Protein AF-0000000077109085 (afdb_homodimer)

Sequence (586 aa):
MSKIAFIGLGNMGSGMCMNLAKAGLDVHAFDLNPDAVAKVVSAGVTSHENVTAAARDADIVITMLPAGAHVRSVYLGEAGIAECVSENALFIDCSTISVDDARSISADLSVKNLNMVDAPVSGGTAAANVGSLTFMVGGEDKNFARAKVYLEAMGKNIFHAGGIGNGQVAKLANNMLLGISMIATSEAFKLAEKLGLDAQTFFDISSKASGQNWSMTSYCPAPGPVPAAPSNNEYKPGFAVDMMLKDLRLAQNAANSVGAKVTFGKMAEETYARLSENGLGGLDFSSVIEQLNMSKIAFIGLGNMGSGMCMNLAKAGLDVHAFDLNPDAVAKVVSAGVTSHENVTAAARDADIVITMLPAGAHVRSVYLGEAGIAECVSENALFIDCSTISVDDARSISADLSVKNLNMVDAPVSGGTAAANVGSLTFMVGGEDKNFARAKVYLEAMGKNIFHAGGIGNGQVAKLANNMLLGISMIATSEAFKLAEKLGLDAQTFFDISSKASGQNWSMTSYCPAPGPVPAAPSNNEYKPGFAVDMMLKDLRLAQNAANSVGAKVTFGKMAEETYARLSENGLGGLDFSSVIEQLN

Secondary structure (DSSP, 8-state):
--EEEEE--STTHHHHHHHHHHTT-EEEEE-S-HHHHHHHHTTTPEE-SSHHHHHTT-SEEEE--SSHHHHHHHHHSTT-GGGTS-TT-EEEE-S---HHHHHHHHHHHHHTT-EEEE--EESHHHHHHHT-EEEEEBS-HHHHHHHHHHHTTTEEEEEE-SSTTHHHHHHHHHHHHHHHHHHHHHHHHHHHHHTT--HHHHHHHHTTSTT-BHHHHTT-SSSSSSTTSGGGTTT--SSBHHHHHHHHHHHHHHHHHHT---HHHHHHHHHHHHHIIIIITTSBGGGGGGG--/--EEEEE--STTHHHHHHHHHHTT-EEEEE-S-HHHHHHHHTTTPEE-SSHHHHHTT-SEEEE--SSHHHHHHHHHSTT-GGGTS-TT-EEEE-S---HHHHHHHHHHHHHTT-EEEE--EESHHHHHHHT-EEEEEBS-HHHHHHHHHHHTTTEEEEEE-SSTTHHHHHHHHHHHHHHHHHHHHHHHHHHHHHTT--HHHHHHHHTTSTT-BHHHHTT-SSSSSSTTSGGGTTT--SSBHHHHHHHHHHHHHHHHHHT---HHHHHHHHHHHHHIIIIITTSBGGGGGGG--

pLDDT: mean 97.28, std 2.68, range [77.06, 98.94]

Nearest PDB structures (foldseek):
  2gf2-assembly1_A  TM=9.699E-01  e=5.137E-32  Homo sapiens
  1vpd-assembly1_A  TM=9.156E-01  e=3.734E-27  Salmonella enterica subsp. enterica serovar Typhimurium
  3cky-assembly1_A  TM=8.918E-01  e=7.664E-28  unclassified
  3pdu-assembly1_A  TM=9.094E-01  e=1.372E-25  Geobacter sulfurreducens
  3pef-assembly2_G  TM=8.920E-01  e=1.103E-25  Geobacter metallireducens

InterPro domains:
  IPR006115 6-phosphogluconate dehydrogenase, NADP-binding [PF03446] (3-162)
  IPR008927 6-phosphogluconate dehydrogenase-like, C-terminal domain superfamily [SSF48179] (163-292)
  IPR011548 3-hydroxyisobutyrate dehydrogenase [TIGR01692] (6-291)
  IPR013328 6-phosphogluconate dehydrogenase, domain 2 [G3DSA:1.10.1040.10] (165-293)
  IPR015815 3-hydroxyisobutyrate dehydrogenase-related [PIRSF000103] (2-292)
  IPR029154 3-hydroxyisobutyrate dehydrogenase-like, NAD-binding domain [PF14833] (165-290)
  IPR036291 NAD(P)-binding domain superfamily [SSF51735] (3-163)

Solvent-accessible surface area (backbone atoms only — not comparable to full-atom values): 27894 Å² total; per-residue (Å²): 130,70,36,29,13,39,40,31,32,53,77,48,24,31,26,32,53,41,27,38,32,70,69,71,47,51,44,23,24,27,50,93,47,65,69,39,45,51,58,32,40,76,62,69,36,43,74,42,94,38,66,47,69,23,28,49,59,12,40,32,38,39,35,37,46,87,38,44,70,54,50,45,42,51,42,66,34,99,77,18,33,71,79,44,33,34,76,79,21,38,36,38,35,37,32,70,44,43,44,64,46,46,39,52,49,37,53,58,35,41,76,72,60,32,48,52,30,30,31,19,68,46,67,43,43,68,19,17,55,72,23,48,14,34,33,30,26,2,20,52,71,69,57,43,59,60,46,46,69,61,46,54,42,26,20,69,44,80,43,76,38,46,51,60,19,24,5,34,41,47,50,28,30,27,48,34,28,28,50,37,41,40,52,34,49,29,34,24,52,50,42,25,44,71,74,70,29,53,66,55,57,46,48,66,49,29,62,75,43,67,39,20,29,34,38,59,72,70,41,15,44,59,59,66,79,33,70,89,13,39,39,60,52,86,22,49,50,70,52,26,21,46,57,53,29,51,46,27,48,44,33,50,53,52,24,60,75,64,65,45,61,42,69,63,46,50,51,38,31,51,54,36,44,52,40,36,73,71,72,43,27,73,29,16,49,51,48,57,44,74,73,49,112,131,68,36,30,13,40,40,31,32,50,78,46,24,30,25,32,52,40,28,37,33,70,68,71,48,51,44,24,27,26,49,94,46,65,68,38,44,52,58,32,41,76,61,69,36,43,73,41,95,39,65,48,69,23,27,49,58,12,40,32,38,38,34,36,47,86,38,42,70,54,50,45,40,50,41,67,35,98,76,18,33,72,78,45,33,35,76,79,21,38,36,39,35,36,32,72,44,43,45,65,46,45,38,52,50,38,54,58,36,42,77,72,61,33,48,52,32,30,31,20,68,46,68,45,43,69,19,18,57,71,23,50,15,33,32,30,26,3,19,53,71,70,58,42,58,60,47,46,69,59,47,54,42,26,21,69,42,80,42,77,39,45,49,61,19,25,5,34,40,48,50,28,29,26,49,34,27,28,49,37,40,40,52,35,50,30,34,24,53,50,42,24,44,70,73,70,30,53,66,56,55,47,46,65,50,28,62,73,42,66,39,21,30,32,40,59,71,71,42,15,43,57,60,65,78,34,71,88,12,38,40,59,52,86,24,48,50,68,51,25,21,47,56,53,30,51,45,28,49,44,35,50,52,53,26,60,74,65,65,44,61,41,69,63,46,52,52,35,31,50,52,35,45,51,40,35,75,70,71,44,26,73,29,15,49,51,47,58,44,76,73,46,115

Organism: Hirschia baltica (strain ATCC 49814 / DSM 5838 / IFAM 1418) (NCBI:txid582402)

Structure (mmCIF, N/CA/C/O backbone):
data_AF-0000000077109085-model_v1
#
loop_
_entity.id
_entity.type
_entity.pdbx_description
1 polymer '3-hydroxyisobutyrate dehydrogenase'
#
loop_
_atom_site.group_PDB
_atom_site.id
_atom_site.type_symbol
_atom_site.label_atom_id
_atom_site.label_alt_id
_atom_site.label_comp_id
_atom_site.label_asym_id
_atom_site.label_entity_id
_atom_site.label_seq_id
_atom_site.pdbx_PDB_ins_code
_atom_site.Cartn_x
_atom_site.Cartn_y
_atom_site.Cartn_z
_atom_site.occupancy
_atom_site.B_iso_or_equiv
_atom_site.auth_seq_id
_atom_site.auth_comp_id
_atom_site.auth_asym_id
_atom_site.auth_atom_id
_atom_site.pdbx_PDB_model_num
ATOM 1 N N . MET A 1 1 ? -6.457 -29.531 -33.906 1 79.19 1 MET A N 1
ATOM 2 C CA . MET A 1 1 ? -6.477 -28.641 -32.781 1 79.19 1 MET A CA 1
ATOM 3 C C . MET A 1 1 ? -5.777 -29.281 -31.578 1 79.19 1 MET A C 1
ATOM 5 O O . MET A 1 1 ? -5.832 -30.5 -31.391 1 79.19 1 MET A O 1
ATOM 9 N N . SER A 1 2 ? -4.91 -28.406 -30.797 1 92.75 2 SER A N 1
ATOM 10 C CA . SER A 1 2 ? -4.172 -28.953 -29.656 1 92.75 2 SER A CA 1
ATOM 11 C C . SER A 1 2 ? -5.117 -29.422 -28.562 1 92.75 2 SER A C 1
ATOM 13 O O . SER A 1 2 ? -6.102 -28.75 -28.25 1 92.75 2 SER A O 1
ATOM 15 N N . LYS A 1 3 ? -4.895 -30.656 -28.109 1 97.75 3 LYS A N 1
ATOM 16 C CA . LYS A 1 3 ? -5.656 -31.172 -26.984 1 97.75 3 LYS A CA 1
ATOM 17 C C . LYS A 1 3 ? -5.164 -30.578 -25.656 1 97.75 3 LYS A C 1
ATOM 19 O O . LYS A 1 3 ? -3.971 -30.625 -25.359 1 97.75 3 LYS A O 1
ATOM 24 N N . ILE A 1 4 ? -6.117 -29.969 -24.922 1 98.62 4 ILE A N 1
ATOM 25 C CA . ILE A 1 4 ? -5.816 -29.391 -23.625 1 98.62 4 ILE A CA 1
ATOM 26 C C . ILE A 1 4 ? -6.406 -30.266 -22.516 1 98.62 4 ILE A C 1
ATOM 28 O O . ILE A 1 4 ? -7.609 -30.547 -22.516 1 98.62 4 ILE A O 1
ATOM 32 N N . ALA A 1 5 ? -5.566 -30.75 -21.672 1 98.75 5 ALA A N 1
ATOM 33 C CA . ALA A 1 5 ? -6.047 -31.375 -20.438 1 98.75 5 ALA A CA 1
ATOM 34 C C . ALA A 1 5 ? -6.121 -30.344 -19.297 1 98.75 5 ALA A C 1
ATOM 36 O O . ALA A 1 5 ? -5.133 -29.672 -19 1 98.75 5 ALA A O 1
ATOM 37 N N . PHE A 1 6 ? -7.281 -30.203 -18.656 1 98.81 6 PHE A N 1
ATOM 38 C CA . PHE A 1 6 ? -7.473 -29.312 -17.516 1 98.81 6 PHE A CA 1
ATOM 39 C C . PHE A 1 6 ? -7.77 -30.109 -16.25 1 98.81 6 PHE A C 1
ATOM 41 O O . PHE A 1 6 ? -8.812 -30.766 -16.156 1 98.81 6 PHE A O 1
ATOM 48 N N . ILE A 1 7 ? -6.828 -30.047 -15.336 1 98.5 7 ILE A N 1
ATOM 49 C CA . ILE A 1 7 ? -6.957 -30.828 -14.109 1 98.5 7 ILE A CA 1
ATOM 50 C C . ILE A 1 7 ? -7.191 -29.891 -12.922 1 98.5 7 ILE A C 1
ATOM 52 O O . ILE A 1 7 ? -6.32 -29.094 -12.578 1 98.5 7 ILE A O 1
ATOM 56 N N . GLY A 1 8 ? -8.266 -30.031 -12.188 1 98.44 8 GLY A N 1
ATOM 57 C CA . GLY A 1 8 ? -8.68 -29.156 -11.102 1 98.44 8 GLY A CA 1
ATOM 58 C C . GLY A 1 8 ? -9.758 -28.172 -11.5 1 98.44 8 GLY A C 1
ATOM 59 O O . GLY A 1 8 ? -9.484 -27.203 -12.219 1 98.44 8 GLY A O 1
ATOM 60 N N . LEU A 1 9 ? -10.992 -28.453 -10.992 1 98.19 9 LEU A N 1
ATOM 61 C CA . LEU A 1 9 ? -12.148 -27.672 -11.406 1 98.19 9 LEU A CA 1
ATOM 62 C C . LEU A 1 9 ? -12.836 -27.031 -10.203 1 98.19 9 LEU A C 1
ATOM 64 O O . LEU A 1 9 ? -14.062 -26.938 -10.156 1 98.19 9 LEU A O 1
ATOM 68 N N . GLY A 1 10 ? -11.992 -26.625 -9.234 1 94.69 10 GLY A N 1
ATOM 69 C CA . GLY A 1 10 ? -12.523 -25.922 -8.078 1 94.69 10 GLY A CA 1
ATOM 70 C C . GLY A 1 10 ? -13.023 -24.516 -8.406 1 94.69 10 GLY A C 1
ATOM 71 O O . GLY A 1 10 ? -13.438 -24.25 -9.539 1 94.69 10 GLY A O 1
ATOM 72 N N . ASN A 1 11 ? -13.031 -23.625 -7.457 1 90.12 11 ASN A N 1
ATOM 73 C CA . ASN A 1 11 ? -13.586 -22.281 -7.578 1 90.12 11 ASN A CA 1
ATOM 74 C C . ASN A 1 11 ? -12.93 -21.516 -8.719 1 90.12 11 ASN A C 1
ATOM 76 O O . ASN A 1 11 ? -13.602 -20.75 -9.422 1 90.12 11 ASN A O 1
ATOM 80 N N . MET A 1 12 ? -11.641 -21.719 -8.867 1 94.56 12 MET A N 1
ATOM 81 C CA . MET A 1 12 ? -10.906 -21.016 -9.914 1 94.56 12 MET A CA 1
ATOM 82 C C . MET A 1 12 ? -10.945 -21.812 -11.227 1 94.56 12 MET A C 1
ATOM 84 O O . MET A 1 12 ? -11.227 -21.25 -12.281 1 94.56 12 MET A O 1
ATOM 88 N N . GLY A 1 13 ? -10.719 -23.094 -11.07 1 97.81 13 GLY A N 1
ATOM 89 C CA . GLY A 1 13 ? -10.5 -23.953 -12.227 1 97.81 13 GLY A CA 1
ATOM 90 C C . GLY A 1 13 ? -11.711 -24.062 -13.133 1 97.81 13 GLY A C 1
ATOM 91 O O . GLY A 1 13 ? -11.57 -24.125 -14.352 1 97.81 13 GLY A O 1
ATOM 92 N N . SER A 1 14 ? -12.906 -24.109 -12.586 1 97.5 14 SER A N 1
ATOM 93 C CA . SER A 1 14 ? -14.109 -24.281 -13.391 1 97.5 14 SER A CA 1
ATOM 94 C C . SER A 1 14 ? -14.289 -23.125 -14.367 1 97.5 14 SER A C 1
ATOM 96 O O . SER A 1 14 ? -14.5 -23.328 -15.562 1 97.5 14 SER A O 1
ATOM 98 N N . GLY A 1 15 ? -14.172 -21.875 -13.859 1 97.44 15 GLY A N 1
ATOM 99 C CA . GLY A 1 15 ? -14.273 -20.703 -14.727 1 97.44 15 GLY A CA 1
ATOM 100 C C . GLY A 1 15 ? -13.195 -20.641 -15.789 1 97.44 15 GLY A C 1
ATOM 101 O O . GLY A 1 15 ? -13.469 -20.344 -16.953 1 97.44 15 GLY A O 1
ATOM 102 N N . MET A 1 16 ? -11.977 -20.969 -15.391 1 98.44 16 MET A N 1
ATOM 103 C CA . MET A 1 16 ? -10.844 -21 -16.312 1 98.44 16 MET A CA 1
ATOM 104 C C . MET A 1 16 ? -11.078 -22 -17.438 1 98.44 16 MET A C 1
ATOM 106 O O . MET A 1 16 ? -10.938 -21.656 -18.609 1 98.44 16 MET A O 1
ATOM 110 N N . CYS A 1 17 ? -11.477 -23.172 -17.062 1 98.5 17 CYS A N 1
ATOM 111 C CA . CYS A 1 17 ? -11.734 -24.266 -18 1 98.5 17 CYS A CA 1
ATOM 112 C C . CYS A 1 17 ? -12.828 -23.891 -18.984 1 98.5 17 CYS A C 1
ATOM 114 O O . CYS A 1 17 ? -12.688 -24.094 -20.188 1 98.5 17 CYS A O 1
ATOM 116 N N . MET A 1 18 ? -13.875 -23.281 -18.531 1 98.19 18 MET A N 1
ATOM 117 C CA . MET A 1 18 ? -15 -22.891 -19.375 1 98.19 18 MET A CA 1
ATOM 118 C C . MET A 1 18 ? -14.594 -21.797 -20.359 1 98.19 18 MET A C 1
ATOM 120 O O . MET A 1 18 ? -15.086 -21.766 -21.484 1 98.19 18 MET A O 1
ATOM 124 N N . ASN A 1 19 ? -13.734 -20.891 -19.922 1 98.31 19 ASN A N 1
ATOM 125 C CA . ASN A 1 19 ? -13.25 -19.844 -20.828 1 98.31 19 ASN A CA 1
ATOM 126 C C . ASN A 1 19 ? -12.445 -20.438 -21.984 1 98.31 19 ASN A C 1
ATOM 128 O O . ASN A 1 19 ? -12.516 -19.953 -23.109 1 98.31 19 ASN A O 1
ATOM 132 N N . LEU A 1 20 ? -11.68 -21.453 -21.703 1 98.25 20 LEU A N 1
ATOM 133 C CA . LEU A 1 20 ? -10.945 -22.141 -22.766 1 98.25 20 LEU A CA 1
ATOM 134 C C . LEU A 1 20 ? -11.914 -22.766 -23.766 1 98.25 20 LEU A C 1
ATOM 136 O O . LEU A 1 20 ? -11.703 -22.641 -24.984 1 98.25 20 LEU A O 1
ATOM 140 N N . ALA A 1 21 ? -12.922 -23.406 -23.281 1 97.69 21 ALA A N 1
ATOM 141 C CA . ALA A 1 21 ? -13.922 -24.031 -24.156 1 97.69 21 ALA A CA 1
ATOM 142 C C . ALA A 1 21 ? -14.641 -22.969 -25 1 97.69 21 ALA A C 1
ATOM 144 O O . ALA A 1 21 ? -14.875 -23.172 -26.188 1 97.69 21 ALA A O 1
ATOM 145 N N . LYS A 1 22 ? -15.016 -21.906 -24.391 1 97 22 LYS A N 1
ATOM 146 C CA . LYS A 1 22 ? -15.695 -20.812 -25.078 1 97 22 LYS A CA 1
ATOM 147 C C . LYS A 1 22 ? -14.836 -20.266 -26.219 1 97 22 LYS A C 1
ATOM 149 O O . LYS A 1 22 ? -15.367 -19.828 -27.234 1 97 22 LYS A O 1
ATOM 154 N N . ALA A 1 23 ? -13.57 -20.328 -26.016 1 97.06 23 ALA A N 1
ATOM 155 C CA . ALA A 1 23 ? -12.633 -19.844 -27.016 1 97.06 23 ALA A CA 1
ATOM 156 C C . ALA A 1 23 ? -12.492 -20.844 -28.156 1 97.06 23 ALA A C 1
ATOM 158 O O . ALA A 1 23 ? -11.727 -20.625 -29.094 1 97.06 23 ALA A O 1
ATOM 159 N N . GLY A 1 24 ? -13.18 -21.953 -28.109 1 96.5 24 GLY A N 1
ATOM 160 C CA . GLY A 1 24 ? -13.203 -22.922 -29.188 1 96.5 24 GLY A CA 1
ATOM 161 C C . GLY A 1 24 ? -12.078 -23.953 -29.094 1 96.5 24 GLY A C 1
ATOM 162 O O . GLY A 1 24 ? -11.773 -24.625 -30.062 1 96.5 24 GLY A O 1
ATOM 163 N N . LEU A 1 25 ? -11.461 -24.062 -27.938 1 97.5 25 LEU A N 1
ATOM 164 C CA . LEU A 1 25 ? -10.336 -24.969 -27.766 1 97.5 25 LEU A CA 1
ATOM 165 C C . LEU A 1 25 ? -10.82 -26.359 -27.344 1 97.5 25 LEU A C 1
ATOM 167 O O . LEU A 1 25 ? -11.906 -26.484 -26.766 1 97.5 25 LEU A O 1
ATOM 171 N N . ASP A 1 26 ? -10.055 -27.391 -27.656 1 97.88 26 ASP A N 1
ATOM 172 C CA . ASP A 1 26 ? -10.383 -28.766 -27.328 1 97.88 26 ASP A CA 1
ATOM 173 C C . ASP A 1 26 ? -9.938 -29.109 -25.906 1 97.88 26 ASP A C 1
ATOM 175 O O . ASP A 1 26 ? -8.797 -29.516 -25.688 1 97.88 26 ASP A O 1
ATOM 179 N N . VAL A 1 27 ? -10.898 -29.016 -24.953 1 98.5 27 VAL A N 1
ATOM 180 C CA . VAL A 1 27 ? -10.555 -29.125 -23.547 1 98.5 27 VAL A CA 1
ATOM 181 C C . VAL A 1 27 ? -11.102 -30.438 -22.984 1 98.5 27 VAL A C 1
ATOM 183 O O . VAL A 1 27 ? -12.281 -30.75 -23.141 1 98.5 27 VAL A O 1
ATOM 186 N N . HIS A 1 28 ? -10.211 -31.203 -22.438 1 98.44 28 HIS A N 1
ATOM 187 C CA . HIS A 1 28 ? -10.5 -32.438 -21.703 1 98.44 28 HIS A CA 1
ATOM 188 C C . HIS A 1 28 ? -10.234 -32.25 -20.203 1 98.44 28 HIS A C 1
ATOM 190 O O . HIS A 1 28 ? -9.109 -31.938 -19.812 1 98.44 28 HIS A O 1
ATOM 196 N N . ALA A 1 29 ? -11.305 -32.5 -19.344 1 98.5 29 ALA A N 1
ATOM 197 C CA . ALA A 1 29 ? -11.164 -32.062 -17.953 1 98.5 29 ALA A CA 1
ATOM 198 C C . ALA A 1 29 ? -11.406 -33.219 -16.984 1 98.5 29 ALA A C 1
ATOM 200 O O . ALA A 1 29 ? -12.039 -34.219 -17.344 1 98.5 29 ALA A O 1
ATOM 201 N N . PHE A 1 30 ? -10.828 -33.031 -15.789 1 97.88 30 PHE A N 1
ATOM 202 C CA . PHE A 1 30 ? -11.055 -33.938 -14.68 1 97.88 30 PHE A CA 1
ATOM 203 C C . PHE A 1 30 ? -11 -33.219 -13.344 1 97.88 30 PHE A C 1
ATOM 205 O O . PHE A 1 30 ? -10.195 -32.312 -13.172 1 97.88 30 PHE A O 1
ATOM 212 N N . ASP A 1 31 ? -11.836 -33.594 -12.438 1 98.19 31 ASP A N 1
ATOM 213 C CA . ASP A 1 31 ? -11.82 -33.219 -11.023 1 98.19 31 ASP A CA 1
ATOM 214 C C . ASP A 1 31 ? -12.398 -34.344 -10.164 1 98.19 31 ASP A C 1
ATOM 216 O O . ASP A 1 31 ? -13.227 -35.125 -10.625 1 98.19 31 ASP A O 1
ATOM 220 N N . LEU A 1 32 ? -11.953 -34.375 -8.898 1 96.19 32 LEU A N 1
ATOM 221 C CA . LEU A 1 32 ? -12.484 -35.375 -7.965 1 96.19 32 LEU A CA 1
ATOM 222 C C . LEU A 1 32 ? -13.93 -35.031 -7.594 1 96.19 32 LEU A C 1
ATOM 224 O O . LEU A 1 32 ? -14.695 -35.938 -7.211 1 96.19 32 LEU A O 1
ATOM 228 N N . ASN A 1 33 ? -14.328 -33.781 -7.68 1 96.62 33 ASN A N 1
ATOM 229 C CA . ASN A 1 33 ? -15.672 -33.344 -7.324 1 96.62 33 ASN A CA 1
ATOM 230 C C . ASN A 1 33 ? -16.625 -33.438 -8.5 1 96.62 33 ASN A C 1
ATOM 232 O O . ASN A 1 33 ? -16.547 -32.656 -9.453 1 96.62 33 ASN A O 1
ATOM 236 N N . PRO A 1 34 ? -17.641 -34.25 -8.375 1 95.88 34 PRO A N 1
ATOM 237 C CA . PRO A 1 34 ? -18.547 -34.469 -9.5 1 95.88 34 PRO A CA 1
ATOM 238 C C . PRO A 1 34 ? -19.359 -33.219 -9.844 1 95.88 34 PRO A C 1
ATOM 240 O O . PRO A 1 34 ? -19.703 -33 -11.008 1 95.88 34 PRO A O 1
ATOM 243 N N . ASP A 1 35 ? -19.609 -32.406 -8.867 1 96.62 35 ASP A N 1
ATOM 244 C CA . ASP A 1 35 ? -20.359 -31.203 -9.125 1 96.62 35 ASP A CA 1
ATOM 245 C C . ASP A 1 35 ? -19.562 -30.234 -9.992 1 96.62 35 ASP A C 1
ATOM 247 O O . ASP A 1 35 ? -20.125 -29.578 -10.875 1 96.62 35 ASP A O 1
ATOM 251 N N . ALA A 1 36 ? -18.297 -30.156 -9.75 1 96.5 36 ALA A N 1
ATOM 252 C CA . ALA A 1 36 ? -17.422 -29.297 -10.555 1 96.5 36 ALA A CA 1
ATOM 253 C C . ALA A 1 36 ? -17.344 -29.797 -11.992 1 96.5 36 ALA A C 1
ATOM 255 O O . ALA A 1 36 ? -17.359 -29 -12.938 1 96.5 36 ALA A O 1
ATOM 256 N N . VAL A 1 37 ? -17.312 -31.094 -12.148 1 97.44 37 VAL A N 1
ATOM 257 C CA . VAL A 1 37 ? -17.25 -31.719 -13.469 1 97.44 37 VAL A CA 1
ATOM 258 C C . VAL A 1 37 ? -18.531 -31.406 -14.242 1 97.44 37 VAL A C 1
ATOM 260 O O . VAL A 1 37 ? -18.484 -31.031 -15.414 1 97.44 37 VAL A O 1
ATOM 263 N N . ALA A 1 38 ? -19.641 -31.547 -13.555 1 96.44 38 ALA A N 1
ATOM 264 C CA . ALA A 1 38 ? -20.922 -31.312 -14.203 1 96.44 38 ALA A CA 1
ATOM 265 C C . ALA A 1 38 ? -21.031 -29.875 -14.719 1 96.44 38 ALA A C 1
ATOM 267 O O . ALA A 1 38 ? -21.578 -29.641 -15.797 1 96.44 38 ALA A O 1
ATOM 268 N N . LYS A 1 39 ? -20.547 -29 -13.969 1 94.44 39 LYS A N 1
ATOM 269 C CA . LYS A 1 39 ? -20.609 -27.594 -14.312 1 94.44 39 LYS A CA 1
ATOM 270 C C . LYS A 1 3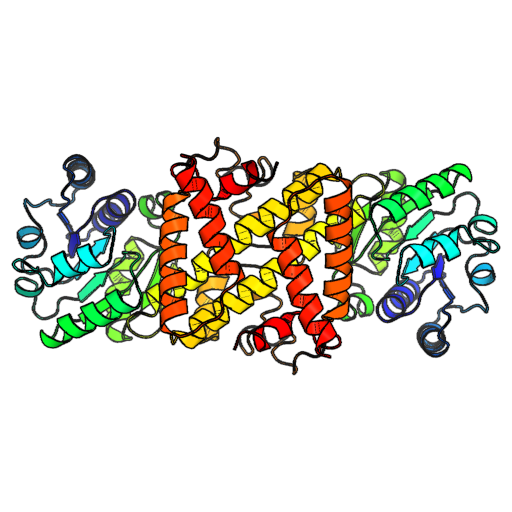9 ? -19.891 -27.312 -15.633 1 94.44 39 LYS A C 1
ATOM 272 O O . LYS A 1 39 ? -20.422 -26.594 -16.484 1 94.44 39 LYS A O 1
ATOM 277 N N . VAL A 1 40 ? -18.719 -27.906 -15.82 1 97.5 40 VAL A N 1
ATOM 278 C CA . VAL A 1 40 ? -17.938 -27.594 -17.016 1 97.5 40 VAL A CA 1
ATOM 279 C C . VAL A 1 40 ? -18.469 -28.391 -18.203 1 97.5 40 VAL A C 1
ATOM 281 O O . VAL A 1 40 ? -18.391 -27.938 -19.344 1 97.5 40 VAL A O 1
ATOM 284 N N . VAL A 1 41 ? -19.031 -29.594 -18 1 96.81 41 VAL A N 1
ATOM 285 C CA . VAL A 1 41 ? -19.609 -30.406 -19.062 1 96.81 41 VAL A CA 1
ATOM 286 C C . VAL A 1 41 ? -20.766 -29.656 -19.719 1 96.81 41 VAL A C 1
ATOM 288 O O . VAL A 1 41 ? -20.922 -29.688 -20.938 1 96.81 41 VAL A O 1
ATOM 291 N N . SER A 1 42 ? -21.5 -29 -18.953 1 94.5 42 SER A N 1
ATOM 292 C CA . SER A 1 42 ? -22.641 -28.234 -19.453 1 94.5 42 SER A CA 1
ATOM 293 C C . SER A 1 42 ? -22.188 -27.109 -20.375 1 94.5 42 SER A C 1
ATOM 295 O O . SER A 1 42 ? -22.953 -26.625 -21.203 1 94.5 42 SER A O 1
ATOM 297 N N . ALA A 1 43 ? -20.953 -26.781 -20.234 1 93.25 43 ALA A N 1
ATOM 298 C CA . ALA A 1 43 ? -20.406 -25.688 -21.047 1 93.25 43 ALA A CA 1
ATOM 299 C C . ALA A 1 43 ? -19.656 -26.219 -22.266 1 93.25 43 ALA A C 1
ATOM 301 O O . ALA A 1 43 ? -19.031 -25.469 -23 1 93.25 43 ALA A O 1
ATOM 302 N N . GLY A 1 44 ? -19.656 -27.547 -22.453 1 94.31 44 GLY A N 1
ATOM 303 C CA . GLY A 1 44 ? -19.109 -28.109 -23.672 1 94.31 44 GLY A CA 1
ATOM 304 C C . GLY A 1 44 ? -17.75 -28.75 -23.469 1 94.31 44 GLY A C 1
ATOM 305 O O . GLY A 1 44 ? -17.094 -29.156 -24.438 1 94.31 44 GLY A O 1
ATOM 306 N N . VAL A 1 45 ? -17.297 -28.875 -22.25 1 97.75 45 VAL A N 1
ATOM 307 C CA .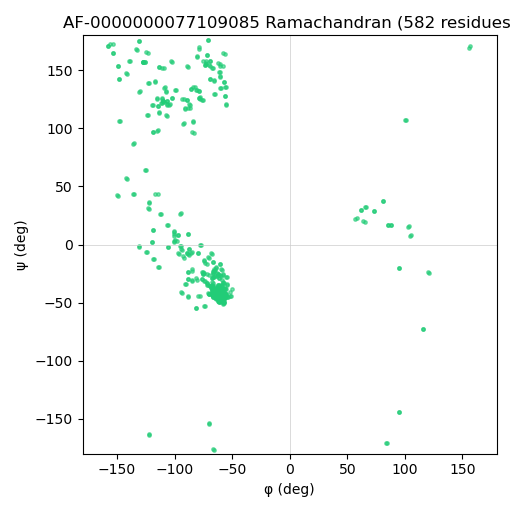 VAL A 1 45 ? -16.016 -29.484 -21.938 1 97.75 45 VAL A CA 1
ATOM 308 C C . VAL A 1 45 ? -16.172 -31.016 -21.859 1 97.75 45 VAL A C 1
ATOM 310 O O . VAL A 1 45 ? -17.156 -31.516 -21.344 1 97.75 45 VAL A O 1
ATOM 313 N N . THR A 1 46 ? -15.258 -31.688 -22.453 1 98 46 THR A N 1
ATOM 314 C CA . THR A 1 46 ? -15.25 -33.156 -22.344 1 98 46 THR A CA 1
ATOM 315 C C . THR A 1 46 ? -14.672 -33.562 -20.984 1 98 46 THR A C 1
ATOM 317 O O . THR A 1 46 ? -13.57 -33.156 -20.625 1 98 46 THR A O 1
ATOM 320 N N . SER A 1 47 ? -15.43 -34.375 -20.266 1 97.75 47 SER A N 1
ATOM 321 C CA . SER A 1 47 ? -14.938 -34.844 -18.984 1 97.75 47 SER A CA 1
ATOM 322 C C . SER A 1 47 ? -14.445 -36.281 -19.078 1 97.75 47 SER A C 1
ATOM 324 O O . SER A 1 47 ? -14.797 -37 -20.016 1 97.75 47 SER A O 1
ATOM 326 N N . HIS A 1 48 ? -13.594 -36.625 -18.125 1 97.31 48 HIS A N 1
ATOM 327 C CA . HIS A 1 48 ? -13.039 -37.969 -18.094 1 97.31 48 HIS A CA 1
ATOM 328 C C . HIS A 1 48 ? -13.102 -38.562 -16.688 1 97.31 48 HIS A C 1
ATOM 330 O O . HIS A 1 48 ? -13.312 -37.844 -15.711 1 97.31 48 HIS A O 1
ATOM 336 N N . GLU A 1 49 ? -12.867 -39.844 -16.531 1 94.88 49 GLU A N 1
ATOM 337 C CA . GLU A 1 49 ? -13.07 -40.562 -15.289 1 94.88 49 GLU A CA 1
ATOM 338 C C . GLU A 1 49 ? -11.859 -40.438 -14.367 1 94.88 49 GLU A C 1
ATOM 340 O O . GLU A 1 49 ? -11.961 -40.656 -13.156 1 94.88 49 GLU A O 1
ATOM 345 N N . ASN A 1 50 ? -10.758 -40.156 -14.961 1 95.56 50 ASN A N 1
ATOM 346 C CA . ASN A 1 50 ? -9.547 -39.938 -14.18 1 95.56 50 ASN A CA 1
ATOM 347 C C . ASN A 1 50 ? -8.555 -39.031 -14.891 1 95.56 50 ASN A C 1
ATOM 349 O O . ASN A 1 50 ? -8.766 -38.656 -16.047 1 95.56 50 ASN A O 1
ATOM 353 N N . VAL A 1 51 ? -7.52 -38.688 -14.164 1 97.06 51 VAL A N 1
ATOM 354 C CA . VAL A 1 51 ? -6.531 -37.719 -14.633 1 97.06 51 VAL A CA 1
ATOM 355 C C . VAL A 1 51 ? -5.828 -38.281 -15.875 1 97.06 51 VAL A C 1
ATOM 357 O O . VAL A 1 51 ? -5.578 -37.531 -16.828 1 97.06 51 VAL A O 1
ATOM 360 N N . THR A 1 52 ? -5.508 -39.531 -15.938 1 96.88 52 THR A N 1
ATOM 361 C CA . THR A 1 52 ? -4.781 -40.156 -17.031 1 96.88 52 THR A CA 1
ATOM 362 C C . THR A 1 52 ? -5.598 -40.094 -18.328 1 96.88 52 THR A C 1
ATOM 364 O O . THR A 1 52 ? -5.07 -39.781 -19.391 1 96.88 52 THR A O 1
ATOM 367 N N . ALA A 1 53 ? -6.828 -40.438 -18.219 1 97.19 53 ALA A N 1
ATOM 368 C CA . ALA A 1 53 ? -7.711 -40.406 -19.391 1 97.19 53 ALA A CA 1
ATOM 369 C C . ALA A 1 53 ? -7.836 -38.969 -19.938 1 97.19 53 ALA A C 1
ATOM 371 O O . ALA A 1 53 ? -7.852 -38.781 -21.156 1 97.19 53 ALA A O 1
ATOM 372 N N . ALA A 1 54 ? -7.922 -38.031 -19.094 1 97.81 54 ALA A N 1
ATOM 373 C CA . ALA A 1 54 ? -8.047 -36.625 -19.5 1 97.81 54 ALA A CA 1
ATOM 374 C C . ALA A 1 54 ? -6.773 -36.156 -20.203 1 97.81 54 ALA A C 1
ATOM 376 O O . ALA A 1 54 ? -6.84 -35.375 -21.156 1 97.81 54 ALA A O 1
ATOM 377 N N . ALA A 1 55 ? -5.621 -36.625 -19.766 1 98.31 55 ALA A N 1
ATOM 378 C CA . ALA A 1 55 ? -4.336 -36.062 -20.188 1 98.31 55 ALA A CA 1
ATOM 379 C C . ALA A 1 55 ? -3.742 -36.875 -21.328 1 98.31 55 ALA A C 1
ATOM 381 O O . ALA A 1 55 ? -2.738 -36.5 -21.938 1 98.31 55 ALA A O 1
ATOM 382 N N . ARG A 1 56 ? -4.375 -38.031 -21.656 1 97.5 56 ARG A N 1
ATOM 383 C CA . ARG A 1 56 ? -3.812 -38.906 -22.688 1 97.5 56 ARG A CA 1
ATOM 384 C C . ARG A 1 56 ? -3.619 -38.125 -24 1 97.5 56 ARG A C 1
ATOM 386 O O . ARG A 1 56 ? -4.566 -37.531 -24.516 1 97.5 56 ARG A O 1
ATOM 393 N N . ASP A 1 57 ? -2.355 -38.062 -24.469 1 97.5 57 ASP A N 1
ATOM 394 C CA . ASP A 1 57 ? -1.933 -37.469 -25.734 1 97.5 57 ASP A CA 1
ATOM 395 C C . ASP A 1 57 ? -2.184 -35.969 -25.734 1 97.5 57 ASP A C 1
ATOM 397 O O . ASP A 1 57 ? -2.33 -35.344 -26.797 1 97.5 57 ASP A O 1
ATOM 401 N N . ALA A 1 58 ? -2.332 -35.375 -24.562 1 98.5 58 ALA A N 1
ATOM 402 C CA . ALA A 1 58 ? -2.543 -33.906 -24.484 1 98.5 58 ALA A CA 1
ATOM 403 C C . ALA A 1 58 ? -1.28 -33.156 -24.875 1 98.5 58 ALA A C 1
ATOM 405 O O . ALA A 1 58 ? -0.169 -33.562 -24.531 1 98.5 58 ALA A O 1
ATOM 406 N N . ASP A 1 59 ? -1.449 -32.031 -25.578 1 98.5 59 ASP A N 1
ATOM 407 C CA . ASP A 1 59 ? -0.359 -31.141 -25.969 1 98.5 59 ASP A CA 1
ATOM 408 C C . ASP A 1 59 ? -0.105 -30.094 -24.875 1 98.5 59 ASP A C 1
ATOM 410 O O . ASP A 1 59 ? 1.005 -29.562 -24.766 1 98.5 59 ASP A O 1
ATOM 414 N N . ILE A 1 60 ? -1.162 -29.766 -24.172 1 98.69 60 ILE A N 1
ATOM 415 C CA . ILE A 1 60 ? -1.142 -28.781 -23.094 1 98.69 60 ILE A CA 1
ATOM 416 C C . ILE A 1 60 ? -1.82 -29.375 -21.859 1 98.69 60 ILE A C 1
ATOM 418 O O . ILE A 1 60 ? -2.889 -29.984 -21.953 1 98.69 60 ILE A O 1
ATOM 422 N N . VAL A 1 61 ? -1.193 -29.266 -20.75 1 98.81 61 VAL A N 1
ATOM 423 C CA . VAL A 1 61 ? -1.793 -29.641 -19.484 1 98.81 61 VAL A CA 1
ATOM 424 C C . VAL A 1 61 ? -1.882 -28.438 -18.562 1 98.81 61 VAL A C 1
ATOM 426 O O . VAL A 1 61 ? -0.865 -27.812 -18.25 1 98.81 61 VAL A O 1
ATOM 429 N N . ILE A 1 62 ? -3.068 -28.047 -18.125 1 98.88 62 ILE A N 1
ATOM 430 C CA . ILE A 1 62 ? -3.279 -26.953 -17.188 1 98.88 62 ILE A CA 1
ATOM 431 C C . ILE A 1 62 ? -3.762 -27.516 -15.852 1 98.88 62 ILE A C 1
ATOM 433 O O . ILE A 1 62 ? -4.691 -28.328 -15.805 1 98.88 62 ILE A O 1
ATOM 437 N N . THR A 1 63 ? -3.055 -27.156 -14.82 1 98.81 63 THR A N 1
ATOM 438 C CA . THR A 1 63 ? -3.453 -27.609 -13.492 1 98.81 63 THR A CA 1
ATOM 439 C C . THR A 1 63 ? -3.818 -26.422 -12.609 1 98.81 63 THR A C 1
ATOM 441 O O . THR A 1 63 ? -3.209 -25.344 -12.711 1 98.81 63 THR A O 1
ATOM 444 N N . MET A 1 64 ? -4.812 -26.5 -11.82 1 98.5 64 MET A N 1
ATOM 445 C CA . MET A 1 64 ? -5.262 -25.594 -10.758 1 98.5 64 MET A CA 1
ATOM 446 C C . MET A 1 64 ? -5.645 -26.391 -9.508 1 98.5 64 MET A C 1
ATOM 448 O O . MET A 1 64 ? -6.82 -26.688 -9.297 1 98.5 64 MET A O 1
ATOM 452 N N . LEU A 1 65 ? -4.633 -26.641 -8.656 1 97.94 65 LEU A N 1
ATOM 453 C CA . LEU A 1 65 ? -4.77 -27.594 -7.559 1 97.94 65 LEU A CA 1
ATOM 454 C C . LEU A 1 65 ? -4.434 -26.922 -6.227 1 97.94 65 LEU A C 1
ATOM 456 O O . LEU A 1 65 ? -3.846 -25.844 -6.199 1 97.94 65 LEU A O 1
ATOM 460 N N . PRO A 1 66 ? -4.754 -27.484 -5.082 1 95.38 66 PRO A N 1
ATOM 461 C CA . PRO A 1 66 ? -4.668 -26.828 -3.773 1 95.38 66 PRO A CA 1
ATOM 462 C C . PRO A 1 66 ? -3.23 -26.625 -3.303 1 95.38 66 PRO A C 1
ATOM 464 O O . PRO A 1 66 ? -2.936 -25.672 -2.582 1 95.38 66 PRO A O 1
ATOM 467 N N . ALA A 1 67 ? -2.328 -27.594 -3.633 1 96.56 67 ALA A N 1
ATOM 468 C CA . ALA A 1 67 ? -0.984 -27.531 -3.066 1 96.56 67 ALA A CA 1
ATOM 469 C C . ALA A 1 67 ? 0.026 -28.219 -3.982 1 96.56 67 ALA A C 1
ATOM 471 O O . ALA A 1 67 ? -0.353 -28.953 -4.891 1 96.56 67 ALA A O 1
ATOM 472 N N . GLY A 1 68 ? 1.289 -27.922 -3.699 1 97.94 68 GLY A N 1
ATOM 473 C CA . GLY A 1 68 ? 2.375 -28.484 -4.488 1 97.94 68 GLY A CA 1
ATOM 474 C C . GLY A 1 68 ? 2.381 -30 -4.504 1 97.94 68 GLY A C 1
ATOM 475 O O . GLY A 1 68 ? 2.658 -30.609 -5.539 1 97.94 68 GLY A O 1
ATOM 476 N N . ALA A 1 69 ? 2.037 -30.594 -3.385 1 97.44 69 ALA A N 1
ATOM 477 C CA . ALA A 1 69 ? 2.01 -32.062 -3.293 1 97.44 69 ALA A CA 1
ATOM 478 C C . ALA A 1 69 ? 1.007 -32.656 -4.277 1 97.44 69 ALA A C 1
ATOM 480 O O . ALA A 1 69 ? 1.242 -33.719 -4.844 1 97.44 69 ALA A O 1
ATOM 481 N N . HIS A 1 70 ? -0.065 -31.953 -4.48 1 97.69 70 HIS A N 1
ATOM 482 C CA . HIS A 1 70 ? -1.083 -32.406 -5.418 1 97.69 70 HIS A CA 1
ATOM 483 C C . HIS A 1 70 ? -0.6 -32.312 -6.859 1 97.69 70 HIS A C 1
ATOM 485 O O . HIS A 1 70 ? -0.814 -33.219 -7.664 1 97.69 70 HIS A O 1
ATOM 491 N N . VAL A 1 71 ? 0.064 -31.219 -7.176 1 98.44 71 VAL A N 1
ATOM 492 C CA . VAL A 1 71 ? 0.61 -31.016 -8.516 1 98.44 71 VAL A CA 1
ATOM 493 C C . VAL A 1 71 ? 1.633 -32.125 -8.82 1 98.44 71 VAL A C 1
ATOM 495 O O . VAL A 1 71 ? 1.574 -32.75 -9.875 1 98.44 71 VAL A O 1
ATOM 498 N N . ARG A 1 72 ? 2.527 -32.312 -7.863 1 98.31 72 ARG A N 1
ATOM 499 C CA . ARG A 1 72 ? 3.551 -33.344 -8.039 1 98.31 72 ARG A CA 1
ATOM 500 C C . ARG A 1 72 ? 2.922 -34.719 -8.234 1 98.31 72 ARG A C 1
ATOM 502 O O . ARG A 1 72 ? 3.346 -35.469 -9.109 1 98.31 72 ARG A O 1
ATOM 509 N N . SER A 1 73 ? 1.964 -35 -7.418 1 97.69 73 SER A N 1
ATOM 510 C CA . SER A 1 73 ? 1.298 -36.281 -7.504 1 97.69 73 SER A CA 1
ATOM 511 C C . SER A 1 73 ? 0.638 -36.469 -8.867 1 97.69 73 SER A C 1
ATOM 513 O O . SER A 1 73 ? 0.769 -37.531 -9.477 1 97.69 73 SER A O 1
ATOM 515 N N . VAL A 1 74 ? -0.018 -35.469 -9.352 1 97.94 74 VAL A N 1
ATOM 516 C CA . VAL A 1 74 ? -0.728 -35.531 -10.625 1 97.94 74 VAL A CA 1
ATOM 517 C C . VAL A 1 74 ? 0.274 -35.688 -11.766 1 97.94 74 VAL A C 1
ATOM 519 O O . VAL A 1 74 ? 0.06 -36.5 -12.688 1 97.94 74 VAL A O 1
ATOM 522 N N . TYR A 1 75 ? 1.349 -35 -11.727 1 98.25 75 TYR A N 1
ATOM 523 C CA . TYR A 1 75 ? 2.307 -34.938 -12.82 1 98.25 75 TYR A CA 1
ATOM 524 C C . TYR A 1 75 ? 3.199 -36.188 -12.82 1 98.25 75 TYR A C 1
ATOM 526 O O . TYR A 1 75 ? 3.41 -36.812 -13.859 1 98.25 75 TYR A O 1
ATOM 534 N N . LEU A 1 76 ? 3.695 -36.594 -11.57 1 97.19 76 LEU A N 1
ATOM 535 C CA . LEU A 1 76 ? 4.859 -37.469 -11.508 1 97.19 76 LEU A CA 1
ATOM 536 C C . LEU A 1 76 ? 4.609 -38.656 -10.578 1 97.19 76 LEU A C 1
ATOM 538 O O . LEU A 1 76 ? 5.496 -39.469 -10.367 1 97.19 76 LEU A O 1
ATOM 542 N N . GLY A 1 77 ? 3.545 -38.719 -10 1 93.75 77 GLY A N 1
ATOM 543 C CA . GLY A 1 77 ? 3.24 -39.844 -9.117 1 93.75 77 GLY A CA 1
ATOM 544 C C . GLY A 1 77 ? 3.127 -41.156 -9.844 1 93.75 77 GLY A C 1
ATOM 545 O O . GLY A 1 77 ? 3.518 -41.281 -11.008 1 93.75 77 GLY A O 1
ATOM 546 N N . GLU A 1 78 ? 2.785 -42.344 -9.227 1 87.19 78 GLU A N 1
ATOM 547 C CA . GLU A 1 78 ? 2.686 -43.688 -9.773 1 87.19 78 GLU A CA 1
ATOM 548 C C . GLU A 1 78 ? 1.834 -43.719 -11.039 1 87.19 78 GLU A C 1
ATOM 550 O O . GLU A 1 78 ? 2.197 -44.344 -12.031 1 87.19 78 GLU A O 1
ATOM 555 N N . ALA A 1 79 ? 0.79 -43.031 -11.211 1 84.38 79 ALA A N 1
ATOM 556 C CA . ALA A 1 79 ? -0.062 -42.875 -12.383 1 84.38 79 ALA A CA 1
ATOM 557 C C . ALA A 1 79 ? -0.051 -41.406 -12.883 1 84.38 79 ALA A C 1
ATOM 559 O O . ALA A 1 79 ? -1.076 -40.906 -13.328 1 84.38 79 ALA A O 1
ATOM 560 N N . GLY A 1 80 ? 1.197 -41 -12.836 1 90.69 80 GLY A N 1
ATOM 561 C CA . GLY A 1 80 ? 1.312 -39.594 -13.234 1 90.69 80 GLY A CA 1
ATOM 562 C C . GLY A 1 80 ? 1.128 -39.375 -14.727 1 90.69 80 GLY A C 1
ATOM 563 O O . GLY A 1 80 ? 1.477 -40.25 -15.531 1 90.69 80 GLY A O 1
ATOM 564 N N . ILE A 1 81 ? 0.797 -38.219 -15.047 1 96.31 81 ILE A N 1
ATOM 565 C CA . ILE A 1 81 ? 0.344 -38 -16.406 1 96.31 81 ILE A CA 1
ATOM 566 C C . ILE A 1 81 ? 1.543 -37.688 -17.312 1 96.31 81 ILE A C 1
ATOM 568 O O . ILE A 1 81 ? 1.425 -37.688 -18.531 1 96.31 81 ILE A O 1
ATOM 572 N N . ALA A 1 82 ? 2.684 -37.5 -16.75 1 96.5 82 ALA A N 1
ATOM 573 C CA . ALA A 1 82 ? 3.885 -37.25 -17.547 1 96.5 82 ALA A CA 1
ATOM 574 C C . ALA A 1 82 ? 4.168 -38.438 -18.484 1 96.5 82 ALA A C 1
ATOM 576 O O . ALA A 1 82 ? 4.84 -38.25 -19.5 1 96.5 82 ALA A O 1
ATOM 577 N N . GLU A 1 83 ? 3.551 -39.562 -18.203 1 94.44 83 GLU A N 1
ATOM 578 C CA . GLU A 1 83 ? 3.836 -40.781 -18.953 1 94.44 83 GLU A CA 1
ATOM 579 C C . GLU A 1 83 ? 2.877 -40.938 -20.141 1 94.44 83 GLU A C 1
ATOM 581 O O . GLU A 1 83 ? 3.115 -41.75 -21.031 1 94.44 83 GLU A O 1
ATOM 586 N N . CYS A 1 84 ? 1.878 -40.188 -20.188 1 96.44 84 CYS A N 1
ATOM 587 C CA . CYS A 1 84 ? 0.857 -40.469 -21.188 1 96.44 84 CYS A CA 1
ATOM 588 C C . CYS A 1 84 ? 0.599 -39.281 -22.078 1 96.44 84 CYS A C 1
ATOM 590 O O . CYS A 1 84 ? -0.095 -39.406 -23.094 1 96.44 84 CYS A O 1
ATOM 592 N N . VAL A 1 85 ? 1.21 -38.125 -21.781 1 97.94 85 VAL A N 1
ATOM 593 C CA . VAL A 1 85 ? 1.006 -36.938 -22.578 1 97.94 85 VAL A CA 1
ATOM 594 C C . VAL A 1 85 ? 1.842 -37 -23.859 1 97.94 85 VAL A C 1
ATOM 596 O O . VAL A 1 85 ? 2.686 -37.906 -24 1 97.94 85 VAL A O 1
ATOM 599 N N . SER A 1 86 ? 1.577 -36.062 -24.766 1 96.69 86 SER A N 1
ATOM 600 C CA . SER A 1 86 ? 2.375 -35.938 -25.984 1 96.69 86 SER A CA 1
ATOM 601 C C . SER A 1 86 ? 3.84 -35.656 -25.656 1 96.69 86 SER A C 1
ATOM 603 O O . SER A 1 86 ? 4.152 -35.094 -24.625 1 96.69 86 SER A O 1
ATOM 605 N N . GLU A 1 87 ? 4.734 -36.031 -26.547 1 94.56 87 GLU A N 1
ATOM 606 C CA . GLU A 1 87 ? 6.172 -35.875 -26.359 1 94.56 87 GLU A CA 1
ATOM 607 C C . GLU A 1 87 ? 6.559 -34.406 -26.219 1 94.56 87 GLU A C 1
ATOM 609 O O . GLU A 1 87 ? 7.539 -34.062 -25.547 1 94.56 87 GLU A O 1
ATOM 614 N N . ASN A 1 88 ? 5.785 -33.531 -26.766 1 94.69 88 ASN A N 1
ATOM 615 C CA . ASN A 1 88 ? 6.102 -32.094 -26.703 1 94.69 88 ASN A CA 1
ATOM 616 C C . ASN A 1 88 ? 5.109 -31.344 -25.828 1 94.69 88 ASN A C 1
ATOM 618 O O . ASN A 1 88 ? 4.914 -30.141 -26 1 94.69 88 ASN A O 1
ATOM 622 N N . ALA A 1 89 ? 4.547 -32.031 -24.922 1 98.12 89 ALA A N 1
ATOM 623 C CA . ALA A 1 89 ? 3.51 -31.438 -24.094 1 98.12 89 ALA A CA 1
ATOM 624 C C . ALA A 1 89 ? 4.09 -30.312 -23.219 1 98.12 89 ALA A C 1
ATOM 626 O O . ALA A 1 89 ? 5.234 -30.406 -22.766 1 98.12 89 ALA A O 1
ATOM 627 N N . LEU A 1 90 ? 3.352 -29.234 -23.047 1 98.75 90 LEU A N 1
ATOM 628 C CA . LEU A 1 90 ? 3.68 -28.172 -22.109 1 98.75 90 LEU A CA 1
ATOM 629 C C . LEU A 1 90 ? 2.764 -28.219 -20.891 1 98.75 90 LEU A C 1
ATOM 631 O O . LEU A 1 90 ? 1.539 -28.219 -21.031 1 98.75 90 LEU A O 1
ATOM 635 N N . PHE A 1 91 ? 3.439 -28.328 -19.75 1 98.88 91 PHE A N 1
ATOM 636 C CA . PHE A 1 91 ? 2.701 -28.266 -18.5 1 98.88 91 PHE A CA 1
ATOM 637 C C . PHE A 1 91 ? 2.596 -26.828 -18.016 1 98.88 91 PHE A C 1
ATOM 639 O O . PHE A 1 91 ? 3.607 -26.125 -17.875 1 98.88 91 PHE A O 1
ATOM 646 N N . ILE A 1 92 ? 1.373 -26.312 -17.781 1 98.94 92 ILE A N 1
ATOM 647 C CA . ILE A 1 92 ? 1.081 -24.984 -17.25 1 98.94 92 ILE A CA 1
ATOM 648 C C . ILE A 1 92 ? 0.417 -25.109 -15.875 1 98.94 92 ILE A C 1
ATOM 650 O O . ILE A 1 92 ? -0.79 -25.344 -15.781 1 98.94 92 ILE A O 1
ATOM 654 N N . ASP A 1 93 ? 1.192 -24.953 -14.844 1 98.94 93 ASP A N 1
ATOM 655 C CA . ASP A 1 93 ? 0.599 -25.031 -13.516 1 98.94 93 ASP A CA 1
ATOM 656 C C . ASP A 1 93 ? 0.154 -23.656 -13.023 1 98.94 93 ASP A C 1
ATOM 658 O O . ASP A 1 93 ? 0.987 -22.797 -12.75 1 98.94 93 ASP A O 1
ATOM 662 N N . CYS A 1 94 ? -1.126 -23.531 -12.812 1 98.81 94 CYS A N 1
ATOM 663 C CA . CYS A 1 94 ? -1.708 -22.266 -12.406 1 98.81 94 CYS A CA 1
ATOM 664 C C . CYS A 1 94 ? -1.972 -22.234 -10.906 1 98.81 94 CYS A C 1
ATOM 666 O O . CYS A 1 94 ? -2.527 -21.266 -10.391 1 98.81 94 CYS A O 1
ATOM 668 N N . SER A 1 95 ? -1.584 -23.312 -10.211 1 98.56 95 SER A N 1
ATOM 669 C CA . SER A 1 95 ? -1.744 -23.359 -8.766 1 98.56 95 SER A CA 1
ATOM 670 C C . SER A 1 95 ? -0.796 -22.406 -8.062 1 98.56 95 SER A C 1
ATOM 672 O O . SER A 1 95 ? 0.211 -21.984 -8.641 1 98.56 95 SER A O 1
ATOM 674 N N . THR A 1 96 ? -1.205 -21.984 -6.863 1 98.25 96 THR A N 1
ATOM 675 C CA . THR A 1 96 ? -0.274 -21.281 -5.992 1 98.25 96 THR A CA 1
ATOM 676 C C . THR A 1 96 ? 0.436 -22.25 -5.059 1 98.25 96 THR A C 1
ATOM 678 O O . THR A 1 96 ? -0.163 -22.75 -4.105 1 98.25 96 THR A O 1
ATOM 681 N N . ILE A 1 97 ? 1.706 -22.531 -5.367 1 98.56 97 ILE A N 1
ATOM 682 C CA . ILE A 1 97 ? 2.5 -23.516 -4.641 1 98.56 97 ILE A CA 1
ATOM 683 C C . ILE A 1 97 ? 3.85 -22.906 -4.262 1 98.56 97 ILE A C 1
ATOM 685 O O . ILE A 1 97 ? 4.133 -21.75 -4.59 1 98.56 97 ILE A O 1
ATOM 689 N N . SER A 1 98 ? 4.676 -23.641 -3.498 1 98.62 98 SER A N 1
ATOM 690 C CA . SER A 1 98 ? 5.973 -23.094 -3.105 1 98.62 98 SER A CA 1
ATOM 691 C C . SER A 1 98 ? 6.891 -22.922 -4.312 1 98.62 98 SER A C 1
ATOM 693 O O . SER A 1 98 ? 6.77 -23.656 -5.297 1 98.62 98 SER A O 1
ATOM 695 N N . VAL A 1 99 ? 7.777 -21.984 -4.215 1 98.38 99 VAL A N 1
ATOM 696 C CA . VAL A 1 99 ? 8.781 -21.75 -5.242 1 98.38 99 VAL A CA 1
ATOM 697 C C . VAL A 1 99 ? 9.586 -23.031 -5.477 1 98.38 99 VAL A C 1
ATOM 699 O O . VAL A 1 99 ? 9.805 -23.438 -6.621 1 98.38 99 VAL A O 1
ATOM 702 N N . ASP A 1 100 ? 9.938 -23.688 -4.422 1 97.88 100 ASP A N 1
ATOM 703 C CA . ASP A 1 100 ? 10.719 -24.922 -4.484 1 97.88 100 ASP A CA 1
ATOM 704 C C . ASP A 1 100 ? 9.938 -26.016 -5.191 1 97.88 100 ASP A C 1
ATOM 706 O O . ASP A 1 100 ? 10.508 -26.781 -5.973 1 97.88 100 ASP A O 1
ATOM 710 N N . ASP A 1 101 ? 8.688 -26.141 -4.906 1 98.31 101 ASP A N 1
ATOM 711 C CA . ASP A 1 101 ? 7.863 -27.141 -5.582 1 98.31 101 ASP A CA 1
ATOM 712 C C . ASP A 1 101 ? 7.84 -26.891 -7.09 1 98.31 101 ASP A C 1
ATOM 714 O O . ASP A 1 101 ? 8.031 -27.828 -7.871 1 98.31 101 ASP A O 1
ATOM 718 N N . ALA A 1 102 ? 7.598 -25.672 -7.504 1 98.69 102 ALA A N 1
ATOM 719 C CA . ALA A 1 102 ? 7.543 -25.359 -8.93 1 98.69 102 ALA A CA 1
ATOM 720 C C . ALA A 1 102 ? 8.852 -25.719 -9.625 1 98.69 102 ALA A C 1
ATOM 722 O O . ALA A 1 102 ? 8.852 -26.344 -10.688 1 98.69 102 ALA A O 1
ATOM 723 N N . ARG A 1 103 ? 9.938 -25.344 -9.008 1 98.5 103 ARG A N 1
ATOM 724 C CA . ARG A 1 103 ? 11.258 -25.578 -9.602 1 98.5 103 ARG A CA 1
ATOM 725 C C . ARG A 1 103 ? 11.609 -27.062 -9.594 1 98.5 103 ARG A C 1
ATOM 727 O O . ARG A 1 103 ? 12.125 -27.578 -10.586 1 98.5 103 ARG A O 1
ATOM 734 N N . SER A 1 104 ? 11.32 -27.75 -8.492 1 98.5 104 SER A N 1
ATOM 735 C CA . SER A 1 104 ? 11.648 -29.156 -8.391 1 98.5 104 SER A CA 1
ATOM 736 C C . SER A 1 104 ? 10.805 -30 -9.352 1 98.5 104 SER A C 1
ATOM 738 O O . SER A 1 104 ? 11.305 -30.922 -9.984 1 98.5 104 SER A O 1
ATOM 740 N N . ILE A 1 105 ? 9.531 -29.719 -9.484 1 98.69 105 ILE A N 1
ATOM 741 C CA . ILE A 1 105 ? 8.648 -30.438 -10.398 1 98.69 105 ILE A CA 1
ATOM 742 C C . ILE A 1 105 ? 9.109 -30.219 -11.836 1 98.69 105 ILE A C 1
ATOM 744 O O . ILE A 1 105 ? 9.18 -31.172 -12.625 1 98.69 105 ILE A O 1
ATOM 748 N N . SER A 1 106 ? 9.445 -28.969 -12.164 1 98.69 106 SER A N 1
ATOM 749 C CA . SER A 1 106 ? 9.938 -28.672 -13.5 1 98.69 106 SER A CA 1
ATOM 750 C C . SER A 1 106 ? 11.211 -29.438 -13.812 1 98.69 106 SER A C 1
ATOM 752 O O . SER A 1 106 ? 11.375 -29.969 -14.914 1 98.69 106 SER A O 1
ATOM 754 N N . ALA A 1 107 ? 12.109 -29.5 -12.859 1 98.44 107 ALA A N 1
ATOM 755 C CA . ALA A 1 107 ? 13.352 -30.234 -13.039 1 98.44 107 ALA A CA 1
ATOM 756 C C . ALA A 1 107 ? 13.078 -31.719 -13.305 1 98.44 107 ALA A C 1
ATOM 758 O O . ALA A 1 107 ? 13.703 -32.312 -14.172 1 98.44 107 ALA A O 1
ATOM 759 N N . ASP A 1 108 ? 12.188 -32.281 -12.594 1 98.06 108 ASP A N 1
ATOM 760 C CA . ASP A 1 108 ? 11.836 -33.688 -12.75 1 98.06 108 ASP A CA 1
ATOM 761 C C . ASP A 1 108 ? 11.188 -33.938 -14.109 1 98.06 108 ASP A C 1
ATOM 763 O O . ASP A 1 108 ? 11.43 -34.969 -14.742 1 98.06 108 ASP A O 1
ATOM 767 N N . LEU A 1 109 ? 10.344 -33.031 -14.562 1 98.25 109 LEU A N 1
ATOM 768 C CA . LEU A 1 109 ? 9.727 -33.125 -15.883 1 98.25 109 LEU A CA 1
ATOM 769 C C . LEU A 1 109 ? 10.781 -33.062 -16.984 1 98.25 109 LEU A C 1
ATOM 771 O O . LEU A 1 109 ? 10.68 -33.75 -18 1 98.25 109 LEU A O 1
ATOM 775 N N . SER A 1 110 ? 11.727 -32.188 -16.75 1 97.44 110 SER A N 1
ATOM 776 C CA . SER A 1 110 ? 12.789 -31.984 -17.734 1 97.44 110 SER A CA 1
ATOM 777 C C . SER A 1 110 ? 13.562 -33.281 -17.969 1 97.44 110 SER A C 1
ATOM 779 O O . SER A 1 110 ? 14.023 -33.531 -19.078 1 97.44 110 SER A O 1
ATOM 781 N N . VAL A 1 111 ? 13.734 -34.094 -16.938 1 96.81 111 VAL A N 1
ATOM 782 C CA . VAL A 1 111 ? 14.398 -35.375 -17.047 1 96.81 111 VAL A CA 1
ATOM 783 C C . VAL A 1 111 ? 13.633 -36.281 -18.031 1 96.81 111 VAL A C 1
ATOM 785 O O . VAL A 1 111 ? 14.227 -37.125 -18.703 1 96.81 111 VAL A O 1
ATOM 788 N N . LYS A 1 112 ? 12.391 -36.062 -18.172 1 95.62 112 LYS A N 1
ATOM 789 C CA . LYS A 1 112 ? 11.539 -36.812 -19.094 1 95.62 112 LYS A CA 1
ATOM 790 C C . LYS A 1 112 ? 11.367 -36.062 -20.406 1 95.62 112 LYS A C 1
ATOM 792 O O . LYS A 1 112 ? 10.492 -36.406 -21.203 1 95.62 112 LYS A O 1
ATOM 797 N N . ASN A 1 113 ? 12.109 -34.969 -20.609 1 96.75 113 ASN A N 1
ATOM 798 C CA . ASN A 1 113 ? 12.094 -34.125 -21.797 1 96.75 113 ASN A CA 1
ATOM 799 C C . ASN A 1 113 ? 10.766 -33.406 -21.953 1 96.75 113 ASN A C 1
ATOM 801 O O . ASN A 1 113 ? 10.258 -33.25 -23.062 1 96.75 113 ASN A O 1
ATOM 805 N N . LEU A 1 114 ? 10.164 -33.094 -20.859 1 98 114 LEU A N 1
ATOM 806 C CA . LEU A 1 114 ? 8.93 -32.312 -20.828 1 98 114 LEU A CA 1
ATOM 807 C C . LEU A 1 114 ? 9.188 -30.938 -20.234 1 98 114 LEU A C 1
ATOM 809 O O . LEU A 1 114 ? 10.133 -30.75 -19.469 1 98 114 LEU A O 1
ATOM 813 N N . ASN A 1 115 ? 8.359 -29.953 -20.672 1 98 115 ASN A N 1
ATOM 814 C CA . ASN A 1 115 ? 8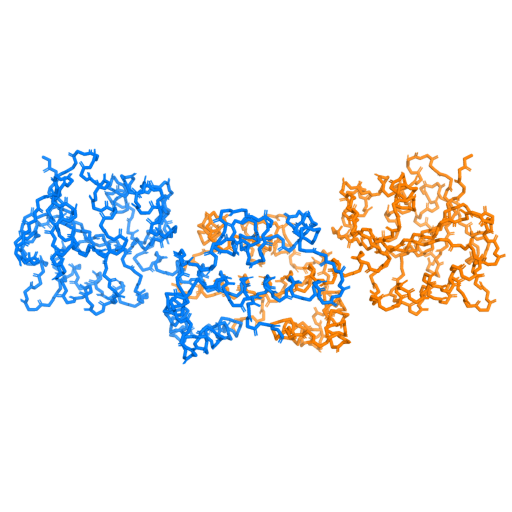.539 -28.562 -20.25 1 98 115 ASN A CA 1
ATOM 815 C C . ASN A 1 115 ? 7.371 -28.094 -19.375 1 98 115 ASN A C 1
ATOM 817 O O . ASN A 1 115 ? 6.266 -28.625 -19.484 1 98 115 ASN A O 1
ATOM 821 N N . MET A 1 116 ? 7.715 -27.156 -18.547 1 98.69 116 MET A N 1
ATOM 822 C CA . MET A 1 116 ? 6.707 -26.625 -17.641 1 98.69 116 MET A CA 1
ATOM 823 C C . MET A 1 116 ? 6.875 -25.125 -17.453 1 98.69 116 MET A C 1
ATOM 825 O O . MET A 1 116 ? 7.996 -24.609 -17.516 1 98.69 116 MET A O 1
ATOM 829 N N . VAL A 1 117 ? 5.762 -24.406 -17.25 1 98.88 117 VAL A N 1
ATOM 830 C CA . VAL A 1 117 ? 5.75 -23.047 -16.719 1 98.88 117 VAL A CA 1
ATOM 831 C C . VAL A 1 117 ? 4.891 -23 -15.461 1 98.88 117 VAL A C 1
ATOM 833 O O . VAL A 1 117 ? 3.914 -23.734 -15.336 1 98.88 117 VAL A O 1
ATOM 836 N N . ASP A 1 118 ? 5.367 -22.266 -14.461 1 98.94 118 ASP A N 1
ATOM 837 C CA . ASP A 1 118 ? 4.453 -21.875 -13.383 1 98.94 118 ASP A CA 1
ATOM 838 C C . ASP A 1 118 ? 3.709 -20.594 -13.734 1 98.94 118 ASP A C 1
ATOM 840 O O . ASP A 1 118 ? 4.312 -19.625 -14.203 1 98.94 118 ASP A O 1
ATOM 844 N N . ALA A 1 119 ? 2.365 -20.594 -13.508 1 98.88 119 ALA A N 1
ATOM 845 C CA . ALA A 1 119 ? 1.532 -19.469 -13.938 1 98.88 119 ALA A CA 1
ATOM 846 C C . ALA A 1 119 ? 0.452 -19.156 -12.906 1 98.88 119 ALA A C 1
ATOM 848 O O . ALA A 1 119 ? -0.736 -19.125 -13.234 1 98.88 119 ALA A O 1
ATOM 849 N N . PRO A 1 120 ? 0.911 -18.891 -11.664 1 98.69 120 PRO A N 1
ATOM 850 C CA . PRO A 1 120 ? -0.115 -18.5 -10.688 1 98.69 120 PRO A CA 1
ATOM 851 C C . PRO A 1 120 ? -0.927 -17.297 -11.125 1 98.69 120 PRO A C 1
ATOM 853 O O . PRO A 1 120 ? -0.535 -16.594 -12.062 1 98.69 120 PRO A O 1
ATOM 856 N N . VAL A 1 121 ? -2.072 -17.141 -10.414 1 97.38 121 VAL A N 1
ATOM 857 C CA . VAL A 1 121 ? -3.041 -16.188 -10.93 1 97.38 121 VAL A CA 1
ATOM 858 C C . VAL A 1 121 ? -3.424 -15.188 -9.836 1 97.38 121 VAL A C 1
ATOM 860 O O . VAL A 1 121 ? -3.217 -15.453 -8.648 1 97.38 121 VAL A O 1
ATOM 863 N N . SER A 1 122 ? -3.879 -14.062 -10.273 1 94.12 122 SER A N 1
ATOM 864 C CA . SER A 1 122 ? -4.543 -13.07 -9.438 1 94.12 122 SER A CA 1
ATOM 865 C C . SER A 1 122 ? -5.891 -12.672 -10.016 1 94.12 122 SER A C 1
ATOM 867 O O . SER A 1 122 ? -6.172 -12.93 -11.188 1 94.12 122 SER A O 1
ATOM 869 N N . GLY A 1 123 ? -6.848 -12.133 -9.156 1 88.62 123 GLY A N 1
ATOM 870 C CA . GLY A 1 123 ? -8.148 -11.648 -9.602 1 88.62 123 GLY A CA 1
ATOM 871 C C . GLY A 1 123 ? -9.312 -12.375 -8.953 1 88.62 123 GLY A C 1
ATOM 872 O O . GLY A 1 123 ? -10.43 -11.852 -8.914 1 88.62 123 GLY A O 1
ATOM 873 N N . GLY A 1 124 ? -9.109 -13.57 -8.492 1 87.12 124 GLY A N 1
ATOM 874 C CA . GLY A 1 124 ? -10.141 -14.305 -7.773 1 87.12 124 GLY A CA 1
ATOM 875 C C . GLY A 1 124 ? -11.109 -15.023 -8.695 1 87.12 124 GLY A C 1
ATOM 876 O O . GLY A 1 124 ? -10.883 -15.109 -9.906 1 87.12 124 GLY A O 1
ATOM 877 N N . THR A 1 125 ? -12.148 -15.531 -8.086 1 90.06 125 THR A N 1
ATOM 878 C CA . THR A 1 125 ? -13.125 -16.344 -8.805 1 90.06 125 THR A CA 1
ATOM 879 C C . THR A 1 125 ? -13.883 -15.5 -9.82 1 90.06 125 THR A C 1
ATOM 881 O O . THR A 1 125 ? -14.234 -15.992 -10.898 1 90.06 125 THR A O 1
ATOM 884 N N . ALA A 1 126 ? -14.117 -14.234 -9.516 1 87.75 126 ALA A N 1
ATOM 885 C CA . ALA A 1 126 ? -14.828 -13.359 -10.445 1 87.75 126 ALA A CA 1
ATOM 886 C C . ALA A 1 126 ? -14.055 -13.211 -11.758 1 87.75 126 ALA A C 1
ATOM 888 O O . ALA A 1 126 ? -14.625 -13.344 -12.836 1 87.75 126 ALA A O 1
ATOM 889 N N . ALA A 1 127 ? -12.766 -12.969 -11.617 1 92.62 127 ALA A N 1
ATOM 890 C CA . ALA A 1 127 ? -11.938 -12.82 -12.812 1 92.62 127 ALA A CA 1
ATOM 891 C C . ALA A 1 127 ? -11.82 -14.141 -13.562 1 92.62 127 ALA A C 1
ATOM 893 O O . ALA A 1 127 ? -11.789 -14.164 -14.797 1 92.62 127 ALA A O 1
ATOM 894 N N . ALA A 1 128 ? -11.742 -15.25 -12.852 1 95.44 128 ALA A N 1
ATOM 895 C CA . ALA A 1 128 ? -11.664 -16.578 -13.461 1 95.44 128 ALA A CA 1
ATOM 896 C C . ALA A 1 128 ? -12.898 -16.859 -14.312 1 95.44 128 ALA A C 1
ATOM 898 O O . ALA A 1 128 ? -12.789 -17.453 -15.391 1 95.44 128 ALA A O 1
ATOM 899 N N . ASN A 1 129 ? -14.047 -16.406 -13.852 1 95.19 129 ASN A N 1
ATOM 900 C CA . ASN A 1 129 ? -15.312 -16.688 -14.523 1 95.19 129 ASN A CA 1
ATOM 901 C C . ASN A 1 129 ? -15.438 -15.914 -15.828 1 95.19 129 ASN A C 1
ATOM 903 O O . ASN A 1 129 ? -16 -16.406 -16.812 1 95.19 129 ASN A O 1
ATOM 907 N N . VAL A 1 130 ? -14.867 -14.719 -15.828 1 96.06 130 VAL A N 1
ATOM 908 C CA . VAL A 1 130 ? -15.133 -13.875 -16.984 1 96.06 130 VAL A CA 1
ATOM 909 C C . VAL A 1 130 ? -13.898 -13.828 -17.891 1 96.06 130 VAL A C 1
ATOM 911 O O . VAL A 1 130 ? -13.898 -13.148 -18.922 1 96.06 130 VAL A O 1
ATOM 914 N N . GLY A 1 131 ? -12.836 -14.484 -17.484 1 97.44 131 GLY A N 1
ATOM 915 C CA . GLY A 1 131 ? -11.656 -14.578 -18.328 1 97.44 131 GLY A CA 1
ATOM 916 C C . GLY A 1 131 ? -10.781 -13.336 -18.266 1 97.44 131 GLY A C 1
ATOM 917 O O . GLY A 1 131 ? -10.234 -12.906 -19.281 1 97.44 131 GLY A O 1
ATOM 918 N N . SER A 1 132 ? -10.68 -12.75 -17.078 1 96.88 132 SER A N 1
ATOM 919 C CA . SER A 1 132 ? -9.906 -11.516 -16.938 1 96.88 132 SER A CA 1
ATOM 920 C C . SER A 1 132 ? -8.805 -11.656 -15.898 1 96.88 132 SER A C 1
ATOM 922 O O . SER A 1 132 ? -8.406 -10.672 -15.273 1 96.88 132 SER A O 1
ATOM 924 N N . LEU A 1 133 ? -8.258 -12.812 -15.734 1 96.94 133 LEU A N 1
ATOM 925 C CA . LEU A 1 133 ? -7.223 -13.078 -14.734 1 96.94 133 LEU A CA 1
ATOM 926 C C . LEU A 1 133 ? -5.918 -12.375 -15.102 1 96.94 133 LEU A C 1
ATOM 928 O O . LEU A 1 133 ? -5.734 -11.969 -16.25 1 96.94 133 LEU A O 1
ATOM 932 N N . THR A 1 134 ? -5.16 -12.188 -14.125 1 97 134 THR A N 1
ATOM 933 C CA . THR A 1 134 ? -3.75 -11.852 -14.305 1 97 134 THR A CA 1
ATOM 934 C C . THR A 1 134 ? -2.875 -13.086 -14.062 1 97 134 THR A C 1
ATOM 936 O O . THR A 1 134 ? -3.002 -13.75 -13.031 1 97 134 THR A O 1
ATOM 939 N N . PHE A 1 135 ? -2.039 -13.375 -15.047 1 98.62 135 PHE A N 1
ATOM 940 C CA . PHE A 1 135 ? -1.111 -14.492 -14.922 1 98.62 135 PHE A CA 1
ATOM 941 C C . PHE A 1 135 ? 0.316 -13.992 -14.727 1 98.62 135 PHE A C 1
ATOM 943 O O . PHE A 1 135 ? 0.758 -13.078 -15.43 1 98.62 135 PHE A O 1
ATOM 950 N N . MET A 1 136 ? 1.009 -14.516 -13.758 1 98.62 136 MET A N 1
ATOM 951 C CA . MET A 1 136 ? 2.445 -14.344 -13.562 1 98.62 136 MET A CA 1
ATOM 952 C C . MET A 1 136 ? 3.203 -15.617 -13.922 1 98.62 136 MET A C 1
ATOM 954 O O . MET A 1 136 ? 3.15 -16.609 -13.188 1 98.62 136 MET A O 1
ATOM 958 N N . VAL A 1 137 ? 3.943 -15.508 -15.008 1 98.88 137 VAL A N 1
ATOM 959 C CA . VAL A 1 137 ? 4.391 -16.766 -15.594 1 98.88 137 VAL A CA 1
ATOM 960 C C . VAL A 1 137 ? 5.91 -16.875 -15.492 1 98.88 137 VAL A C 1
ATOM 962 O O . VAL A 1 137 ? 6.633 -16.016 -16 1 98.88 137 VAL A O 1
ATOM 965 N N . GLY A 1 138 ? 6.336 -17.875 -14.805 1 98.81 138 GLY A N 1
ATOM 966 C CA . GLY A 1 138 ? 7.75 -18.219 -14.797 1 98.81 138 GLY A CA 1
ATOM 967 C C . GLY A 1 138 ? 8.094 -19.344 -15.742 1 98.81 138 GLY A C 1
ATOM 968 O O . GLY A 1 138 ? 7.422 -20.391 -15.742 1 98.81 138 GLY A O 1
ATOM 969 N N . GLY A 1 139 ? 9.117 -19.219 -16.531 1 98.5 139 GLY A N 1
ATOM 970 C CA . GLY A 1 139 ? 9.578 -20.219 -17.484 1 98.5 139 GLY A CA 1
ATOM 971 C C . GLY A 1 139 ? 10.375 -19.641 -18.641 1 98.5 139 GLY A C 1
ATOM 972 O O . GLY A 1 139 ? 10.391 -18.422 -18.828 1 98.5 139 GLY A O 1
ATOM 973 N N . GLU A 1 140 ? 10.992 -20.516 -19.406 1 97.94 140 GLU A N 1
ATOM 974 C CA . GLU A 1 140 ? 11.789 -20.094 -20.562 1 97.94 140 GLU A CA 1
ATOM 975 C C . GLU A 1 140 ? 10.93 -19.344 -21.578 1 97.94 140 GLU A C 1
ATOM 977 O O . GLU A 1 140 ? 9.719 -19.562 -21.656 1 97.94 140 GLU A O 1
ATOM 982 N N . ASP A 1 141 ? 11.609 -18.5 -22.375 1 98.38 141 ASP A N 1
ATOM 983 C CA . ASP A 1 141 ? 10.93 -17.656 -23.359 1 98.38 141 ASP A CA 1
ATOM 984 C C . ASP A 1 141 ? 10.047 -18.469 -24.281 1 98.38 141 ASP A C 1
ATOM 986 O O . ASP A 1 141 ? 8.898 -18.109 -24.531 1 98.38 141 ASP A O 1
ATOM 990 N N . LYS A 1 142 ? 10.57 -19.531 -24.734 1 98.25 142 LYS A N 1
ATOM 991 C CA . LYS A 1 142 ? 9.828 -20.344 -25.703 1 98.25 142 LYS A CA 1
ATOM 992 C C . LYS A 1 142 ? 8.594 -20.969 -25.047 1 98.25 142 LYS A C 1
ATOM 994 O O . LYS A 1 142 ? 7.535 -21.047 -25.672 1 98.25 142 LYS A O 1
ATOM 999 N N . ASN A 1 143 ? 8.75 -21.453 -23.859 1 98.56 143 ASN A N 1
ATOM 1000 C CA . ASN A 1 143 ? 7.625 -22.062 -23.156 1 98.56 143 ASN A CA 1
ATOM 1001 C C . ASN A 1 143 ? 6.578 -21.016 -22.766 1 98.56 143 ASN A C 1
ATOM 1003 O O . ASN A 1 143 ? 5.379 -21.297 -22.797 1 98.56 143 ASN A O 1
ATOM 1007 N N . PHE A 1 144 ? 7.055 -19.828 -22.422 1 98.81 144 PHE A N 1
ATOM 1008 C CA . PHE A 1 144 ? 6.141 -18.734 -22.141 1 98.81 144 PHE A CA 1
ATOM 1009 C C . PHE A 1 144 ? 5.305 -18.391 -23.359 1 98.81 144 PHE A C 1
ATOM 1011 O O . PHE A 1 144 ? 4.086 -18.234 -23.266 1 98.81 144 PHE A O 1
ATOM 1018 N N . ALA A 1 145 ? 5.953 -18.25 -24.438 1 98.69 145 ALA A N 1
ATOM 1019 C CA . ALA A 1 145 ? 5.258 -17.922 -25.688 1 98.69 145 ALA A CA 1
ATOM 1020 C C . ALA A 1 145 ? 4.184 -18.953 -26 1 98.69 145 ALA A C 1
ATOM 1022 O O . ALA A 1 145 ? 3.076 -18.609 -26.422 1 98.69 145 ALA A O 1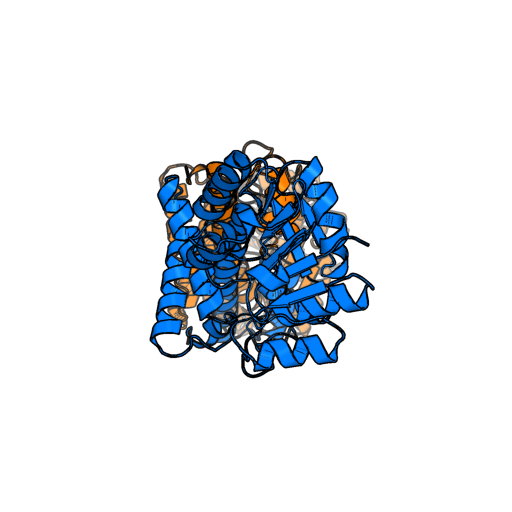
ATOM 1023 N N . ARG A 1 146 ? 4.48 -20.203 -25.797 1 98.31 146 ARG A N 1
ATOM 1024 C CA . ARG A 1 146 ? 3.523 -21.281 -26.047 1 98.31 146 ARG A CA 1
ATOM 1025 C C . ARG A 1 146 ? 2.359 -21.203 -25.062 1 98.31 146 ARG A C 1
ATOM 1027 O O . ARG A 1 146 ? 1.199 -21.344 -25.453 1 98.31 146 ARG A O 1
ATOM 1034 N N . ALA A 1 147 ? 2.697 -20.984 -23.812 1 98.81 147 ALA A N 1
ATOM 1035 C CA . ALA A 1 147 ? 1.671 -20.922 -22.766 1 98.81 147 ALA A CA 1
ATOM 1036 C C . ALA A 1 147 ? 0.726 -19.75 -23 1 98.81 147 ALA A C 1
ATOM 1038 O O . ALA A 1 147 ? -0.481 -19.859 -22.766 1 98.81 147 ALA A O 1
ATOM 1039 N N . LYS A 1 148 ? 1.277 -18.625 -23.391 1 98.69 148 LYS A N 1
ATOM 1040 C CA . LYS A 1 148 ? 0.543 -17.375 -23.531 1 98.69 148 LYS A CA 1
ATOM 1041 C C . LYS A 1 148 ? -0.671 -17.547 -24.438 1 98.69 148 LYS A C 1
ATOM 1043 O O . LYS A 1 148 ? -1.72 -16.938 -24.203 1 98.69 148 LYS A O 1
ATOM 1048 N N . VAL A 1 149 ? -0.58 -18.359 -25.422 1 97.88 149 VAL A N 1
ATOM 1049 C CA . VAL A 1 149 ? -1.645 -18.609 -26.391 1 97.88 149 VAL A CA 1
ATOM 1050 C C . VAL A 1 149 ? -2.896 -19.094 -25.672 1 97.88 149 VAL A C 1
ATOM 1052 O O . VAL A 1 149 ? -4.012 -18.703 -26.016 1 97.88 149 VAL A O 1
ATOM 1055 N N . TYR A 1 150 ? -2.723 -19.891 -24.703 1 98.38 150 TYR A N 1
ATOM 1056 C CA . TYR A 1 150 ? -3.838 -20.484 -23.984 1 98.38 150 TYR A CA 1
ATOM 1057 C C . TYR A 1 150 ? -4.25 -19.625 -22.797 1 98.38 150 TYR A C 1
ATOM 1059 O O . TYR A 1 150 ? -5.434 -19.547 -22.469 1 98.38 150 TYR A O 1
ATOM 1067 N N . LEU A 1 151 ? -3.238 -18.938 -22.141 1 98.81 151 LEU A N 1
ATOM 1068 C CA . LEU A 1 151 ? -3.512 -18.109 -20.984 1 98.81 151 LEU A CA 1
ATOM 1069 C C . LEU A 1 151 ? -4.363 -16.906 -21.359 1 98.81 151 LEU A C 1
ATOM 1071 O O . LEU A 1 151 ? -5.18 -16.438 -20.562 1 98.81 151 LEU A O 1
ATOM 1075 N N . GLU A 1 152 ? -4.258 -16.453 -22.578 1 98.44 152 GLU A N 1
ATOM 1076 C CA . GLU A 1 152 ? -4.988 -15.281 -23.062 1 98.44 152 GLU A CA 1
ATOM 1077 C C . GLU A 1 152 ? -6.488 -15.547 -23.109 1 98.44 152 GLU A C 1
ATOM 1079 O O . GLU A 1 152 ? -7.293 -14.617 -23 1 98.44 152 GLU A O 1
ATOM 1084 N N . ALA A 1 153 ? -6.879 -16.797 -23.234 1 98.06 153 ALA A N 1
ATOM 1085 C CA . ALA A 1 153 ? -8.297 -17.172 -23.219 1 98.06 153 ALA A CA 1
ATOM 1086 C C . ALA A 1 153 ? -8.891 -17.047 -21.828 1 98.06 153 ALA A C 1
ATOM 1088 O O . ALA A 1 153 ? -10.109 -17.016 -21.656 1 98.06 153 ALA A O 1
ATOM 1089 N N . MET A 1 154 ? -8.016 -16.984 -20.844 1 98.38 154 MET A N 1
ATOM 1090 C CA . MET A 1 154 ? -8.469 -17.031 -19.453 1 98.38 154 MET A CA 1
ATOM 1091 C C . MET A 1 154 ? -8.109 -15.75 -18.719 1 98.38 154 MET A C 1
ATOM 1093 O O . MET A 1 154 ? -8.539 -15.539 -17.578 1 98.38 154 MET A O 1
ATOM 1097 N N . GLY A 1 155 ? -7.258 -14.945 -19.312 1 97.88 155 GLY A N 1
ATOM 1098 C CA . GLY A 1 155 ? -6.734 -13.805 -18.578 1 97.88 155 GLY A CA 1
ATOM 1099 C C . GLY A 1 155 ? -6.641 -12.539 -19.422 1 97.88 155 GLY A C 1
ATOM 1100 O O . GLY A 1 155 ? -6.648 -12.609 -20.641 1 97.88 155 GLY A O 1
ATOM 1101 N N . LYS A 1 156 ? -6.621 -11.414 -18.734 1 96.12 156 LYS A N 1
ATOM 1102 C CA . LYS A 1 156 ? -6.477 -10.102 -19.344 1 96.12 156 LYS A CA 1
ATOM 1103 C C . LYS A 1 156 ? -5.016 -9.656 -19.375 1 96.12 156 LYS A C 1
ATOM 1105 O O . LYS A 1 156 ? -4.555 -9.062 -20.344 1 96.12 156 LYS A O 1
ATOM 1110 N N . ASN A 1 157 ? -4.285 -9.898 -18.281 1 96.56 157 ASN A N 1
ATOM 1111 C CA . ASN A 1 157 ? -2.873 -9.57 -18.172 1 96.56 157 ASN A CA 1
ATOM 1112 C C . ASN A 1 157 ? -2.01 -10.82 -18.031 1 96.56 157 ASN A C 1
ATOM 1114 O O . ASN A 1 157 ? -2.232 -11.633 -17.141 1 96.56 157 ASN A O 1
ATOM 1118 N N . ILE A 1 158 ? -1.002 -10.961 -18.906 1 98.44 158 ILE A N 1
ATOM 1119 C CA . ILE A 1 158 ? -0.07 -12.078 -18.875 1 98.44 158 ILE A CA 1
ATOM 1120 C C . ILE A 1 158 ? 1.36 -11.555 -18.766 1 98.44 158 ILE A C 1
ATOM 1122 O O . ILE A 1 158 ? 1.904 -11 -19.719 1 98.44 158 ILE A O 1
ATOM 1126 N N . PHE A 1 159 ? 1.97 -11.789 -17.625 1 98 159 PHE A N 1
ATOM 1127 C CA . PHE A 1 159 ? 3.314 -11.281 -17.391 1 98 159 PHE A CA 1
ATOM 1128 C C . PHE A 1 159 ? 4.336 -12.414 -17.406 1 98 159 PHE A C 1
ATOM 1130 O O . PHE A 1 159 ? 4.082 -13.492 -16.875 1 98 159 PHE A O 1
ATOM 1137 N N . HIS A 1 160 ? 5.422 -12.141 -18.094 1 98.5 160 HIS A N 1
ATOM 1138 C CA . HIS A 1 160 ? 6.559 -13.055 -18 1 98.5 160 HIS A CA 1
ATOM 1139 C C . HIS A 1 160 ? 7.465 -12.695 -16.828 1 98.5 160 HIS A C 1
ATOM 1141 O O . HIS A 1 160 ? 8.023 -11.602 -16.781 1 98.5 160 HIS A O 1
ATOM 1147 N N . ALA A 1 161 ? 7.664 -13.594 -15.883 1 98.38 161 ALA A N 1
ATOM 1148 C CA . ALA A 1 161 ? 8.391 -13.328 -14.641 1 98.38 161 ALA A CA 1
ATOM 1149 C C . ALA A 1 161 ? 9.82 -13.867 -14.719 1 98.38 161 ALA A C 1
ATOM 1151 O O . ALA A 1 161 ? 10.516 -13.93 -13.703 1 98.38 161 ALA A O 1
ATOM 1152 N N . GLY A 1 162 ? 10.219 -14.227 -15.898 1 97.38 162 GLY A N 1
ATOM 1153 C CA . GLY A 1 162 ? 11.547 -14.812 -16 1 97.38 162 GLY A CA 1
ATOM 1154 C C . GLY A 1 162 ? 11.531 -16.328 -15.953 1 97.38 162 GLY A C 1
ATOM 1155 O O . GLY A 1 162 ? 10.648 -16.969 -16.516 1 97.38 162 GLY A O 1
ATOM 1156 N N . GLY A 1 163 ? 12.555 -17 -15.328 1 97.81 163 GLY A N 1
ATOM 1157 C CA . GLY A 1 163 ? 12.727 -18.438 -15.328 1 97.81 163 GLY A CA 1
ATOM 1158 C C . GLY A 1 163 ? 11.695 -19.156 -14.477 1 97.81 163 GLY A C 1
ATOM 1159 O O . GLY A 1 163 ? 10.898 -18.531 -13.789 1 97.81 163 GLY A O 1
ATOM 1160 N N . ILE A 1 164 ? 11.773 -20.484 -14.531 1 98.56 164 ILE A N 1
ATOM 1161 C CA . ILE A 1 164 ? 10.852 -21.359 -13.82 1 98.56 164 ILE A CA 1
ATOM 1162 C C . ILE A 1 164 ? 10.859 -21.016 -12.336 1 98.56 164 ILE A C 1
ATOM 1164 O O . ILE A 1 164 ? 11.914 -20.781 -11.75 1 98.56 164 ILE A O 1
ATOM 1168 N N . GLY A 1 165 ? 9.711 -20.953 -11.75 1 98.69 165 GLY A N 1
ATOM 1169 C CA . GLY A 1 165 ? 9.57 -20.656 -10.336 1 98.69 165 GLY A CA 1
ATOM 1170 C C . GLY A 1 165 ? 9.328 -19.188 -10.055 1 98.69 165 GLY A C 1
ATOM 1171 O O . GLY A 1 165 ? 8.742 -18.828 -9.031 1 98.69 165 GLY A O 1
ATOM 1172 N N . ASN A 1 166 ? 9.664 -18.328 -10.977 1 98.75 166 ASN A N 1
ATOM 1173 C CA . ASN A 1 166 ? 9.578 -16.891 -10.742 1 98.75 166 ASN A CA 1
ATOM 1174 C C . ASN A 1 166 ? 8.133 -16.406 -10.781 1 98.75 166 ASN A C 1
ATOM 1176 O O . ASN A 1 166 ? 7.82 -15.336 -10.258 1 98.75 166 ASN A O 1
ATOM 1180 N N . GLY A 1 167 ? 7.258 -17.109 -11.469 1 98.88 167 GLY A N 1
ATOM 1181 C CA . GLY A 1 167 ? 5.844 -16.797 -11.32 1 98.88 167 GLY A CA 1
ATOM 1182 C C . GLY A 1 167 ? 5.359 -16.875 -9.891 1 98.88 167 GLY A C 1
ATOM 1183 O O . GLY A 1 167 ? 4.645 -15.984 -9.422 1 98.88 167 GLY A O 1
ATOM 1184 N N . GLN A 1 168 ? 5.773 -17.922 -9.234 1 98.88 168 GLN A N 1
ATOM 1185 C CA . GLN A 1 168 ? 5.426 -18.094 -7.828 1 98.88 168 GLN A CA 1
ATOM 1186 C C . GLN A 1 168 ? 6.086 -17.016 -6.965 1 98.88 168 GLN A C 1
ATOM 1188 O O . GLN A 1 168 ? 5.465 -16.484 -6.043 1 98.88 168 GLN A O 1
ATOM 1193 N N . VAL A 1 169 ? 7.371 -16.688 -7.289 1 98.88 169 VAL A N 1
ATOM 1194 C CA . VAL A 1 169 ? 8.07 -15.648 -6.547 1 98.88 169 VAL A CA 1
ATOM 1195 C C . VAL A 1 169 ? 7.281 -14.344 -6.621 1 98.88 169 VAL A C 1
ATOM 1197 O O . VAL A 1 169 ? 7.031 -13.703 -5.594 1 98.88 169 VAL A O 1
ATOM 1200 N N . ALA A 1 170 ? 6.898 -13.992 -7.855 1 98.81 170 ALA A N 1
ATOM 1201 C CA . ALA A 1 170 ? 6.148 -12.758 -8.062 1 98.81 170 ALA A CA 1
ATOM 1202 C C . ALA A 1 170 ? 4.832 -12.773 -7.289 1 98.81 170 ALA A C 1
ATOM 1204 O O . ALA A 1 170 ? 4.5 -11.812 -6.594 1 98.81 170 ALA A O 1
ATOM 1205 N N . LYS A 1 171 ? 4.102 -13.836 -7.352 1 98.69 171 LYS A N 1
ATOM 1206 C CA . LYS A 1 171 ? 2.812 -13.977 -6.68 1 98.69 171 LYS A CA 1
ATOM 1207 C C . LYS A 1 171 ? 2.965 -13.867 -5.168 1 98.69 171 LYS A C 1
ATOM 1209 O O . LYS A 1 171 ? 2.213 -13.141 -4.512 1 98.69 171 LYS A O 1
ATOM 1214 N N . LEU A 1 172 ? 3.898 -14.594 -4.629 1 98.75 172 LEU A N 1
ATOM 1215 C CA . LEU A 1 172 ? 4.062 -14.656 -3.18 1 98.75 172 LEU A CA 1
ATOM 1216 C C . LEU A 1 172 ? 4.516 -13.312 -2.623 1 98.75 172 LEU A C 1
ATOM 1218 O O . LEU A 1 172 ? 4.004 -12.859 -1.598 1 98.75 172 LEU A O 1
ATOM 1222 N N . ALA A 1 173 ? 5.512 -12.68 -3.281 1 98.81 173 ALA A N 1
ATOM 1223 C CA . ALA A 1 173 ? 5.953 -11.352 -2.852 1 98.81 173 ALA A CA 1
ATOM 1224 C C . ALA A 1 173 ? 4.824 -10.336 -2.963 1 98.81 173 ALA A C 1
ATOM 1226 O O . ALA A 1 173 ? 4.633 -9.508 -2.066 1 98.81 173 ALA A O 1
ATOM 1227 N N . ASN A 1 174 ? 4.102 -10.43 -4.07 1 98.62 174 ASN A N 1
ATOM 1228 C CA . ASN A 1 174 ? 2.961 -9.539 -4.285 1 98.62 174 ASN A CA 1
ATOM 1229 C C . ASN A 1 174 ? 1.896 -9.719 -3.207 1 98.62 174 ASN A C 1
ATOM 1231 O O . ASN A 1 174 ? 1.373 -8.742 -2.676 1 98.62 174 ASN A O 1
ATOM 1235 N N . ASN A 1 175 ? 1.57 -10.914 -2.887 1 98.62 175 ASN A N 1
ATOM 1236 C CA . ASN A 1 175 ? 0.49 -11.164 -1.939 1 98.62 175 ASN A CA 1
ATOM 1237 C C . ASN A 1 175 ? 0.934 -10.906 -0.502 1 98.62 175 ASN A C 1
ATOM 1239 O O . ASN A 1 175 ? 0.119 -10.539 0.346 1 98.62 175 ASN A O 1
ATOM 1243 N N . MET A 1 176 ? 2.25 -11.117 -0.218 1 98.88 176 MET A N 1
ATOM 1244 C CA . MET A 1 176 ? 2.752 -10.688 1.082 1 98.88 176 MET A CA 1
ATOM 1245 C C . MET A 1 176 ? 2.582 -9.18 1.256 1 98.88 176 MET A C 1
ATOM 1247 O O . MET A 1 176 ? 2.086 -8.719 2.287 1 98.88 176 MET A O 1
ATOM 1251 N N . LEU A 1 177 ? 2.957 -8.461 0.195 1 98.88 177 LEU A N 1
ATOM 1252 C CA . LEU A 1 177 ? 2.781 -7.012 0.187 1 98.88 177 LEU A CA 1
ATOM 1253 C C . LEU A 1 177 ? 1.311 -6.641 0.346 1 98.88 177 LEU A C 1
ATOM 1255 O O . LEU A 1 177 ? 0.972 -5.738 1.117 1 98.88 177 LEU A O 1
ATOM 1259 N N . LEU A 1 178 ? 0.449 -7.352 -0.32 1 98.75 178 LEU A N 1
ATOM 1260 C CA . LEU A 1 178 ? -0.988 -7.113 -0.252 1 98.75 178 LEU A CA 1
ATOM 1261 C C . LEU A 1 178 ? -1.508 -7.32 1.167 1 98.75 178 LEU A C 1
ATOM 1263 O O . LEU A 1 178 ? -2.281 -6.504 1.674 1 98.75 178 LEU A O 1
ATOM 1267 N N . GLY A 1 179 ? -1.133 -8.43 1.772 1 98.88 179 GLY A N 1
ATOM 1268 C CA . GLY A 1 179 ? -1.578 -8.711 3.127 1 98.88 179 GLY A CA 1
ATOM 1269 C C . GLY A 1 179 ? -1.206 -7.617 4.113 1 98.88 179 GLY A C 1
ATOM 1270 O O . GLY A 1 179 ? -2.047 -7.16 4.891 1 98.88 179 GLY A O 1
ATOM 1271 N N . ILE A 1 180 ? 0.081 -7.172 4.051 1 98.94 180 ILE A N 1
ATOM 1272 C CA . ILE A 1 180 ? 0.559 -6.113 4.934 1 98.94 180 ILE A CA 1
ATOM 1273 C C . ILE A 1 180 ? -0.196 -4.82 4.645 1 98.94 180 ILE A C 1
ATOM 1275 O O . ILE A 1 180 ? -0.657 -4.141 5.562 1 98.94 180 ILE A O 1
ATOM 1279 N N . SER A 1 181 ? -0.365 -4.484 3.346 1 98.88 181 SER A N 1
ATOM 1280 C CA . SER A 1 181 ? -1.018 -3.248 2.932 1 98.88 181 SER A CA 1
ATOM 1281 C C . SER A 1 181 ? -2.469 -3.205 3.395 1 98.88 181 SER A C 1
ATOM 1283 O O . SER A 1 181 ? -2.971 -2.15 3.785 1 98.88 181 SER A O 1
ATOM 1285 N N . MET A 1 182 ? -3.148 -4.324 3.342 1 98.94 182 MET A N 1
ATOM 1286 C CA . MET A 1 182 ? -4.539 -4.379 3.777 1 98.94 182 MET A CA 1
ATOM 1287 C C . MET A 1 182 ? -4.652 -4.094 5.27 1 98.94 182 MET A C 1
ATOM 1289 O O . MET A 1 182 ? -5.523 -3.328 5.695 1 98.94 182 MET A O 1
ATOM 1293 N N . ILE A 1 183 ? -3.803 -4.723 6.039 1 98.94 183 ILE A N 1
ATOM 1294 C CA . ILE A 1 183 ? -3.812 -4.496 7.48 1 98.94 183 ILE A CA 1
ATOM 1295 C C . ILE A 1 183 ? -3.494 -3.029 7.77 1 98.94 183 ILE A C 1
ATOM 1297 O O . ILE A 1 183 ? -4.172 -2.391 8.578 1 98.94 183 ILE A O 1
ATOM 1301 N N . ALA A 1 184 ? -2.463 -2.49 7.078 1 98.88 184 ALA A N 1
ATOM 1302 C CA . ALA A 1 184 ? -2.064 -1.096 7.258 1 98.88 184 ALA A CA 1
ATOM 1303 C C . ALA A 1 184 ? -3.209 -0.15 6.906 1 98.88 184 ALA A C 1
ATOM 1305 O O . ALA A 1 184 ? -3.465 0.821 7.621 1 98.88 184 ALA A O 1
ATOM 1306 N N . THR A 1 185 ? -3.842 -0.417 5.773 1 98.94 185 THR A N 1
ATOM 1307 C CA . THR A 1 185 ? -4.988 0.378 5.344 1 98.94 185 THR A CA 1
ATOM 1308 C C . THR A 1 185 ? -6.105 0.323 6.379 1 98.94 185 THR A C 1
ATOM 1310 O O . THR A 1 185 ? -6.711 1.346 6.703 1 98.94 185 THR A O 1
ATOM 1313 N N . SER A 1 186 ? -6.355 -0.847 6.887 1 98.94 186 SER A N 1
ATOM 1314 C CA . SER A 1 186 ? -7.375 -1.041 7.914 1 98.94 186 SER A CA 1
ATOM 1315 C C . SER A 1 186 ? -7.047 -0.246 9.172 1 98.94 186 SER A C 1
ATOM 1317 O O . SER A 1 186 ? -7.918 0.425 9.734 1 98.94 186 SER A O 1
ATOM 1319 N N . GLU A 1 187 ? -5.754 -0.329 9.625 1 98.88 187 GLU A N 1
ATOM 1320 C CA . GLU A 1 187 ? -5.332 0.45 10.789 1 98.88 187 GLU A CA 1
ATOM 1321 C C . GLU A 1 187 ? -5.543 1.943 10.555 1 98.88 187 GLU A C 1
ATOM 1323 O O . GLU A 1 187 ? -5.98 2.662 11.453 1 98.88 187 GLU A O 1
ATOM 1328 N N . ALA A 1 188 ? -5.227 2.414 9.383 1 98.88 188 ALA A N 1
ATOM 1329 C CA . ALA A 1 188 ? -5.336 3.836 9.07 1 98.88 188 ALA A CA 1
ATOM 1330 C C . ALA A 1 188 ? -6.789 4.297 9.117 1 98.88 188 ALA A C 1
ATOM 1332 O O . ALA A 1 188 ? -7.094 5.348 9.68 1 98.88 188 ALA A O 1
ATOM 1333 N N . PHE A 1 189 ? -7.695 3.514 8.523 1 98.81 189 PHE A N 1
ATOM 1334 C CA . PHE A 1 189 ? -9.109 3.854 8.539 1 98.81 189 PHE A CA 1
ATOM 1335 C C . PHE A 1 189 ? -9.648 3.867 9.969 1 98.81 189 PHE A C 1
ATOM 1337 O O . PHE A 1 189 ? -10.422 4.754 10.336 1 98.81 189 PHE A O 1
ATOM 1344 N N . LYS A 1 190 ? -9.258 2.887 10.758 1 98.44 190 LYS A N 1
ATOM 1345 C CA . LYS A 1 190 ? -9.758 2.814 12.133 1 98.44 190 LYS A CA 1
ATOM 1346 C C . LYS A 1 190 ? -9.227 3.973 12.969 1 98.44 190 LYS A C 1
ATOM 1348 O O . LYS A 1 190 ? -9.953 4.543 13.789 1 98.44 190 LYS A O 1
ATOM 1353 N N . LEU A 1 191 ? -7.957 4.277 12.789 1 98.56 191 LEU A N 1
ATOM 1354 C CA . LEU A 1 191 ? -7.379 5.426 13.477 1 98.56 191 LEU A CA 1
ATOM 1355 C C . LEU A 1 191 ? -8.133 6.703 13.125 1 98.56 191 LEU A C 1
ATOM 1357 O O . LEU A 1 191 ? -8.516 7.469 14.008 1 98.56 191 LEU A O 1
ATOM 1361 N N . ALA A 1 192 ? -8.32 6.934 11.82 1 98.56 192 ALA A N 1
ATOM 1362 C CA . ALA A 1 192 ? -9.031 8.117 11.352 1 98.56 192 ALA A CA 1
ATOM 1363 C C . ALA A 1 192 ? -10.438 8.18 11.953 1 98.56 192 ALA A C 1
ATOM 1365 O O . ALA A 1 192 ? -10.852 9.227 12.461 1 98.56 192 ALA A O 1
ATOM 1366 N N . GLU A 1 193 ? -11.109 7.051 11.938 1 97.81 193 GLU A N 1
ATOM 1367 C CA . GLU A 1 193 ? -12.477 6.973 12.461 1 97.81 193 GLU A CA 1
ATOM 1368 C C . GLU A 1 193 ? -12.516 7.34 13.938 1 97.81 193 GLU A C 1
ATOM 1370 O O . GLU A 1 193 ? -13.344 8.156 14.359 1 97.81 193 GLU A O 1
ATOM 1375 N N . LYS A 1 194 ? -11.648 6.77 14.711 1 97.94 194 LYS A N 1
ATOM 1376 C CA . LYS A 1 194 ? -11.641 6.984 16.156 1 97.94 194 LYS A CA 1
ATOM 1377 C C . LYS A 1 194 ? -11.273 8.43 16.5 1 97.94 194 LYS A C 1
ATOM 1379 O O . LYS A 1 194 ? -11.656 8.945 17.547 1 97.94 194 LYS A O 1
ATOM 1384 N N . LEU A 1 195 ? -10.578 9.094 15.562 1 98.12 195 LEU A N 1
ATOM 1385 C CA . LEU A 1 195 ? -10.164 10.469 15.781 1 98.12 195 LEU A CA 1
ATOM 1386 C C . LEU A 1 195 ? -11.164 11.445 15.172 1 98.12 195 LEU A C 1
ATOM 1388 O O . LEU A 1 195 ? -10.969 12.664 15.219 1 98.12 195 LEU A O 1
ATOM 1392 N N . GLY A 1 196 ? -12.203 10.93 14.547 1 96.88 196 GLY A N 1
ATOM 1393 C CA . GLY A 1 196 ? -13.32 11.766 14.148 1 96.88 196 GLY A CA 1
ATOM 1394 C C . GLY A 1 196 ? -13.328 12.102 12.672 1 96.88 196 GLY A C 1
ATOM 1395 O O . GLY A 1 196 ? -14.016 13.031 12.242 1 96.88 196 GLY A O 1
ATOM 1396 N N . LEU A 1 197 ? -12.594 11.43 11.906 1 98.19 197 LEU A N 1
ATOM 1397 C CA . LEU A 1 197 ? -12.594 11.609 10.461 1 98.19 197 LEU A CA 1
ATOM 1398 C C . LEU A 1 197 ? -13.344 10.477 9.773 1 98.19 197 LEU A C 1
ATOM 1400 O O . LEU A 1 197 ? -12.969 9.312 9.898 1 98.19 197 LEU A O 1
ATOM 1404 N N . ASP A 1 198 ? -14.367 10.805 9.039 1 96.69 198 ASP A N 1
ATOM 1405 C CA . ASP A 1 198 ? -15.188 9.758 8.445 1 96.69 198 ASP A CA 1
ATOM 1406 C C . ASP A 1 198 ? -14.453 9.055 7.309 1 96.69 198 ASP A C 1
ATOM 1408 O O . ASP A 1 198 ? -13.539 9.633 6.707 1 96.69 198 ASP A O 1
ATOM 1412 N N . ALA A 1 199 ? -14.961 7.898 6.969 1 98 199 ALA A N 1
ATOM 1413 C CA . ALA A 1 199 ? -14.273 7 6.047 1 98 199 ALA A CA 1
ATOM 1414 C C . ALA A 1 199 ? -14.211 7.598 4.645 1 98 199 ALA A C 1
ATOM 1416 O O . ALA A 1 199 ? -13.18 7.492 3.967 1 98 199 ALA A O 1
ATOM 1417 N N . GLN A 1 200 ? -15.273 8.211 4.215 1 98.31 200 GLN A N 1
ATOM 1418 C CA . GLN A 1 200 ? -15.305 8.75 2.861 1 98.31 200 GLN A CA 1
ATOM 1419 C C . GLN A 1 200 ? -14.312 9.898 2.701 1 98.31 200 GLN A C 1
ATOM 1421 O O . GLN A 1 200 ? -13.609 9.977 1.695 1 98.31 200 GLN A O 1
ATOM 1426 N N . THR A 1 201 ? -14.289 10.789 3.678 1 98.12 201 THR A N 1
ATOM 1427 C CA . THR A 1 201 ? -13.367 11.914 3.623 1 98.12 201 THR A CA 1
ATOM 1428 C C . THR A 1 201 ? -11.922 11.43 3.643 1 98.12 201 THR A C 1
ATOM 1430 O O . THR A 1 201 ? -11.086 11.914 2.877 1 98.12 201 THR A O 1
ATOM 1433 N N . PHE A 1 202 ? -11.664 10.484 4.555 1 98.62 202 PHE A N 1
ATOM 1434 C CA . PHE A 1 202 ? -10.312 9.938 4.598 1 98.62 202 PHE A CA 1
ATOM 1435 C C . PHE A 1 202 ? -9.945 9.297 3.264 1 98.62 202 PHE A C 1
ATOM 1437 O O . PHE A 1 202 ? -8.836 9.492 2.76 1 98.62 202 PHE A O 1
ATOM 1444 N N . PHE A 1 203 ? -10.859 8.5 2.691 1 98.81 203 PHE A N 1
ATOM 1445 C CA . PHE A 1 203 ? -10.664 7.875 1.391 1 98.81 203 PHE A CA 1
ATOM 1446 C C . PHE A 1 203 ? -10.359 8.922 0.326 1 98.81 203 PHE A C 1
ATOM 1448 O O . PHE A 1 203 ? -9.406 8.781 -0.44 1 98.81 203 PHE A O 1
ATOM 1455 N N . ASP A 1 204 ? -11.078 10.016 0.269 1 97.81 204 ASP A N 1
ATOM 1456 C CA . ASP A 1 204 ? -10.922 11.047 -0.748 1 97.81 204 ASP A CA 1
ATOM 1457 C C . ASP A 1 204 ? -9.539 11.68 -0.679 1 97.81 204 ASP A C 1
ATOM 1459 O O . ASP A 1 204 ? -8.953 12.023 -1.71 1 97.81 204 ASP A O 1
ATOM 1463 N N . ILE A 1 205 ? -9.039 11.789 0.477 1 97.56 205 ILE A N 1
ATOM 1464 C CA . ILE A 1 205 ? -7.746 12.43 0.687 1 97.56 205 ILE A CA 1
ATOM 1465 C C . ILE A 1 205 ? -6.621 11.438 0.396 1 97.56 205 ILE A C 1
ATOM 1467 O O . ILE A 1 205 ? -5.797 11.672 -0.489 1 97.56 205 ILE A O 1
ATOM 1471 N N . SER A 1 206 ? -6.66 10.281 1.057 1 97.81 206 SER A N 1
ATOM 1472 C CA . SER A 1 206 ? -5.523 9.367 1.039 1 97.81 206 SER A CA 1
ATOM 1473 C C . SER A 1 206 ? -5.426 8.633 -0.293 1 97.81 206 SER A C 1
ATOM 1475 O O . SER A 1 206 ? -4.34 8.219 -0.699 1 97.81 206 SER A O 1
ATOM 1477 N N . SER A 1 207 ? -6.555 8.461 -1.039 1 97.19 207 SER A N 1
ATOM 1478 C CA . SER A 1 207 ? -6.539 7.82 -2.348 1 97.19 207 SER A CA 1
ATOM 1479 C C . SER A 1 207 ? -5.777 8.656 -3.367 1 97.19 207 SER A C 1
ATOM 1481 O O . SER A 1 207 ? -5.402 8.164 -4.434 1 97.19 207 SER A O 1
ATOM 1483 N N . LYS A 1 208 ? -5.516 9.945 -3.033 1 94.69 208 LYS A N 1
ATOM 1484 C CA . LYS A 1 208 ? -4.797 10.859 -3.922 1 94.69 208 LYS A CA 1
ATOM 1485 C C . LYS A 1 208 ? -3.502 11.344 -3.279 1 94.69 208 LYS A C 1
ATOM 1487 O O . LYS A 1 208 ? -2.908 12.328 -3.734 1 94.69 208 LYS A O 1
ATOM 1492 N N . ALA A 1 209 ? -3.129 10.727 -2.232 1 95.5 209 ALA A N 1
ATOM 1493 C CA . ALA A 1 209 ? -1.923 11.078 -1.486 1 95.5 209 ALA A CA 1
ATOM 1494 C C . ALA A 1 209 ? -0.968 9.891 -1.391 1 95.5 209 ALA A C 1
ATOM 1496 O O . ALA A 1 209 ? -1.093 8.922 -2.145 1 95.5 209 ALA A O 1
ATOM 1497 N N . SER A 1 210 ? -0.015 9.938 -0.495 1 96.19 210 SER A N 1
ATOM 1498 C CA . SER A 1 210 ? 1.07 8.961 -0.434 1 96.19 210 SER A CA 1
ATOM 1499 C C . SER A 1 210 ? 0.618 7.672 0.247 1 96.19 210 SER A C 1
ATOM 1501 O O . SER A 1 210 ? 1.322 6.66 0.204 1 96.19 210 SER A O 1
ATOM 1503 N N . GLY A 1 211 ? -0.55 7.652 0.797 1 97.5 211 GLY A N 1
ATOM 1504 C CA . GLY A 1 211 ? -1.105 6.445 1.384 1 97.5 211 GLY A CA 1
ATOM 1505 C C . GLY A 1 211 ? -1.848 5.582 0.38 1 97.5 211 GLY A C 1
ATOM 1506 O O . GLY A 1 211 ? -2.285 4.477 0.707 1 97.5 211 GLY A O 1
ATOM 1507 N N . GLN A 1 212 ? -1.955 6.102 -0.864 1 97.88 212 GLN A N 1
ATOM 1508 C CA . GLN A 1 212 ? -2.73 5.406 -1.887 1 97.88 212 GLN A CA 1
ATOM 1509 C C . GLN A 1 212 ? -2.174 4.012 -2.146 1 97.88 212 GLN A C 1
ATOM 1511 O O . GLN A 1 212 ? -0.957 3.826 -2.221 1 97.88 212 GLN A O 1
ATOM 1516 N N . ASN A 1 213 ? -3.053 3.023 -2.23 1 98.5 213 ASN A N 1
ATOM 1517 C CA . ASN A 1 213 ? -2.699 1.653 -2.586 1 98.5 213 ASN A CA 1
ATOM 1518 C C . ASN A 1 213 ? -3.904 0.885 -3.121 1 98.5 213 ASN A C 1
ATOM 1520 O O . ASN A 1 213 ? -5.035 1.376 -3.066 1 98.5 213 ASN A O 1
ATOM 1524 N N . TRP A 1 214 ? -3.648 -0.247 -3.625 1 98.12 214 TRP A N 1
ATOM 1525 C CA . TRP A 1 214 ? -4.688 -1.066 -4.238 1 98.12 214 TRP A CA 1
ATOM 1526 C C . TRP A 1 214 ? -5.773 -1.416 -3.229 1 98.12 214 TRP A C 1
ATOM 1528 O O . TRP A 1 214 ? -6.965 -1.377 -3.549 1 98.12 214 TRP A O 1
ATOM 1538 N N . SER A 1 215 ? -5.41 -1.802 -1.96 1 98.56 215 SER A N 1
ATOM 1539 C CA . SER A 1 215 ? -6.395 -2.137 -0.934 1 98.56 215 SER A CA 1
ATOM 1540 C C . SER A 1 215 ? -7.379 -0.994 -0.718 1 98.56 215 SER A C 1
ATOM 1542 O O . SER A 1 215 ? -8.578 -1.226 -0.535 1 98.56 215 SER A O 1
ATOM 1544 N N . MET A 1 216 ? -6.875 0.183 -0.773 1 98.38 216 MET A N 1
ATOM 1545 C CA . MET A 1 216 ? -7.715 1.358 -0.56 1 98.38 216 MET A CA 1
ATOM 1546 C C . MET A 1 216 ? -8.617 1.608 -1.765 1 98.38 216 MET A C 1
ATOM 1548 O O . MET A 1 216 ? -9.844 1.622 -1.636 1 98.38 216 MET A O 1
ATOM 1552 N N . THR A 1 217 ? -8.078 1.687 -2.936 1 98.06 217 THR A N 1
ATOM 1553 C CA . THR A 1 217 ? -8.805 2.256 -4.066 1 98.06 217 THR A CA 1
ATOM 1554 C C . THR A 1 217 ? -9.609 1.179 -4.789 1 98.06 217 THR A C 1
ATOM 1556 O O . THR A 1 217 ? -10.609 1.479 -5.449 1 98.06 217 THR A O 1
ATOM 1559 N N . SER A 1 218 ? -9.211 -0.101 -4.68 1 96.38 218 SER A N 1
ATOM 1560 C CA . SER A 1 218 ? -9.875 -1.157 -5.438 1 96.38 218 SER A CA 1
ATOM 1561 C C . SER A 1 218 ? -10.609 -2.127 -4.516 1 96.38 218 SER A C 1
ATOM 1563 O O . SER A 1 218 ? -11.5 -2.852 -4.949 1 96.38 218 SER A O 1
ATOM 1565 N N . TYR A 1 219 ? -10.258 -2.137 -3.281 1 97.31 219 TYR A N 1
ATOM 1566 C CA . TYR A 1 219 ? -10.68 -3.207 -2.381 1 97.31 219 TYR A CA 1
ATOM 1567 C C . TYR A 1 219 ? -10.812 -2.695 -0.953 1 97.31 219 TYR A C 1
ATOM 1569 O O . TYR A 1 219 ? -10.375 -3.35 -0.006 1 97.31 219 TYR A O 1
ATOM 1577 N N . CYS A 1 220 ? -11.391 -1.508 -0.831 1 98.75 220 CYS A N 1
ATOM 1578 C CA . CYS A 1 220 ? -11.398 -0.76 0.422 1 98.75 220 CYS A CA 1
ATOM 1579 C C . CYS A 1 220 ? -12.016 -1.585 1.544 1 98.75 220 CYS A C 1
ATOM 1581 O O . CYS A 1 220 ? -13.125 -2.107 1.399 1 98.75 220 CYS A O 1
ATOM 1583 N N . PRO A 1 221 ? -11.289 -1.705 2.658 1 98.75 221 PRO A N 1
ATOM 1584 C CA . PRO A 1 221 ? -11.82 -2.506 3.766 1 98.75 221 PRO A CA 1
ATOM 1585 C C . PRO A 1 221 ? -12.922 -1.789 4.543 1 98.75 221 PRO A C 1
ATOM 1587 O O . PRO A 1 221 ? -13.68 -2.428 5.273 1 98.75 221 PRO A O 1
ATOM 1590 N N . ALA A 1 222 ? -12.969 -0.455 4.516 1 98.56 222 ALA A N 1
ATOM 1591 C CA . ALA A 1 222 ? -14.055 0.292 5.145 1 98.56 222 ALA A CA 1
ATOM 1592 C C . ALA A 1 222 ? -15.289 0.323 4.246 1 98.56 222 ALA A C 1
ATOM 1594 O O . ALA A 1 222 ? -15.188 0.587 3.047 1 98.56 222 ALA A O 1
ATOM 1595 N N . PRO A 1 223 ? -16.484 0.044 4.793 1 98.19 223 PRO A N 1
ATOM 1596 C CA . PRO A 1 223 ? -17.703 0.146 3.98 1 98.19 223 PRO A CA 1
ATOM 1597 C C . PRO A 1 223 ? -17.938 1.556 3.439 1 98.19 223 PRO A C 1
ATOM 1599 O O . PRO A 1 223 ? -17.625 2.539 4.117 1 98.19 223 PRO A O 1
ATOM 1602 N N . GLY A 1 224 ? -18.484 1.648 2.199 1 98.25 224 GLY A N 1
ATOM 1603 C CA . GLY A 1 224 ? -18.844 2.953 1.672 1 98.25 224 GLY A CA 1
ATOM 1604 C C . GLY A 1 224 ? -18.047 3.348 0.447 1 98.25 224 GLY A C 1
ATOM 1605 O O . GLY A 1 224 ? -18.531 3.229 -0.682 1 98.25 224 GLY A O 1
ATOM 1606 N N . PRO A 1 225 ? -16.75 3.701 0.568 1 98.44 225 PRO A N 1
ATOM 1607 C CA . PRO A 1 225 ? -15.977 4.418 -0.446 1 98.44 225 PRO A CA 1
ATOM 1608 C C . PRO A 1 225 ? -15.898 3.666 -1.773 1 98.44 225 PRO A C 1
ATOM 1610 O O . PRO A 1 225 ? -15.867 4.289 -2.838 1 98.44 225 PRO A O 1
ATOM 1613 N N . VAL A 1 226 ? -15.773 2.314 -1.666 1 98.19 226 VAL A N 1
ATOM 1614 C CA . VAL A 1 226 ? -15.672 1.497 -2.871 1 98.19 226 VAL A CA 1
ATOM 1615 C C . VAL A 1 226 ? -16.844 0.512 -2.926 1 98.19 226 VAL A C 1
ATOM 1617 O O . VAL A 1 226 ? -16.766 -0.58 -2.357 1 98.19 226 VAL A O 1
ATOM 1620 N N . PRO A 1 227 ? -17.875 0.817 -3.627 1 97.75 227 PRO A N 1
ATOM 1621 C CA . PRO A 1 227 ? -19.141 0.071 -3.574 1 97.75 227 PRO A CA 1
ATOM 1622 C C . PRO A 1 227 ? -18.969 -1.406 -3.92 1 97.75 227 PRO A C 1
ATOM 1624 O O . PRO A 1 227 ? -19.609 -2.266 -3.314 1 97.75 227 PRO A O 1
ATOM 1627 N N . ALA A 1 228 ? -18.062 -1.802 -4.789 1 94.88 228 ALA A N 1
ATOM 1628 C CA . ALA A 1 228 ? -17.922 -3.17 -5.281 1 94.88 228 ALA A CA 1
ATOM 1629 C C . ALA A 1 228 ? -17.062 -4.004 -4.336 1 94.88 228 ALA A C 1
ATOM 1631 O O . ALA A 1 228 ? -16.938 -5.219 -4.5 1 94.88 228 ALA A O 1
ATOM 1632 N N . ALA A 1 229 ? -16.422 -3.371 -3.275 1 97 229 ALA A N 1
ATOM 1633 C CA . ALA A 1 229 ? -15.531 -4.078 -2.363 1 97 229 ALA A CA 1
ATOM 1634 C C . ALA A 1 229 ? -16.312 -4.98 -1.417 1 97 229 ALA A C 1
ATOM 1636 O O . ALA A 1 229 ? -17.469 -4.703 -1.1 1 97 229 ALA A O 1
ATOM 1637 N N . PRO A 1 230 ? -15.688 -6.016 -0.931 1 97.25 230 PRO A N 1
ATOM 1638 C CA . PRO A 1 230 ? -16.344 -6.945 -0.013 1 97.25 230 PRO A CA 1
ATOM 1639 C C . PRO A 1 230 ? -16.875 -6.258 1.246 1 97.25 230 PRO A C 1
ATOM 1641 O O . PRO A 1 230 ? -17.828 -6.738 1.861 1 97.25 230 PRO A O 1
ATOM 1644 N N . SER A 1 231 ? -16.266 -5.137 1.644 1 98.25 231 SER A N 1
ATOM 1645 C CA . SER A 1 231 ? -16.703 -4.387 2.818 1 98.25 231 SER A CA 1
ATOM 1646 C C . SER A 1 231 ? -18.156 -3.938 2.682 1 98.25 231 SER A C 1
ATOM 1648 O O . SER A 1 231 ? -18.812 -3.646 3.682 1 98.25 231 SER A O 1
ATOM 1650 N N . ASN A 1 232 ? -18.703 -3.854 1.476 1 98.19 232 ASN A N 1
ATOM 1651 C CA . ASN A 1 2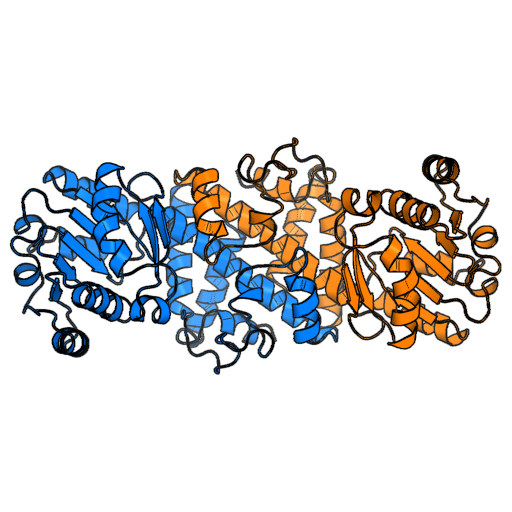32 ? -20.094 -3.449 1.239 1 98.19 232 ASN A CA 1
ATOM 1652 C C . ASN A 1 232 ? -20.984 -4.652 0.98 1 98.19 232 ASN A C 1
ATOM 1654 O O . ASN A 1 232 ? -22.141 -4.5 0.553 1 98.19 232 ASN A O 1
ATOM 1658 N N . ASN A 1 233 ? -20.547 -5.848 1.153 1 97.5 233 ASN A N 1
ATOM 1659 C CA . ASN A 1 233 ? -21.266 -7.098 0.951 1 97.5 233 ASN A CA 1
ATOM 1660 C C . ASN A 1 233 ? -21.016 -8.086 2.084 1 97.5 233 ASN A C 1
ATOM 1662 O O . ASN A 1 233 ? -20.703 -9.25 1.835 1 97.5 233 ASN A O 1
ATOM 1666 N N . GLU A 1 234 ? -21.047 -7.562 3.27 1 97.69 234 GLU A N 1
ATOM 1667 C CA . GLU A 1 234 ? -20.922 -8.328 4.504 1 97.69 234 GLU A CA 1
ATOM 1668 C C . GLU A 1 234 ? -19.625 -9.141 4.531 1 97.69 234 GLU A C 1
ATOM 1670 O O . GLU A 1 234 ? -19.594 -10.234 5.105 1 97.69 234 GLU A O 1
ATOM 1675 N N . TYR A 1 235 ? -18.641 -8.773 3.785 1 98 235 TYR A N 1
ATOM 1676 C CA . TYR A 1 235 ? -17.328 -9.375 3.713 1 98 235 TYR A CA 1
ATOM 1677 C C . TYR A 1 235 ? -17.406 -10.82 3.236 1 98 235 TYR A C 1
ATOM 1679 O O . TYR A 1 235 ? -16.641 -11.68 3.686 1 98 235 TYR A O 1
ATOM 1687 N N . LYS A 1 236 ? -18.438 -11.078 2.418 1 96.25 236 LYS A N 1
ATOM 1688 C CA . LYS A 1 236 ? -18.359 -12.305 1.632 1 96.25 236 LYS A CA 1
ATOM 1689 C C . LYS A 1 236 ? -17.094 -12.336 0.771 1 96.25 236 LYS A C 1
ATOM 1691 O O . LYS A 1 236 ? -16.719 -11.32 0.175 1 96.25 236 LYS A O 1
ATOM 1696 N N . PRO A 1 237 ? -16.469 -13.461 0.684 1 93.75 237 PRO A N 1
ATOM 1697 C CA . PRO A 1 237 ? -15.078 -13.453 0.229 1 93.75 237 PRO A CA 1
ATOM 1698 C C . PRO A 1 237 ? -14.953 -13.32 -1.287 1 93.75 237 PRO A C 1
ATOM 1700 O O . PRO A 1 237 ? -15.625 -14.047 -2.031 1 93.75 237 PRO A O 1
ATOM 1703 N N . GLY A 1 238 ? -14.219 -12.383 -1.714 1 89.81 238 GLY A N 1
ATOM 1704 C CA . GLY A 1 238 ? -13.539 -12.477 -2.994 1 89.81 238 GLY A CA 1
ATOM 1705 C C . GLY A 1 238 ? -12.211 -13.203 -2.908 1 89.81 238 GLY A C 1
ATOM 1706 O O . GLY A 1 238 ? -11.828 -13.93 -3.832 1 89.81 238 GLY A O 1
ATOM 1707 N N . PHE A 1 239 ? -11.609 -13.07 -1.801 1 94.38 239 PHE A N 1
ATOM 1708 C CA . PHE A 1 239 ? -10.367 -13.719 -1.392 1 94.38 239 PHE A CA 1
ATOM 1709 C C . PHE A 1 239 ? -10.359 -13.977 0.11 1 94.38 239 PHE A C 1
ATOM 1711 O O . PHE A 1 239 ? -10.086 -13.078 0.901 1 94.38 239 PHE A O 1
ATOM 1718 N N . ALA A 1 240 ? -10.523 -15.211 0.486 1 96.38 240 ALA A N 1
ATOM 1719 C CA . ALA A 1 240 ? -10.82 -15.57 1.871 1 96.38 240 ALA A CA 1
ATOM 1720 C C . ALA A 1 240 ? -9.594 -15.391 2.762 1 96.38 240 ALA A C 1
ATOM 1722 O O . ALA A 1 240 ? -8.461 -15.484 2.289 1 96.38 240 ALA A O 1
ATOM 1723 N N . VAL A 1 241 ? -9.82 -15.203 4.039 1 98.38 241 VAL A N 1
ATOM 1724 C CA . VAL A 1 241 ? -8.789 -15.141 5.062 1 98.38 241 VAL A CA 1
ATOM 1725 C C . VAL A 1 241 ? -7.879 -16.359 4.957 1 98.38 241 VAL A C 1
ATOM 1727 O O . VAL A 1 241 ? -6.652 -16.234 4.98 1 98.38 241 VAL A O 1
ATOM 1730 N N . ASP A 1 242 ? -8.438 -17.5 4.785 1 97.88 242 ASP A N 1
ATOM 1731 C CA . ASP A 1 242 ? -7.66 -18.734 4.742 1 97.88 242 ASP A CA 1
ATOM 1732 C C . ASP A 1 242 ? -6.773 -18.781 3.498 1 97.88 242 ASP A C 1
ATOM 1734 O O . ASP A 1 242 ? -5.672 -19.344 3.535 1 97.88 242 ASP A O 1
ATOM 1738 N N . MET A 1 243 ? -7.242 -18.266 2.391 1 95.62 243 MET A N 1
ATOM 1739 C CA . MET A 1 243 ? -6.438 -18.203 1.173 1 95.62 243 MET A CA 1
ATOM 1740 C C . MET A 1 243 ? -5.266 -17.25 1.341 1 95.62 243 MET A C 1
ATOM 1742 O O . MET A 1 243 ? -4.141 -17.547 0.936 1 95.62 243 MET A O 1
ATOM 1746 N N . MET A 1 244 ? -5.516 -16.062 1.938 1 98 244 MET A N 1
ATOM 1747 C CA . MET A 1 244 ? -4.445 -15.117 2.232 1 98 244 MET A CA 1
ATOM 1748 C C . MET A 1 244 ? -3.412 -15.734 3.17 1 98 244 MET A C 1
ATOM 1750 O O . MET A 1 244 ? -2.207 -15.602 2.951 1 98 244 MET A O 1
ATOM 1754 N N . LEU A 1 245 ? -3.963 -16.438 4.18 1 98.69 245 LEU A N 1
ATOM 1755 C CA . LEU A 1 245 ? -3.076 -17.094 5.133 1 98.69 245 LEU A CA 1
ATOM 1756 C C . LEU A 1 245 ? -2.195 -18.125 4.434 1 98.69 245 LEU A C 1
ATOM 1758 O O . LEU A 1 245 ? -0.992 -18.203 4.691 1 98.69 245 LEU A O 1
ATOM 1762 N N . LYS A 1 246 ? -2.768 -18.891 3.564 1 97.75 246 LYS A N 1
ATOM 1763 C CA . LYS A 1 246 ? -2.004 -19.875 2.807 1 97.75 246 LYS A CA 1
ATOM 1764 C C . LYS A 1 246 ? -0.867 -19.219 2.035 1 97.75 246 LYS A C 1
ATOM 1766 O O . LYS A 1 246 ? 0.272 -19.688 2.072 1 97.75 246 LYS A O 1
ATOM 1771 N N . ASP A 1 247 ? -1.151 -18.172 1.296 1 98.19 247 ASP A N 1
ATOM 1772 C CA . ASP A 1 247 ? -0.136 -17.484 0.505 1 98.19 247 ASP A CA 1
ATOM 1773 C C . ASP A 1 247 ? 0.947 -16.891 1.402 1 98.19 247 ASP A C 1
ATOM 1775 O O . ASP A 1 247 ? 2.129 -16.906 1.051 1 98.19 247 ASP A O 1
ATOM 1779 N N . LEU A 1 248 ? 0.523 -16.312 2.562 1 98.88 248 LEU A N 1
ATOM 1780 C CA . LEU A 1 248 ? 1.486 -15.727 3.488 1 98.88 248 LEU A CA 1
ATOM 1781 C C . LEU A 1 248 ? 2.408 -16.797 4.062 1 98.88 248 LEU A C 1
ATOM 1783 O O . LEU A 1 248 ? 3.602 -16.547 4.262 1 98.88 248 LEU A O 1
ATOM 1787 N N . ARG A 1 249 ? 1.846 -17.938 4.324 1 98.81 249 ARG A N 1
ATOM 1788 C CA . ARG A 1 249 ? 2.676 -19.031 4.816 1 98.81 249 ARG A CA 1
ATOM 1789 C C . ARG A 1 249 ? 3.676 -19.469 3.758 1 98.81 249 ARG A C 1
ATOM 1791 O O . ARG A 1 249 ? 4.836 -19.75 4.07 1 98.81 249 ARG A O 1
ATOM 1798 N N . LEU A 1 250 ? 3.254 -19.578 2.533 1 98.75 250 LEU A N 1
ATOM 1799 C CA . LEU A 1 250 ? 4.164 -19.891 1.439 1 98.75 250 LEU A CA 1
ATOM 1800 C C . LEU A 1 250 ? 5.262 -18.844 1.323 1 98.75 250 LEU A C 1
ATOM 1802 O O . LEU A 1 250 ? 6.426 -19.172 1.097 1 98.75 250 LEU A O 1
ATOM 1806 N N . ALA A 1 251 ? 4.906 -17.578 1.464 1 98.81 251 ALA A N 1
ATOM 1807 C CA . ALA A 1 251 ? 5.887 -16.484 1.412 1 98.81 251 ALA A CA 1
ATOM 1808 C C . ALA A 1 251 ? 6.895 -16.609 2.553 1 98.81 251 ALA A C 1
ATOM 1810 O O . ALA A 1 251 ? 8.094 -16.406 2.352 1 98.81 251 ALA A O 1
ATOM 1811 N N . GLN A 1 252 ? 6.398 -16.922 3.738 1 98.69 252 GLN A N 1
ATOM 1812 C CA . GLN A 1 252 ? 7.273 -17.078 4.895 1 98.69 252 GLN A CA 1
ATOM 1813 C C . GLN A 1 252 ? 8.242 -18.234 4.695 1 98.69 252 GLN A C 1
ATOM 1815 O O . GLN A 1 252 ? 9.43 -18.125 5.027 1 98.69 252 GLN A O 1
ATOM 1820 N N . ASN A 1 253 ? 7.707 -19.297 4.215 1 98.38 253 ASN A N 1
ATOM 1821 C CA . ASN A 1 253 ? 8.57 -20.438 3.934 1 98.38 253 ASN A CA 1
ATOM 1822 C C . ASN A 1 253 ? 9.656 -20.078 2.918 1 98.38 253 ASN A C 1
ATOM 1824 O O . ASN A 1 253 ? 10.812 -20.469 3.08 1 98.38 253 ASN A O 1
ATOM 1828 N N . ALA A 1 254 ? 9.305 -19.391 1.873 1 98.38 254 ALA A N 1
ATOM 1829 C CA . ALA A 1 254 ? 10.266 -18.938 0.867 1 98.38 254 ALA A CA 1
ATOM 1830 C C . ALA A 1 254 ? 11.312 -18.016 1.479 1 98.38 254 ALA A C 1
ATOM 1832 O O . ALA A 1 254 ? 12.508 -18.156 1.204 1 98.38 254 ALA A O 1
ATOM 1833 N N . ALA A 1 255 ? 10.852 -17.078 2.311 1 98.5 255 ALA A N 1
ATOM 1834 C CA . ALA A 1 255 ? 11.766 -16.156 2.969 1 98.5 255 ALA A CA 1
ATOM 1835 C C . ALA A 1 255 ? 12.781 -16.891 3.828 1 98.5 255 ALA A C 1
ATOM 1837 O O . ALA A 1 255 ? 13.977 -16.594 3.783 1 98.5 255 ALA A O 1
ATOM 1838 N N . ASN A 1 256 ? 12.281 -17.828 4.559 1 97.88 256 ASN A N 1
ATOM 1839 C CA . ASN A 1 256 ? 13.141 -18.625 5.426 1 97.88 256 ASN A CA 1
ATOM 1840 C C . ASN A 1 256 ? 14.188 -19.391 4.617 1 97.88 256 ASN A C 1
ATOM 1842 O O . ASN A 1 256 ? 15.336 -19.531 5.043 1 97.88 256 ASN A O 1
ATOM 1846 N N . SER A 1 257 ? 13.797 -19.891 3.512 1 97.19 257 SER A N 1
ATOM 1847 C CA . SER A 1 257 ? 14.68 -20.734 2.699 1 97.19 257 SER A CA 1
ATOM 1848 C C . SER A 1 257 ? 15.859 -19.922 2.16 1 97.19 257 SER A C 1
ATOM 1850 O O . SER A 1 257 ? 16.906 -20.484 1.839 1 97.19 257 SER A O 1
ATOM 1852 N N . VAL A 1 258 ? 15.758 -18.609 2.061 1 97.06 258 VAL A N 1
ATOM 1853 C CA . VAL A 1 258 ? 16.812 -17.812 1.468 1 97.06 258 VAL A CA 1
ATOM 1854 C C . VAL A 1 258 ? 17.344 -16.797 2.492 1 97.06 258 VAL A C 1
ATOM 1856 O O . VAL A 1 258 ? 18.125 -15.914 2.156 1 97.06 258 VAL A O 1
ATOM 1859 N N . GLY A 1 259 ? 16.844 -16.812 3.697 1 96.75 259 GLY A N 1
ATOM 1860 C CA . GLY A 1 259 ? 17.297 -15.93 4.762 1 96.75 259 GLY A CA 1
ATOM 1861 C C . GLY A 1 259 ? 16.844 -14.492 4.57 1 96.75 259 GLY A C 1
ATOM 1862 O O . GLY A 1 259 ? 17.562 -13.555 4.926 1 96.75 259 GLY A O 1
ATOM 1863 N N . ALA A 1 260 ? 15.719 -14.297 3.926 1 97.19 260 ALA A N 1
ATOM 1864 C CA . ALA A 1 260 ? 15.172 -12.961 3.762 1 97.19 260 ALA A CA 1
ATOM 1865 C C . ALA A 1 260 ? 14.469 -12.492 5.035 1 97.19 260 ALA A C 1
ATOM 1867 O O . ALA A 1 260 ? 13.75 -13.266 5.672 1 97.19 260 ALA A O 1
ATOM 1868 N N . LYS A 1 261 ? 14.758 -11.258 5.504 1 96.5 261 LYS A N 1
ATOM 1869 C CA . LYS A 1 261 ? 14.086 -10.672 6.66 1 96.5 261 LYS A CA 1
ATOM 1870 C C . LYS A 1 261 ? 12.766 -10.016 6.258 1 96.5 261 LYS A C 1
ATOM 1872 O O . LYS A 1 261 ? 12.758 -8.953 5.641 1 96.5 261 LYS A O 1
ATOM 1877 N N . VAL A 1 262 ? 11.609 -10.633 6.574 1 98.25 262 VAL A N 1
ATOM 1878 C CA . VAL A 1 262 ? 10.281 -10.125 6.242 1 98.25 262 VAL A CA 1
ATOM 1879 C C . VAL A 1 262 ? 9.445 -10.008 7.512 1 98.25 262 VAL A C 1
ATOM 1881 O O . VAL A 1 262 ? 8.375 -10.617 7.617 1 98.25 262 VAL A O 1
ATOM 1884 N N . THR A 1 263 ? 9.867 -9.133 8.414 1 98.31 263 THR A N 1
ATOM 1885 C CA . THR A 1 263 ? 9.273 -8.992 9.742 1 98.31 263 THR A CA 1
ATOM 1886 C C . THR A 1 263 ? 7.801 -8.609 9.633 1 98.31 263 THR A C 1
ATOM 1888 O O . THR A 1 263 ? 6.957 -9.172 10.336 1 98.31 263 THR A O 1
ATOM 1891 N N . PHE A 1 264 ? 7.438 -7.66 8.789 1 98.88 264 PHE A N 1
ATOM 1892 C CA . PHE A 1 264 ? 6.047 -7.258 8.625 1 98.88 264 PHE A CA 1
ATOM 1893 C C . PHE A 1 264 ? 5.242 -8.367 7.953 1 98.88 264 PHE A C 1
ATOM 1895 O O . PHE A 1 264 ? 4.07 -8.57 8.273 1 98.88 264 PHE A O 1
ATOM 1902 N N . GLY A 1 265 ? 5.91 -9.102 6.977 1 98.81 265 GLY A N 1
ATOM 1903 C CA . GLY A 1 265 ? 5.266 -10.266 6.387 1 98.81 265 GLY A CA 1
ATOM 1904 C C . GLY A 1 265 ? 4.895 -11.32 7.41 1 98.81 265 GLY A C 1
ATOM 1905 O O . GLY A 1 265 ? 3.791 -11.867 7.375 1 98.81 265 GLY A O 1
ATOM 1906 N N . LYS A 1 266 ? 5.828 -11.562 8.328 1 98.75 266 LYS A N 1
ATOM 1907 C CA . LYS A 1 266 ? 5.574 -12.539 9.375 1 98.75 266 LYS A CA 1
ATOM 1908 C C . LYS A 1 266 ? 4.422 -12.102 10.273 1 98.75 266 LYS A C 1
ATOM 1910 O O . LYS A 1 266 ? 3.559 -12.914 10.625 1 98.75 266 LYS A O 1
ATOM 1915 N N . MET A 1 267 ? 4.375 -10.867 10.609 1 98.75 267 MET A N 1
ATOM 1916 C CA . MET A 1 267 ? 3.301 -10.352 11.453 1 98.75 267 MET A CA 1
ATOM 1917 C C . MET A 1 267 ? 1.955 -10.438 10.742 1 98.75 267 MET A C 1
ATOM 1919 O O . MET A 1 267 ? 0.929 -10.688 11.375 1 98.75 267 MET A O 1
ATOM 1923 N N . ALA A 1 268 ? 1.957 -10.156 9.469 1 98.88 268 ALA A N 1
ATOM 1924 C CA . ALA A 1 268 ? 0.725 -10.312 8.695 1 98.88 268 ALA A CA 1
ATOM 1925 C C . ALA A 1 268 ? 0.24 -11.758 8.719 1 98.88 268 ALA A C 1
ATOM 1927 O O . ALA A 1 268 ? -0.95 -12.016 8.914 1 98.88 268 ALA A O 1
ATOM 1928 N N . GLU A 1 269 ? 1.19 -12.719 8.5 1 98.88 269 GLU A N 1
ATOM 1929 C CA . GLU A 1 269 ? 0.845 -14.133 8.578 1 98.88 269 GLU A CA 1
ATOM 1930 C C . GLU A 1 269 ? 0.215 -14.477 9.922 1 98.88 269 GLU A C 1
ATOM 1932 O O . GLU A 1 269 ? -0.809 -15.164 9.977 1 98.88 269 GLU A O 1
ATOM 1937 N N . GLU A 1 270 ? 0.773 -13.945 11 1 98.81 270 GLU A N 1
ATOM 1938 C CA . GLU A 1 270 ? 0.265 -14.211 12.344 1 98.81 270 GLU A CA 1
ATOM 1939 C C . GLU A 1 270 ? -1.118 -13.594 12.539 1 98.81 270 GLU A C 1
ATOM 1941 O O . GLU A 1 270 ? -1.976 -14.18 13.203 1 98.81 270 GLU A O 1
ATOM 1946 N N . THR A 1 271 ? -1.306 -12.422 12.008 1 98.81 271 THR A N 1
ATOM 1947 C CA . THR A 1 271 ? -2.594 -11.742 12.109 1 98.81 271 THR A CA 1
ATOM 1948 C C . THR A 1 271 ? -3.691 -12.57 11.445 1 98.81 271 THR A C 1
ATOM 1950 O O . THR A 1 271 ? -4.738 -12.82 12.039 1 98.81 271 THR A O 1
ATOM 1953 N N . TYR A 1 272 ? -3.473 -13.031 10.266 1 98.81 272 TYR A N 1
ATOM 1954 C CA . TYR A 1 272 ? -4.488 -13.797 9.555 1 98.81 272 TYR A CA 1
ATOM 1955 C C . TYR A 1 272 ? -4.625 -15.203 10.133 1 98.81 272 TYR A C 1
ATOM 1957 O O . TYR A 1 272 ? -5.703 -15.789 10.094 1 98.81 272 TYR A O 1
ATOM 1965 N N . ALA A 1 273 ? -3.52 -15.758 10.656 1 98.81 273 ALA A N 1
ATOM 1966 C CA . ALA A 1 273 ? -3.621 -17.031 11.375 1 98.81 273 ALA A CA 1
ATOM 1967 C C . ALA A 1 273 ? -4.59 -16.922 12.547 1 98.81 273 ALA A C 1
ATOM 1969 O O . ALA A 1 273 ? -5.398 -17.828 12.773 1 98.81 273 ALA A O 1
ATOM 1970 N N . ARG A 1 274 ? -4.484 -15.844 13.258 1 98.5 274 ARG A N 1
ATOM 1971 C CA . ARG A 1 274 ? -5.383 -15.617 14.383 1 98.5 274 ARG A CA 1
ATOM 1972 C C . ARG A 1 274 ? -6.832 -15.523 13.914 1 98.5 274 ARG A C 1
ATOM 1974 O O . ARG A 1 274 ? -7.734 -16.062 14.562 1 98.5 274 ARG A O 1
ATOM 1981 N N . LEU A 1 275 ? -7.074 -14.812 12.82 1 98.44 275 LEU A N 1
ATOM 1982 C CA . LEU A 1 275 ? -8.422 -14.734 12.273 1 98.44 275 LEU A CA 1
ATOM 1983 C C . LEU A 1 275 ? -8.953 -16.125 11.922 1 98.44 275 LEU A C 1
ATOM 1985 O O . LEU A 1 275 ? -10.094 -16.453 12.25 1 98.44 275 LEU A O 1
ATOM 1989 N N . SER A 1 276 ? -8.141 -16.875 11.234 1 98.56 276 SER A N 1
ATOM 1990 C CA . SER A 1 276 ? -8.531 -18.234 10.844 1 98.56 276 SER A CA 1
ATOM 1991 C C . SER A 1 276 ? -8.859 -19.078 12.07 1 98.56 276 SER A C 1
ATOM 1993 O O . SER A 1 276 ? -9.883 -19.766 12.102 1 98.56 276 SER A O 1
ATOM 1995 N N . GLU A 1 277 ? -8.023 -19 13.07 1 98.38 277 GLU A N 1
ATOM 1996 C CA . GLU A 1 277 ? -8.195 -19.766 14.297 1 98.38 277 GLU A CA 1
ATOM 1997 C C . GLU A 1 277 ? -9.469 -19.375 15.031 1 98.38 277 GLU A C 1
ATOM 1999 O O . GLU A 1 277 ? -10.07 -20.188 15.734 1 98.38 277 GLU A O 1
ATOM 2004 N N . ASN A 1 278 ? -9.914 -18.203 14.859 1 98.12 278 ASN A N 1
ATOM 2005 C CA . ASN A 1 278 ? -11.102 -17.672 15.516 1 98.12 278 ASN A CA 1
ATOM 2006 C C . ASN A 1 278 ? -12.367 -17.969 14.703 1 98.12 278 ASN A C 1
ATOM 2008 O O . ASN A 1 278 ? -13.43 -17.406 14.977 1 98.12 278 ASN A O 1
ATOM 2012 N N . GLY A 1 279 ? -12.258 -18.75 13.719 1 98.06 279 GLY A N 1
ATOM 2013 C CA . GLY A 1 279 ? -13.414 -19.188 12.961 1 98.06 279 GLY A CA 1
ATOM 2014 C C . GLY A 1 279 ? -13.82 -18.219 11.867 1 98.06 279 GLY A C 1
ATOM 2015 O O . GLY A 1 279 ? -14.922 -18.312 11.328 1 98.06 279 GLY A O 1
ATOM 2016 N N . LEU A 1 280 ? -12.898 -17.297 11.508 1 98.31 280 LEU A N 1
ATOM 2017 C CA . LEU A 1 280 ? -13.234 -16.266 10.531 1 98.31 280 LEU A CA 1
ATOM 2018 C C . LEU A 1 280 ? -12.562 -16.547 9.195 1 98.31 280 LEU A C 1
ATOM 2020 O O . LEU A 1 280 ? -12.438 -15.648 8.352 1 98.31 280 LEU A O 1
ATOM 2024 N N . GLY A 1 281 ? -12.102 -17.75 9 1 98.19 281 GLY A N 1
ATOM 2025 C CA . GLY A 1 281 ? -11.328 -18.141 7.828 1 98.19 281 GLY A CA 1
ATOM 2026 C C . GLY A 1 281 ? -12.102 -18 6.531 1 98.19 281 GLY A C 1
ATOM 2027 O O . GLY A 1 281 ? -11.516 -17.781 5.473 1 98.19 281 GLY A O 1
ATOM 2028 N N . GLY A 1 282 ? -13.398 -18.062 6.578 1 97.31 282 GLY A N 1
ATOM 2029 C CA . GLY A 1 282 ? -14.25 -18.031 5.402 1 97.31 282 GLY A CA 1
ATOM 2030 C C . GLY A 1 282 ? -14.648 -16.625 4.992 1 97.31 282 GLY A C 1
ATOM 2031 O O . GLY A 1 282 ? -15.172 -16.422 3.891 1 97.31 282 GLY A O 1
ATOM 2032 N N . LEU A 1 283 ? -14.32 -15.602 5.82 1 98.19 283 LEU A N 1
ATOM 2033 C CA . LEU A 1 283 ? -14.578 -14.211 5.465 1 98.19 283 LEU A CA 1
ATOM 2034 C C . LEU A 1 283 ? -13.5 -13.672 4.531 1 98.19 283 LEU A C 1
ATOM 2036 O O . LEU A 1 283 ? -12.453 -14.305 4.359 1 98.19 283 LEU A O 1
ATOM 2040 N N . ASP A 1 284 ? -13.836 -12.617 3.885 1 97.88 284 ASP A N 1
ATOM 2041 C CA . ASP A 1 284 ? -12.844 -11.938 3.057 1 97.88 284 ASP A CA 1
ATOM 2042 C C . ASP A 1 284 ? -11.664 -11.461 3.898 1 97.88 284 ASP A C 1
ATOM 2044 O O . ASP A 1 284 ? -11.844 -11.031 5.039 1 97.88 284 ASP A O 1
ATOM 2048 N N . PHE A 1 285 ? -10.484 -11.438 3.305 1 98.38 285 PHE A N 1
ATOM 2049 C CA . PHE A 1 285 ? -9.305 -11.039 4.059 1 98.38 285 PHE A CA 1
ATOM 2050 C C . PHE A 1 285 ? -9.391 -9.578 4.477 1 98.38 285 PHE A C 1
ATOM 2052 O O . PHE A 1 285 ? -8.734 -9.156 5.43 1 98.38 285 PHE A O 1
ATOM 2059 N N . SER A 1 286 ? -10.203 -8.711 3.838 1 98.69 286 SER A N 1
ATOM 2060 C CA . SER A 1 286 ? -10.398 -7.316 4.219 1 98.69 286 SER A CA 1
ATOM 2061 C C . SER A 1 286 ? -11.195 -7.199 5.512 1 98.69 286 SER A C 1
ATOM 2063 O O . SER A 1 286 ? -11.258 -6.129 6.117 1 98.69 286 SER A O 1
ATOM 2065 N N . SER A 1 287 ? -11.789 -8.336 5.984 1 98.62 287 SER A N 1
ATOM 2066 C CA . SER A 1 287 ? -12.547 -8.32 7.227 1 98.62 287 SER A CA 1
ATOM 2067 C C . SER A 1 287 ? -11.641 -8.094 8.43 1 98.62 287 SER A C 1
ATOM 2069 O O . SER A 1 287 ? -12.117 -7.855 9.539 1 98.62 287 SER A O 1
ATOM 2071 N N . VAL A 1 288 ? -10.352 -8.109 8.188 1 98.75 288 VAL A N 1
ATOM 2072 C CA . VAL A 1 288 ? -9.375 -7.867 9.25 1 98.75 288 VAL A CA 1
ATOM 2073 C C . VAL A 1 288 ? -9.664 -6.535 9.93 1 98.75 288 VAL A C 1
ATOM 2075 O O . VAL A 1 288 ? -9.414 -6.375 11.125 1 98.75 288 VAL A O 1
ATOM 2078 N N . ILE A 1 289 ? -10.266 -5.57 9.242 1 98.5 289 ILE A N 1
ATOM 2079 C CA . ILE A 1 289 ? -10.57 -4.258 9.797 1 98.5 289 ILE A CA 1
ATOM 2080 C C . ILE A 1 289 ? -11.531 -4.406 10.977 1 98.5 289 ILE A C 1
ATOM 2082 O O . ILE A 1 289 ? -11.492 -3.613 11.914 1 98.5 289 ILE A O 1
ATOM 2086 N N . GLU A 1 290 ? -12.359 -5.449 10.961 1 96.88 290 GLU A N 1
ATOM 2087 C CA . GLU A 1 290 ? -13.367 -5.66 12 1 96.88 290 GLU A CA 1
ATOM 2088 C C . GLU A 1 290 ? -12.727 -6.148 13.297 1 96.88 290 GLU A C 1
ATOM 2090 O O . GLU A 1 290 ? -13.359 -6.117 14.352 1 96.88 290 GLU A O 1
ATOM 2095 N N . GLN A 1 291 ? -11.477 -6.566 13.18 1 93.06 291 GLN A N 1
ATOM 2096 C CA . GLN A 1 291 ? -10.781 -7.102 14.344 1 93.06 291 GLN A CA 1
ATOM 2097 C C . GLN A 1 291 ? -9.984 -6.008 15.055 1 93.06 291 GLN A C 1
ATOM 2099 O O . GLN A 1 291 ? -9.352 -6.266 16.078 1 93.06 291 GLN A O 1
ATOM 2104 N N . LEU A 1 292 ? -9.938 -4.793 14.492 1 88.06 292 LEU A N 1
ATOM 2105 C CA . LEU A 1 292 ? -9.156 -3.689 15.031 1 88.06 292 LEU A CA 1
ATOM 2106 C C . LEU A 1 292 ? -10.008 -2.809 15.938 1 88.06 292 LEU A C 1
ATOM 2108 O O . LEU A 1 292 ? -9.609 -1.694 16.281 1 88.06 292 LEU A O 1
ATOM 2112 N N . ASN A 1 293 ? -11.016 -3.223 16.578 1 77.25 293 ASN A N 1
ATOM 2113 C CA . ASN A 1 293 ? -11.891 -2.424 17.422 1 77.25 293 ASN A CA 1
ATOM 2114 C C . ASN A 1 293 ? -11.242 -2.135 18.781 1 77.25 293 ASN A C 1
ATOM 2116 O O . ASN A 1 293 ? -10.547 -2.988 19.344 1 77.25 293 ASN A O 1
ATOM 2120 N N . MET B 1 1 ? -5.055 45.031 -0.534 1 79 1 MET B N 1
ATOM 2121 C CA . MET B 1 1 ? -4.648 43.625 -0.57 1 79 1 MET B CA 1
ATOM 2122 C C . MET B 1 1 ? -4.434 43.094 0.839 1 79 1 MET B C 1
ATOM 2124 O O . MET B 1 1 ? -4 43.812 1.73 1 79 1 MET B O 1
ATOM 2128 N N . SER B 1 2 ? -4.945 41.75 1.102 1 92.69 2 SER B N 1
ATOM 2129 C CA . SER B 1 2 ? -4.824 41.188 2.443 1 92.69 2 SER B CA 1
ATOM 2130 C C . SER B 1 2 ? -3.361 40.969 2.824 1 92.69 2 SER B C 1
ATOM 2132 O O . SER B 1 2 ? -2.557 40.531 2.004 1 92.69 2 SER B O 1
ATOM 2134 N N . LYS B 1 3 ? -3.01 41.469 4.012 1 97.81 3 LYS B N 1
ATOM 2135 C CA . LYS B 1 3 ? -1.667 41.25 4.535 1 97.81 3 LYS B CA 1
ATOM 2136 C C . LYS B 1 3 ? -1.52 39.812 5.055 1 97.81 3 LYS B C 1
ATOM 2138 O O . LYS B 1 3 ? -2.324 39.344 5.871 1 97.81 3 LYS B O 1
ATOM 2143 N N . ILE B 1 4 ? -0.5 39.125 4.512 1 98.62 4 ILE B N 1
ATOM 2144 C CA . ILE B 1 4 ? -0.198 37.75 4.93 1 98.62 4 ILE B CA 1
ATOM 2145 C C . ILE B 1 4 ? 1.073 37.75 5.777 1 98.62 4 ILE B C 1
ATOM 2147 O O . ILE B 1 4 ? 2.121 38.219 5.34 1 98.62 4 ILE B O 1
ATOM 2151 N N . ALA B 1 5 ? 0.947 37.281 6.988 1 98.69 5 ALA B N 1
ATOM 2152 C CA . ALA B 1 5 ? 2.135 37 7.781 1 98.69 5 ALA B CA 1
ATOM 2153 C C . ALA B 1 5 ? 2.547 35.531 7.617 1 98.69 5 ALA B C 1
ATOM 2155 O O . ALA B 1 5 ? 1.741 34.625 7.84 1 98.69 5 ALA B O 1
ATOM 2156 N N . PHE B 1 6 ? 3.791 35.281 7.223 1 98.81 6 PHE B N 1
ATOM 2157 C CA . PHE B 1 6 ? 4.336 33.906 7.094 1 98.81 6 PHE B CA 1
ATOM 2158 C C . PHE B 1 6 ? 5.43 33.688 8.125 1 98.81 6 PHE B C 1
ATOM 2160 O O . PHE B 1 6 ? 6.488 34.312 8.07 1 98.81 6 PHE B O 1
ATOM 2167 N N . ILE B 1 7 ? 5.133 32.781 9.047 1 98.44 7 ILE B N 1
ATOM 2168 C CA . ILE B 1 7 ? 6.066 32.531 10.133 1 98.44 7 ILE B CA 1
ATOM 2169 C C . ILE B 1 7 ? 6.656 31.125 9.977 1 98.44 7 ILE B C 1
ATOM 2171 O O . ILE B 1 7 ? 5.934 30.125 10.062 1 98.44 7 ILE B O 1
ATOM 2175 N N . GLY B 1 8 ? 7.953 30.969 9.867 1 98.38 8 GLY B N 1
ATOM 2176 C CA . GLY B 1 8 ? 8.648 29.719 9.609 1 98.38 8 GLY B CA 1
ATOM 2177 C C . GLY B 1 8 ? 9.078 29.562 8.164 1 98.38 8 GLY B C 1
ATOM 2178 O O . GLY B 1 8 ? 8.25 29.312 7.281 1 98.38 8 GLY B O 1
ATOM 2179 N N . LEU B 1 9 ? 10.422 29.703 7.965 1 98.12 9 LEU B N 1
ATOM 2180 C CA . LEU B 1 9 ? 10.961 29.719 6.609 1 98.12 9 LEU B CA 1
ATOM 2181 C C . LEU B 1 9 ? 11.992 28.625 6.418 1 98.12 9 LEU B C 1
ATOM 2183 O O . LEU B 1 9 ? 12.992 28.812 5.723 1 98.12 9 LEU B O 1
ATOM 2187 N N . GLY B 1 10 ? 11.711 27.484 7.074 1 94.69 10 GLY B N 1
ATOM 2188 C CA . GLY B 1 10 ? 12.586 26.328 6.898 1 94.69 10 GLY B CA 1
ATOM 2189 C C . GLY B 1 10 ? 12.484 25.703 5.52 1 94.69 10 GLY B C 1
ATOM 2190 O O . GLY B 1 10 ? 12.156 26.391 4.547 1 94.69 10 GLY B O 1
ATOM 2191 N N . ASN B 1 11 ? 12.789 24.438 5.387 1 89.94 11 ASN B N 1
ATOM 2192 C CA . ASN B 1 11 ? 12.852 23.719 4.117 1 89.94 11 ASN B CA 1
ATOM 2193 C C . ASN B 1 11 ? 11.531 23.812 3.355 1 89.94 11 ASN B C 1
ATOM 2195 O O . ASN B 1 11 ? 11.523 23.938 2.129 1 89.94 11 ASN B O 1
ATOM 2199 N N . MET B 1 12 ? 10.453 23.75 4.109 1 94.44 12 MET B N 1
ATOM 2200 C CA . MET B 1 12 ? 9.133 23.812 3.488 1 94.44 12 MET B CA 1
ATOM 2201 C C . MET B 1 12 ? 8.672 25.266 3.34 1 94.44 12 MET B C 1
ATOM 2203 O O . MET B 1 12 ? 8.211 25.656 2.27 1 94.44 12 MET B O 1
ATOM 2207 N N . GLY B 1 13 ? 8.875 26 4.418 1 97.81 13 GLY B N 1
ATOM 2208 C CA . GLY B 1 13 ? 8.289 27.328 4.535 1 97.81 13 GLY B CA 1
ATOM 2209 C C . GLY B 1 13 ? 8.828 28.297 3.508 1 97.81 13 GLY B C 1
ATOM 2210 O O . GLY B 1 13 ? 8.086 29.156 3.008 1 97.81 13 GLY B O 1
ATOM 2211 N N . SER B 1 14 ? 10.109 28.25 3.191 1 97.5 14 SER B N 1
ATOM 2212 C CA . SER B 1 14 ? 10.711 29.203 2.258 1 97.5 14 SER B CA 1
ATOM 2213 C C . SER B 1 14 ? 10.062 29.109 0.881 1 97.5 14 SER B C 1
ATOM 2215 O O . SER B 1 14 ? 9.656 30.125 0.307 1 97.5 14 SER B O 1
ATOM 2217 N N . GLY B 1 15 ? 9.93 27.859 0.349 1 97.38 15 GLY B N 1
ATOM 2218 C CA . GLY B 1 15 ? 9.289 27.672 -0.94 1 97.38 15 GLY B CA 1
ATOM 2219 C C . GLY B 1 15 ? 7.832 28.109 -0.949 1 97.38 15 GLY B C 1
ATOM 2220 O O . GLY B 1 15 ? 7.375 28.75 -1.894 1 97.38 15 GLY B O 1
ATOM 2221 N N . MET B 1 16 ? 7.121 27.766 0.115 1 98.38 16 MET B N 1
ATOM 2222 C CA . MET B 1 16 ? 5.719 28.156 0.255 1 98.38 16 MET B CA 1
ATOM 2223 C C . MET B 1 16 ? 5.566 29.672 0.242 1 98.38 16 MET B C 1
ATOM 2225 O O . MET B 1 16 ? 4.75 30.219 -0.509 1 98.38 16 MET B O 1
ATOM 2229 N N . CYS B 1 17 ? 6.367 30.328 1.032 1 98.5 17 CYS B N 1
ATOM 2230 C CA . CYS B 1 17 ? 6.352 31.781 1.165 1 98.5 17 CYS B CA 1
ATOM 2231 C C . CYS B 1 17 ? 6.637 32.438 -0.172 1 98.5 17 CYS B C 1
ATOM 2233 O O . CYS B 1 17 ? 5.941 33.375 -0.559 1 98.5 17 CYS B O 1
ATOM 2235 N N . MET B 1 18 ? 7.582 31.953 -0.905 1 98.12 18 MET B N 1
ATOM 2236 C CA . MET B 1 18 ? 7.969 32.531 -2.191 1 98.12 18 MET B CA 1
ATOM 2237 C C . MET B 1 18 ? 6.859 32.344 -3.221 1 98.12 18 MET B C 1
ATOM 2239 O O . MET B 1 18 ? 6.656 33.219 -4.078 1 98.12 18 MET B O 1
ATOM 2243 N N . ASN B 1 19 ? 6.156 31.234 -3.166 1 98.31 19 ASN B N 1
ATOM 2244 C CA . ASN B 1 19 ? 5.043 31.016 -4.082 1 98.31 19 ASN B CA 1
ATOM 2245 C C . ASN B 1 19 ? 3.916 32.031 -3.842 1 98.31 19 ASN B C 1
ATOM 2247 O O . ASN B 1 19 ? 3.268 32.469 -4.789 1 98.31 19 ASN B O 1
ATOM 2251 N N . LEU B 1 20 ? 3.684 32.344 -2.6 1 98.25 20 LEU B N 1
ATOM 2252 C CA . LEU B 1 20 ? 2.697 33.375 -2.287 1 98.25 20 LEU B CA 1
ATOM 2253 C C . LEU B 1 20 ? 3.102 34.719 -2.885 1 98.25 20 LEU B C 1
ATOM 2255 O O . LEU B 1 20 ? 2.273 35.438 -3.471 1 98.25 20 LEU B O 1
ATOM 2259 N N . ALA B 1 21 ? 4.34 35.062 -2.729 1 97.69 21 ALA B N 1
ATOM 2260 C CA . ALA B 1 21 ? 4.852 36.344 -3.273 1 97.69 21 ALA B CA 1
ATOM 2261 C C . ALA B 1 21 ? 4.75 36.344 -4.797 1 97.69 21 ALA B C 1
ATOM 2263 O O . ALA B 1 21 ? 4.367 37.375 -5.387 1 97.69 21 ALA B O 1
ATOM 2264 N N . LYS B 1 22 ? 5.113 35.281 -5.406 1 97 22 LYS B N 1
ATOM 2265 C CA . LYS B 1 22 ? 5.043 35.156 -6.859 1 97 22 LYS B CA 1
ATOM 2266 C C . LYS B 1 22 ? 3.617 35.344 -7.359 1 97 22 LYS B C 1
ATOM 2268 O O . LYS B 1 22 ? 3.404 35.875 -8.461 1 97 22 LYS B O 1
ATOM 2273 N N . ALA B 1 23 ? 2.701 34.969 -6.551 1 97.06 23 ALA B N 1
ATOM 2274 C CA . ALA B 1 23 ? 1.29 35.094 -6.898 1 97.06 23 ALA B CA 1
ATOM 2275 C C . ALA B 1 23 ? 0.815 36.531 -6.719 1 97.06 23 ALA B C 1
ATOM 2277 O O . ALA B 1 23 ? -0.36 36.844 -6.941 1 97.06 23 ALA B O 1
ATOM 2278 N N . GLY B 1 24 ? 1.665 37.406 -6.297 1 96.44 24 GLY B N 1
ATOM 2279 C CA . GLY B 1 24 ? 1.356 38.844 -6.188 1 96.44 24 GLY B CA 1
ATOM 2280 C C . GLY B 1 24 ? 0.733 39.219 -4.855 1 96.44 24 GLY B C 1
ATOM 2281 O O . GLY B 1 24 ? 0.131 40.281 -4.723 1 96.44 24 GLY B O 1
ATOM 2282 N N . LEU B 1 25 ? 0.858 38.344 -3.863 1 97.44 25 LEU B N 1
ATOM 2283 C CA . LEU B 1 25 ? 0.248 38.594 -2.562 1 97.44 25 LEU B CA 1
ATOM 2284 C C . LEU B 1 25 ? 1.201 39.375 -1.654 1 97.44 25 LEU B C 1
ATOM 2286 O O . LEU B 1 25 ? 2.418 39.344 -1.85 1 97.44 25 LEU B O 1
ATOM 2290 N N . ASP B 1 26 ? 0.652 40.125 -0.717 1 97.88 26 ASP B N 1
ATOM 2291 C CA . ASP B 1 26 ? 1.422 40.938 0.229 1 97.88 26 ASP B CA 1
ATOM 2292 C C . ASP B 1 26 ? 1.889 40.094 1.412 1 97.88 26 ASP B C 1
ATOM 2294 O O . ASP B 1 26 ? 1.168 39.938 2.402 1 97.88 26 ASP B O 1
ATOM 2298 N N . VAL B 1 27 ? 3.164 39.594 1.332 1 98.44 27 VAL B N 1
ATOM 2299 C CA . VAL B 1 27 ? 3.656 38.625 2.305 1 98.44 27 VAL B CA 1
ATOM 2300 C C . VAL B 1 27 ? 4.703 39.281 3.201 1 98.44 27 VAL B C 1
ATOM 2302 O O . VAL B 1 27 ? 5.664 39.875 2.711 1 98.44 27 VAL B O 1
ATOM 2305 N N . HIS B 1 28 ? 4.438 39.219 4.461 1 98.44 28 HIS B N 1
ATOM 2306 C CA . HIS B 1 28 ? 5.359 39.625 5.516 1 98.44 28 HIS B CA 1
ATOM 2307 C C . HIS B 1 28 ? 5.879 38.438 6.293 1 98.44 28 HIS B C 1
ATOM 2309 O O . HIS B 1 28 ? 5.094 37.688 6.871 1 98.44 28 HIS B O 1
ATOM 2315 N N . ALA B 1 29 ? 7.277 38.281 6.34 1 98.5 29 ALA B N 1
ATOM 2316 C CA . ALA B 1 29 ? 7.781 37 6.812 1 98.5 29 ALA B CA 1
ATOM 2317 C C . ALA B 1 29 ? 8.766 37.188 7.965 1 98.5 29 ALA B C 1
ATOM 2319 O O . ALA B 1 29 ? 9.344 38.25 8.133 1 98.5 29 ALA B O 1
ATOM 2320 N N . PHE B 1 30 ? 8.875 36.094 8.75 1 97.88 30 PHE B N 1
ATOM 2321 C CA . PHE B 1 30 ? 9.867 36.031 9.82 1 97.88 30 PHE B CA 1
ATOM 2322 C C . PHE B 1 30 ? 10.344 34.594 10.023 1 97.88 30 PHE B C 1
ATOM 2324 O O . PHE B 1 30 ? 9.562 33.656 9.906 1 97.88 30 PHE B O 1
ATOM 2331 N N . ASP B 1 31 ? 11.586 34.438 10.305 1 98.12 31 ASP B N 1
ATOM 2332 C CA . ASP B 1 31 ? 12.234 33.219 10.773 1 98.12 31 ASP B CA 1
ATOM 2333 C C . ASP B 1 31 ? 13.422 33.531 11.672 1 98.12 31 ASP B C 1
ATOM 2335 O O . ASP B 1 31 ? 14.047 34.594 11.539 1 98.12 31 ASP B O 1
ATOM 2339 N N . LEU B 1 32 ? 13.727 32.594 12.555 1 96 32 LEU B N 1
ATOM 2340 C CA . LEU B 1 32 ? 14.891 32.75 13.422 1 96 32 LEU B CA 1
ATOM 2341 C C . LEU B 1 32 ? 16.188 32.625 12.633 1 96 32 LEU B C 1
ATOM 2343 O O . LEU B 1 32 ? 17.219 33.156 13.031 1 96 32 LEU B O 1
ATOM 2347 N N . ASN B 1 33 ? 16.156 31.906 11.531 1 96.56 33 ASN B N 1
ATOM 2348 C CA . ASN B 1 33 ? 17.328 31.656 10.695 1 96.56 33 ASN B CA 1
ATOM 2349 C C . ASN B 1 33 ? 17.531 32.781 9.664 1 96.56 33 ASN B C 1
ATOM 2351 O O . ASN B 1 33 ? 16.781 32.844 8.695 1 96.56 33 ASN B O 1
ATOM 2355 N N . PRO B 1 34 ? 18.625 33.469 9.758 1 95.81 34 PRO B N 1
ATOM 2356 C CA . PRO B 1 34 ? 18.828 34.594 8.852 1 95.81 34 PRO B CA 1
ATOM 2357 C C . PRO B 1 34 ? 19.016 34.156 7.398 1 95.81 34 PRO B C 1
ATOM 2359 O O . PRO B 1 34 ? 18.625 34.906 6.48 1 95.81 34 PRO B O 1
ATOM 2362 N N . ASP B 1 35 ? 19.531 33 7.227 1 96.5 35 ASP B N 1
ATOM 2363 C CA . ASP B 1 35 ? 19.719 32.531 5.863 1 96.5 35 ASP B CA 1
ATOM 2364 C C . ASP B 1 35 ? 18.375 32.25 5.18 1 96.5 35 ASP B C 1
ATOM 2366 O O . ASP B 1 35 ? 18.219 32.531 3.99 1 96.5 35 ASP B O 1
ATOM 2370 N N . ALA B 1 36 ? 17.453 31.734 5.918 1 96.44 36 ALA B N 1
ATOM 2371 C CA . ALA B 1 36 ? 16.109 31.484 5.387 1 96.44 36 ALA B CA 1
ATOM 2372 C C . ALA B 1 36 ? 15.406 32.812 5.035 1 96.44 36 ALA B C 1
ATOM 2374 O O . ALA B 1 36 ? 14.734 32.906 4.008 1 96.44 36 ALA B O 1
ATOM 2375 N N . VAL B 1 37 ? 15.617 33.812 5.863 1 97.38 37 VAL B N 1
ATOM 2376 C CA . VAL B 1 37 ? 15.016 35.125 5.641 1 97.38 37 VAL B CA 1
ATOM 2377 C C . VAL B 1 37 ? 15.594 35.75 4.371 1 97.38 37 VAL B C 1
ATOM 2379 O O . VAL B 1 37 ? 14.844 36.25 3.539 1 97.38 37 VAL B O 1
ATOM 2382 N N . ALA B 1 38 ? 16.891 35.594 4.234 1 96.38 38 ALA B N 1
ATOM 2383 C CA . ALA B 1 38 ? 17.547 36.188 3.068 1 96.38 38 ALA B CA 1
ATOM 2384 C C . ALA B 1 38 ? 17.016 35.594 1.774 1 96.38 38 ALA B C 1
ATOM 2386 O O . ALA B 1 38 ? 16.844 36.281 0.775 1 96.38 38 ALA B O 1
ATOM 2387 N N . LYS B 1 39 ? 16.797 34.344 1.802 1 94.38 39 LYS B N 1
ATOM 2388 C CA . LYS B 1 39 ? 16.312 33.625 0.634 1 94.38 39 LYS B CA 1
ATOM 2389 C C . LYS B 1 39 ? 14.977 34.188 0.152 1 94.38 39 LYS B C 1
ATOM 2391 O O . LYS B 1 39 ? 14.789 34.375 -1.047 1 94.38 39 LYS B O 1
ATOM 2396 N N . VAL B 1 40 ? 14.086 34.438 1.072 1 97.5 40 VAL B N 1
ATOM 2397 C CA . VAL B 1 40 ? 12.742 34.844 0.665 1 97.5 40 VAL B CA 1
ATOM 2398 C C . VAL B 1 40 ? 12.734 36.344 0.333 1 97.5 40 VAL B C 1
ATOM 2400 O O . VAL B 1 40 ? 11.977 36.781 -0.527 1 97.5 40 VAL B O 1
ATOM 2403 N N . VAL B 1 41 ? 13.594 37.156 0.952 1 96.75 41 VAL B N 1
ATOM 2404 C CA . VAL B 1 41 ? 13.695 38.594 0.666 1 96.75 41 VAL B CA 1
ATOM 2405 C C . VAL B 1 41 ? 14.133 38.812 -0.783 1 96.75 41 VAL B C 1
ATOM 2407 O O . VAL B 1 41 ? 13.625 39.688 -1.471 1 96.75 41 VAL B O 1
ATOM 2410 N N . SER B 1 42 ? 14.961 38 -1.23 1 94.38 42 SER B N 1
ATOM 2411 C CA . SER B 1 42 ? 15.438 38.062 -2.605 1 94.38 42 SER B CA 1
ATOM 2412 C C . SER B 1 42 ? 14.312 37.812 -3.602 1 94.38 42 SER B C 1
ATOM 2414 O O . SER B 1 42 ? 14.391 38.25 -4.754 1 94.38 42 SER B O 1
ATOM 2416 N N . ALA B 1 43 ? 13.289 37.219 -3.107 1 93.12 43 ALA B N 1
ATOM 2417 C CA . ALA B 1 43 ? 12.156 36.906 -3.971 1 93.12 43 ALA B CA 1
ATOM 2418 C C . ALA B 1 43 ? 11.039 37.906 -3.83 1 93.12 43 ALA B C 1
ATOM 2420 O O . ALA B 1 43 ? 9.961 37.75 -4.398 1 93.12 43 ALA B O 1
ATOM 2421 N N . GLY B 1 44 ? 11.273 38.938 -3.029 1 94.19 44 GLY B N 1
ATOM 2422 C CA . GLY B 1 44 ? 10.32 40.031 -2.967 1 94.19 44 GLY B CA 1
ATOM 2423 C C . GLY B 1 44 ? 9.469 40.031 -1.71 1 94.19 44 GLY B C 1
ATOM 2424 O O . GLY B 1 44 ? 8.539 40.812 -1.571 1 94.19 44 GLY B O 1
ATOM 2425 N N . VAL B 1 45 ? 9.773 39.156 -0.77 1 97.75 45 VAL B N 1
ATOM 2426 C CA . VAL B 1 45 ? 9.039 39.062 0.487 1 97.75 45 VAL B CA 1
ATOM 2427 C C . VAL B 1 45 ? 9.562 40.125 1.475 1 97.75 45 VAL B C 1
ATOM 2429 O O . VAL B 1 45 ? 10.773 40.344 1.564 1 97.75 45 VAL B O 1
ATOM 2432 N N . THR B 1 46 ? 8.68 40.781 2.117 1 98 46 THR B N 1
ATOM 2433 C CA . THR B 1 46 ? 9.078 41.688 3.176 1 98 46 THR B CA 1
ATOM 2434 C C . THR B 1 46 ? 9.422 40.938 4.453 1 98 46 THR B C 1
ATOM 2436 O O . THR B 1 46 ? 8.617 40.125 4.941 1 98 46 THR B O 1
ATOM 2439 N N . SER B 1 47 ? 10.602 41.156 4.98 1 97.75 47 SER B N 1
ATOM 2440 C CA . SER B 1 47 ? 10.992 40.5 6.219 1 97.75 47 SER B CA 1
ATOM 2441 C C . SER B 1 47 ? 10.891 41.438 7.41 1 97.75 47 SER B C 1
ATOM 2443 O O . SER B 1 47 ? 10.859 42.656 7.242 1 97.75 47 SER B O 1
ATOM 2445 N N . HIS B 1 48 ? 10.766 40.844 8.57 1 97.25 48 HIS B N 1
ATOM 2446 C CA . HIS B 1 48 ? 10.664 41.594 9.797 1 97.25 48 HIS B CA 1
ATOM 2447 C C . HIS B 1 48 ? 11.586 41.062 10.883 1 97.25 48 HIS B C 1
ATOM 2449 O O . HIS B 1 48 ? 12.094 39.938 10.758 1 97.25 48 HIS B O 1
ATOM 2455 N N . GLU B 1 49 ? 11.789 41.781 11.961 1 94.81 49 GLU B N 1
ATOM 2456 C CA . GLU B 1 49 ? 12.789 41.469 12.977 1 94.81 49 GLU B CA 1
ATOM 2457 C C . GLU B 1 49 ? 12.242 40.469 13.992 1 94.81 49 GLU B C 1
ATOM 2459 O O . GLU B 1 49 ? 13.016 39.812 14.703 1 94.81 49 GLU B O 1
ATOM 2464 N N . ASN B 1 50 ? 10.969 40.406 14.062 1 95.56 50 ASN B N 1
ATOM 2465 C CA . ASN B 1 50 ? 10.336 39.438 14.961 1 95.56 50 ASN B CA 1
ATOM 2466 C C . ASN B 1 50 ? 8.93 39.094 14.5 1 95.56 50 ASN B C 1
ATOM 2468 O O . ASN B 1 50 ? 8.406 39.688 13.555 1 95.56 50 ASN B O 1
ATOM 2472 N N . VAL B 1 51 ? 8.383 38.125 15.188 1 97 51 VAL B N 1
ATOM 2473 C CA . VAL B 1 51 ? 7.098 37.531 14.805 1 97 51 VAL B CA 1
ATOM 2474 C C . VAL B 1 51 ? 6 38.594 14.922 1 97 51 VAL B C 1
ATOM 2476 O O . VAL B 1 51 ? 5.117 38.688 14.062 1 97 51 VAL B O 1
ATOM 2479 N N . THR B 1 52 ? 6.012 39.438 15.922 1 96.81 52 THR B N 1
ATOM 2480 C CA . THR B 1 52 ? 4.992 40.438 16.172 1 96.81 52 THR B CA 1
ATOM 2481 C C . THR B 1 52 ? 4.969 41.469 15.055 1 96.81 52 THR B C 1
ATOM 2483 O O . THR B 1 52 ? 3.9 41.844 14.57 1 96.81 52 THR B O 1
ATOM 2486 N N . ALA B 1 53 ? 6.105 41.906 14.672 1 97.12 53 ALA B N 1
ATOM 2487 C CA . ALA B 1 53 ? 6.207 42.906 13.594 1 97.12 53 ALA B CA 1
ATOM 2488 C C . ALA B 1 53 ? 5.684 42.344 12.281 1 97.12 53 ALA B C 1
ATOM 2490 O O . ALA B 1 53 ? 5.008 43.031 11.523 1 97.12 53 ALA B O 1
ATOM 2491 N N . ALA B 1 54 ? 5.969 41.094 12.023 1 97.75 54 ALA B N 1
ATOM 2492 C CA . ALA B 1 54 ? 5.52 40.469 10.797 1 97.75 54 ALA B CA 1
ATOM 2493 C C . ALA B 1 54 ? 4 40.312 10.781 1 97.75 54 ALA B C 1
ATOM 2495 O O . ALA B 1 54 ? 3.365 40.438 9.727 1 97.75 54 ALA B O 1
ATOM 2496 N N . ALA B 1 55 ? 3.396 40.062 11.93 1 98.25 55 ALA B N 1
ATOM 2497 C CA . ALA B 1 55 ? 1.993 39.656 12.016 1 98.25 55 ALA B CA 1
ATOM 2498 C C . ALA B 1 55 ? 1.103 40.875 12.305 1 98.25 55 ALA B C 1
ATOM 2500 O O . ALA B 1 55 ? -0.125 40.781 12.258 1 98.25 55 ALA B O 1
ATOM 2501 N N . ARG B 1 56 ? 1.736 42.031 12.594 1 97.44 56 ARG B N 1
ATOM 2502 C CA . ARG B 1 56 ? 0.94 43.188 12.945 1 97.44 56 ARG B CA 1
ATOM 2503 C C . ARG B 1 56 ? -0.087 43.5 11.859 1 97.44 56 ARG B C 1
ATOM 2505 O O . ARG B 1 56 ? 0.268 43.688 10.695 1 97.44 56 ARG B O 1
ATOM 2512 N N . ASP B 1 57 ? -1.394 43.5 12.234 1 97.44 57 ASP B N 1
ATOM 2513 C CA . ASP B 1 57 ? -2.545 43.844 11.414 1 97.44 57 ASP B CA 1
ATOM 2514 C C . ASP B 1 57 ? -2.707 42.875 10.25 1 97.44 57 ASP B C 1
ATOM 2516 O O . ASP B 1 57 ? -3.291 43.219 9.219 1 97.44 57 ASP B O 1
ATOM 2520 N N . ALA B 1 58 ? -2.107 41.688 10.359 1 98.5 58 ALA B N 1
ATOM 2521 C CA . ALA B 1 58 ? -2.242 40.688 9.305 1 98.5 58 ALA B CA 1
ATOM 2522 C C . ALA B 1 58 ? -3.666 40.125 9.25 1 98.5 58 ALA B C 1
ATOM 2524 O O . ALA B 1 58 ? -4.293 39.906 10.289 1 98.5 58 ALA B O 1
ATOM 2525 N N . ASP B 1 59 ? -4.164 39.875 8.039 1 98.5 59 ASP B N 1
ATOM 2526 C CA . ASP B 1 59 ? -5.469 39.25 7.812 1 98.5 59 ASP B CA 1
ATOM 2527 C C . ASP B 1 59 ? -5.355 37.75 7.781 1 98.5 59 ASP B C 1
ATOM 2529 O O . ASP B 1 59 ? -6.328 37.031 8.07 1 98.5 59 ASP B O 1
ATOM 2533 N N . ILE B 1 60 ? -4.203 37.281 7.355 1 98.69 60 ILE B N 1
ATOM 2534 C CA . ILE B 1 60 ? -3.885 35.875 7.254 1 98.69 60 ILE B CA 1
ATOM 2535 C C . ILE B 1 60 ? -2.541 35.594 7.922 1 98.69 60 ILE B C 1
ATOM 2537 O O . ILE B 1 60 ? -1.576 36.312 7.723 1 98.69 60 ILE B O 1
ATOM 2541 N N . VAL B 1 61 ? -2.504 34.594 8.734 1 98.75 61 VAL B N 1
ATOM 2542 C CA . VAL B 1 61 ? -1.253 34.156 9.328 1 98.75 61 VAL B CA 1
ATOM 2543 C C . VAL B 1 61 ? -0.99 32.688 8.914 1 98.75 61 VAL B C 1
ATOM 2545 O O . VAL B 1 61 ? -1.805 31.812 9.188 1 98.75 61 VAL B O 1
ATOM 2548 N N . ILE B 1 62 ? 0.113 32.438 8.25 1 98.88 62 ILE B N 1
ATOM 2549 C CA . ILE B 1 62 ? 0.517 31.078 7.867 1 98.88 62 ILE B CA 1
ATOM 2550 C C . ILE B 1 62 ? 1.746 30.656 8.672 1 98.88 62 ILE B C 1
ATOM 2552 O O . ILE B 1 62 ? 2.723 31.406 8.758 1 98.88 62 ILE B O 1
ATOM 2556 N N . THR B 1 63 ? 1.621 29.547 9.32 1 98.81 63 THR B N 1
ATOM 2557 C CA . THR B 1 63 ? 2.754 29.047 10.086 1 98.81 63 THR B CA 1
ATOM 2558 C C . THR B 1 63 ? 3.23 27.703 9.531 1 98.81 63 THR B C 1
ATOM 2560 O O . THR B 1 63 ? 2.422 26.891 9.07 1 98.81 63 THR B O 1
ATOM 2563 N N . MET B 1 64 ? 4.473 27.453 9.469 1 98.5 64 MET B N 1
ATOM 2564 C CA . MET B 1 64 ? 5.184 26.219 9.156 1 98.5 64 MET B CA 1
ATOM 2565 C C . MET B 1 64 ? 6.344 26 10.125 1 98.5 64 MET B C 1
ATOM 2567 O O . MET B 1 64 ? 7.488 26.344 9.82 1 98.5 64 MET B O 1
ATOM 2571 N N . LEU B 1 65 ? 6.02 25.375 11.266 1 97.94 65 LEU B N 1
ATOM 2572 C CA . LEU B 1 65 ? 6.938 25.297 12.398 1 97.94 65 LEU B CA 1
ATOM 2573 C C . LEU B 1 65 ? 7.207 23.859 12.797 1 97.94 65 LEU B C 1
ATOM 2575 O O . LEU B 1 65 ? 6.477 22.953 12.391 1 97.94 65 LEU B O 1
ATOM 2579 N N . PRO B 1 66 ? 8.203 23.531 13.586 1 95.31 66 PRO B N 1
ATOM 2580 C CA . PRO B 1 66 ? 8.664 22.172 13.844 1 95.31 66 PRO B CA 1
ATOM 2581 C C . PRO B 1 66 ? 7.691 21.375 14.711 1 95.31 66 PRO B C 1
ATOM 2583 O O . PRO B 1 66 ? 7.602 20.141 14.578 1 95.31 66 PRO B O 1
ATOM 2586 N N . ALA B 1 67 ? 7.016 22.031 15.672 1 96.56 67 ALA B N 1
ATOM 2587 C CA . ALA B 1 67 ? 6.199 21.297 16.625 1 96.56 67 ALA B CA 1
ATOM 2588 C C . ALA B 1 67 ? 5.059 22.141 17.172 1 96.56 67 ALA B C 1
ATOM 2590 O O . ALA B 1 67 ? 5.062 23.375 17 1 96.56 67 ALA B O 1
ATOM 2591 N N . GLY B 1 68 ? 4.109 21.453 17.781 1 97.88 68 GLY B N 1
ATOM 2592 C CA . GLY B 1 68 ? 2.939 22.125 18.328 1 97.88 68 GLY B CA 1
ATOM 2593 C C . GLY B 1 68 ? 3.287 23.172 19.359 1 97.88 68 GLY B C 1
ATOM 2594 O O . GLY B 1 68 ? 2.662 24.234 19.406 1 97.88 68 GLY B O 1
ATOM 2595 N N . ALA B 1 69 ? 4.301 22.906 20.141 1 97.44 69 ALA B N 1
ATOM 2596 C CA . ALA B 1 69 ? 4.719 23.859 21.172 1 97.44 69 ALA B CA 1
ATOM 2597 C C . ALA B 1 69 ? 5.164 25.188 20.547 1 97.44 69 ALA B C 1
ATOM 2599 O O . ALA B 1 69 ? 4.934 26.25 21.109 1 97.44 69 ALA B O 1
ATOM 2600 N N . HIS B 1 70 ? 5.77 25.094 19.422 1 97.62 70 HIS B N 1
ATOM 2601 C CA . HIS B 1 70 ? 6.219 26.297 18.719 1 97.62 70 HIS B CA 1
ATOM 2602 C C . HIS B 1 70 ? 5.039 27.094 18.172 1 97.62 70 HIS B C 1
ATOM 2604 O O . HIS B 1 70 ? 5.008 28.312 18.266 1 97.62 70 HIS B O 1
ATOM 2610 N N . VAL B 1 71 ? 4.07 26.391 17.609 1 98.44 71 VAL B N 1
ATOM 2611 C CA . VAL B 1 71 ? 2.875 27.047 17.094 1 98.44 71 VAL B CA 1
ATOM 2612 C C . VAL B 1 71 ? 2.141 27.766 18.219 1 98.44 71 VAL B C 1
ATOM 2614 O O . VAL B 1 71 ? 1.787 28.938 18.078 1 98.44 71 VAL B O 1
ATOM 2617 N N . ARG B 1 72 ? 1.962 27.031 19.312 1 98.31 72 ARG B N 1
ATOM 2618 C CA . ARG B 1 72 ? 1.281 27.625 20.453 1 98.31 72 ARG B CA 1
ATOM 2619 C C . ARG B 1 72 ? 2.02 28.859 20.969 1 98.31 72 ARG B C 1
ATOM 2621 O O . ARG B 1 72 ? 1.397 29.875 21.266 1 98.31 72 ARG B O 1
ATOM 2628 N N . SER B 1 73 ? 3.293 28.719 21.062 1 97.62 73 SER B N 1
ATOM 2629 C CA . SER B 1 73 ? 4.105 29.828 21.547 1 97.62 73 SER B CA 1
ATOM 2630 C C . SER B 1 73 ? 3.971 31.047 20.641 1 97.62 73 SER B C 1
ATOM 2632 O O . SER B 1 73 ? 3.795 32.156 21.125 1 97.62 73 SER B O 1
ATOM 2634 N N . VAL B 1 74 ? 4.008 30.844 19.375 1 97.88 74 VAL B N 1
ATOM 2635 C CA . VAL B 1 74 ? 3.934 31.922 18.391 1 97.88 74 VAL B CA 1
ATOM 2636 C C . VAL B 1 74 ? 2.553 32.562 18.453 1 97.88 74 VAL B C 1
ATOM 2638 O O . VAL B 1 74 ? 2.434 33.812 18.406 1 97.88 74 VAL B O 1
ATOM 2641 N N . TYR B 1 75 ? 1.536 31.797 18.562 1 98.19 75 TYR B N 1
ATOM 2642 C CA . TYR B 1 75 ? 0.167 32.281 18.484 1 98.19 75 TYR B CA 1
ATOM 2643 C C . TYR B 1 75 ? -0.261 32.938 19.797 1 98.19 75 TYR B C 1
ATOM 2645 O O . TYR B 1 75 ? -0.825 34.031 19.812 1 98.19 75 TYR B O 1
ATOM 2653 N N . LEU B 1 76 ? 0.094 32.25 20.969 1 97.19 76 LEU B N 1
ATOM 2654 C CA . LEU B 1 76 ? -0.617 32.531 22.203 1 97.19 76 LEU B CA 1
ATOM 2655 C C . LEU B 1 76 ? 0.362 32.781 23.359 1 97.19 76 LEU B C 1
ATOM 2657 O O . LEU B 1 76 ? -0.052 33 24.5 1 97.19 76 LEU B O 1
ATOM 2661 N N . GLY B 1 77 ? 1.552 32.688 23.125 1 93.81 77 GLY B N 1
ATOM 2662 C CA . GLY B 1 77 ? 2.531 32.938 24.188 1 93.81 77 GLY B CA 1
ATOM 2663 C C . GLY B 1 77 ? 2.559 34.375 24.656 1 93.81 77 GLY B C 1
ATOM 2664 O O . GLY B 1 77 ? 1.653 35.156 24.344 1 93.81 77 GLY B O 1
ATOM 2665 N N . GLU B 1 78 ? 3.439 34.844 25.562 1 87.81 78 GLU B N 1
ATOM 2666 C CA . GLU B 1 78 ? 3.555 36.188 26.156 1 87.81 78 GLU B CA 1
ATOM 2667 C C . GLU B 1 78 ? 3.596 37.25 25.062 1 87.81 78 GLU B C 1
ATOM 2669 O O . GLU B 1 78 ? 2.922 38.281 25.188 1 87.81 78 GLU B O 1
ATOM 2674 N N . ALA B 1 79 ? 4.238 37.094 24 1 84.06 79 ALA B N 1
ATOM 2675 C CA . ALA B 1 79 ? 4.285 37.969 22.844 1 84.06 79 ALA B CA 1
ATOM 2676 C C . ALA B 1 79 ? 3.662 37.312 21.609 1 84.06 79 ALA B C 1
ATOM 2678 O O . ALA B 1 79 ? 4.137 37.5 20.5 1 84.06 79 ALA B O 1
ATOM 2679 N N . GLY B 1 80 ? 2.533 36.719 22 1 90.56 80 GLY B N 1
ATOM 2680 C CA . GLY B 1 80 ? 1.891 36 20.906 1 90.56 80 GLY B CA 1
ATOM 2681 C C . GLY B 1 80 ? 1.207 36.906 19.922 1 90.56 80 GLY B C 1
ATOM 2682 O O . GLY B 1 80 ? 0.711 38 20.297 1 90.56 80 GLY B O 1
ATOM 2683 N N . ILE B 1 81 ? 1.025 36.406 18.781 1 96.38 81 ILE B N 1
ATOM 2684 C CA . ILE B 1 81 ? 0.622 37.312 17.688 1 96.38 81 ILE B CA 1
ATOM 2685 C C . ILE B 1 81 ? -0.899 37.438 17.672 1 96.38 81 ILE B C 1
ATOM 2687 O O . ILE B 1 81 ? -1.444 38.312 16.984 1 96.38 81 ILE B O 1
ATOM 2691 N N . ALA B 1 82 ? -1.581 36.656 18.438 1 96.5 82 ALA B N 1
ATOM 2692 C CA . ALA B 1 82 ? -3.037 36.75 18.5 1 96.5 82 ALA B CA 1
ATOM 2693 C C . ALA B 1 82 ? -3.482 38.125 18.969 1 96.5 82 ALA B C 1
ATOM 2695 O O . ALA B 1 82 ? -4.609 38.562 18.688 1 96.5 82 ALA B O 1
ATOM 2696 N N . GLU B 1 83 ? -2.557 38.875 19.562 1 94.38 83 GLU B N 1
ATOM 2697 C CA . GLU B 1 83 ? -2.895 40.156 20.156 1 94.38 83 GLU B CA 1
ATOM 2698 C C . GLU B 1 83 ? -2.688 41.312 19.156 1 94.38 83 GLU B C 1
ATOM 2700 O O . GLU B 1 83 ? -3.156 42.406 19.375 1 94.38 83 GLU B O 1
ATOM 2705 N N . CYS B 1 84 ? -2.086 41.031 18.078 1 96.31 84 CYS B N 1
ATOM 2706 C CA . CYS B 1 84 ? -1.701 42.156 17.25 1 96.31 84 CYS B CA 1
ATOM 2707 C C . CYS B 1 84 ? -2.252 42.031 15.828 1 96.31 84 CYS B C 1
ATOM 2709 O O . CYS B 1 84 ? -2.195 42.969 15.031 1 96.31 84 CYS B O 1
ATOM 2711 N N . VAL B 1 85 ? -2.873 40.875 15.531 1 97.94 85 VAL B N 1
ATOM 2712 C CA . VAL B 1 85 ? -3.418 40.625 14.203 1 97.94 85 VAL B CA 1
ATOM 2713 C C . VAL B 1 85 ? -4.75 41.344 14.047 1 97.94 85 VAL B C 1
ATOM 2715 O O . VAL B 1 85 ? -5.301 41.875 15.023 1 97.94 85 VAL B O 1
ATOM 2718 N N . SER B 1 86 ? -5.246 41.406 12.812 1 96.69 86 SER B N 1
ATOM 2719 C CA . SER B 1 86 ? -6.57 41.938 12.523 1 96.69 86 SER B CA 1
ATOM 2720 C C . SER B 1 86 ? -7.656 41.188 13.281 1 96.69 86 SER B C 1
ATOM 2722 O O . SER B 1 86 ? -7.508 40 13.578 1 96.69 86 SER B O 1
ATOM 2724 N N . GLU B 1 87 ? -8.758 41.844 13.539 1 94.5 87 GLU B N 1
ATOM 2725 C CA . GLU B 1 87 ? -9.875 41.25 14.289 1 94.5 87 GLU B CA 1
ATOM 2726 C C . GLU B 1 87 ? -10.469 40.062 13.562 1 94.5 87 GLU B C 1
ATOM 2728 O O . GLU B 1 87 ? -10.992 39.125 14.203 1 94.5 87 GLU B O 1
ATOM 2733 N N . ASN B 1 88 ? -10.328 40 12.281 1 94.56 88 ASN B N 1
ATOM 2734 C CA . ASN B 1 88 ? -10.898 38.906 11.508 1 94.56 88 ASN B CA 1
ATOM 2735 C C . ASN B 1 88 ? -9.812 38.031 10.906 1 94.56 88 ASN B C 1
ATOM 2737 O O . ASN B 1 88 ? -10.031 37.344 9.891 1 94.56 88 ASN B O 1
ATOM 2741 N N . ALA B 1 89 ? -8.703 38.031 11.555 1 98.12 89 ALA B N 1
ATOM 2742 C CA . ALA B 1 89 ? -7.574 37.281 11.008 1 98.12 89 ALA B CA 1
ATOM 2743 C C . ALA B 1 89 ? -7.855 35.781 10.992 1 98.12 89 ALA B C 1
ATOM 2745 O O . ALA B 1 89 ? -8.523 35.25 11.891 1 98.12 89 ALA B O 1
ATOM 2746 N N . LEU B 1 90 ? -7.426 35.094 9.953 1 98.75 90 LEU B N 1
ATOM 2747 C CA . LEU B 1 90 ? -7.461 33.625 9.875 1 98.75 90 LEU B CA 1
ATOM 2748 C C . LEU B 1 90 ? -6.059 33.062 10.039 1 98.75 90 LEU B C 1
ATOM 2750 O O . LEU B 1 90 ? -5.129 33.438 9.328 1 98.75 90 LEU B O 1
ATOM 2754 N N . PHE B 1 91 ? -5.98 32.188 11.055 1 98.88 91 PHE B N 1
ATOM 2755 C CA . PHE B 1 91 ? -4.734 31.453 11.25 1 98.88 91 PHE B CA 1
ATOM 2756 C C . PHE B 1 91 ? -4.742 30.156 10.461 1 98.88 91 PHE B C 1
ATOM 2758 O O . PHE B 1 91 ? -5.664 29.344 10.586 1 98.88 91 PHE B O 1
ATOM 2765 N N . ILE B 1 92 ? -3.742 29.938 9.594 1 98.88 92 ILE B N 1
ATOM 2766 C CA . ILE B 1 92 ? -3.547 28.734 8.797 1 98.88 92 ILE B CA 1
ATOM 2767 C C . ILE B 1 92 ? -2.256 28.031 9.227 1 98.88 92 ILE B C 1
ATOM 2769 O O . ILE B 1 92 ? -1.166 28.406 8.797 1 98.88 92 ILE B O 1
ATOM 2773 N N . ASP B 1 93 ? -2.379 27.047 10.047 1 98.94 93 ASP B N 1
ATOM 2774 C CA . ASP B 1 93 ? -1.176 26.328 10.469 1 98.94 93 ASP B CA 1
ATOM 2775 C C . ASP B 1 93 ? -0.884 25.156 9.539 1 98.94 93 ASP B C 1
ATOM 2777 O O . ASP B 1 93 ? -1.624 24.172 9.531 1 98.94 93 ASP B O 1
ATOM 2781 N N . CYS B 1 94 ? 0.23 25.219 8.883 1 98.81 94 CYS B N 1
ATOM 2782 C CA . CYS B 1 94 ? 0.611 24.203 7.91 1 98.81 94 CYS B CA 1
ATOM 2783 C C . CYS B 1 94 ? 1.608 23.219 8.516 1 98.81 94 CYS B C 1
ATOM 2785 O O . CYS B 1 94 ? 2.102 22.328 7.824 1 98.81 94 CYS B O 1
ATOM 2787 N N . SER B 1 95 ? 1.917 23.406 9.805 1 98.56 95 SER B N 1
ATOM 2788 C CA . SER B 1 95 ? 2.824 22.5 10.5 1 98.56 95 SER B CA 1
ATOM 2789 C C . SER B 1 95 ? 2.189 21.125 10.695 1 98.56 95 SER B C 1
ATOM 2791 O O . SER B 1 95 ? 0.966 20.984 10.648 1 98.56 95 SER B O 1
ATOM 2793 N N . THR B 1 96 ? 3.051 20.125 10.797 1 98.19 96 THR B N 1
ATOM 2794 C CA . THR B 1 96 ? 2.58 18.812 11.242 1 98.19 96 THR B CA 1
ATOM 2795 C C . THR B 1 96 ? 2.725 18.672 12.758 1 98.19 96 THR B C 1
ATOM 2797 O O . THR B 1 96 ? 3.834 18.516 13.273 1 98.19 96 THR B O 1
ATOM 2800 N N . ILE B 1 97 ? 1.598 18.781 13.469 1 98.5 97 ILE B N 1
ATOM 2801 C CA . ILE B 1 97 ? 1.568 18.766 14.922 1 98.5 97 ILE B CA 1
ATOM 2802 C C . ILE B 1 97 ? 0.52 17.781 15.414 1 98.5 97 ILE B C 1
ATOM 2804 O O . ILE B 1 97 ? -0.159 17.141 14.609 1 98.5 97 ILE B O 1
ATOM 2808 N N . SER B 1 98 ? 0.414 17.562 16.719 1 98.56 98 SER B N 1
ATOM 2809 C CA . SER B 1 98 ? -0.567 16.609 17.234 1 98.56 98 SER B CA 1
ATOM 2810 C C . SER B 1 98 ? -1.99 17.109 17 1 98.56 98 SER B C 1
ATOM 2812 O O . SER B 1 98 ? -2.234 18.312 16.938 1 98.56 98 SER B O 1
ATOM 2814 N N . VAL B 1 99 ? -2.891 16.172 16.875 1 98.31 99 VAL B N 1
ATOM 2815 C CA . VAL B 1 99 ? -4.309 16.469 16.734 1 98.31 99 VAL B CA 1
ATOM 2816 C C . VAL B 1 99 ? -4.777 17.328 17.906 1 98.31 99 VAL B C 1
ATOM 2818 O O . VAL B 1 99 ? -5.465 18.328 17.719 1 98.31 99 VAL B O 1
ATOM 2821 N N . ASP B 1 100 ? -4.348 16.969 19.062 1 97.81 100 ASP B N 1
ATOM 2822 C CA . ASP B 1 100 ? -4.723 17.672 20.281 1 97.81 100 ASP B CA 1
ATOM 2823 C C . ASP B 1 100 ? -4.199 19.109 20.266 1 97.81 100 ASP B C 1
ATOM 2825 O O . ASP B 1 100 ? -4.895 20.031 20.703 1 97.81 100 ASP B O 1
ATOM 2829 N N . ASP B 1 101 ? -2.998 19.281 19.828 1 98.31 101 ASP B N 1
ATOM 2830 C CA . ASP B 1 101 ? -2.441 20.641 19.734 1 98.31 101 ASP B CA 1
ATOM 2831 C C . ASP B 1 101 ? -3.27 21.516 18.797 1 98.31 101 ASP B C 1
ATOM 2833 O O . ASP B 1 101 ? -3.615 22.641 19.141 1 98.31 101 ASP B O 1
ATOM 2837 N N . ALA B 1 102 ? -3.584 21 17.625 1 98.69 102 ALA B N 1
ATOM 2838 C CA . ALA B 1 102 ? -4.363 21.766 16.656 1 98.69 102 ALA B CA 1
ATOM 2839 C C . ALA B 1 102 ? -5.715 22.188 17.234 1 98.69 102 ALA B C 1
ATOM 2841 O O . ALA B 1 102 ? -6.121 23.344 17.125 1 98.69 102 ALA B O 1
ATOM 2842 N N . ARG B 1 103 ? -6.363 21.25 17.875 1 98.44 103 ARG B N 1
ATOM 2843 C CA . ARG B 1 103 ? -7.691 21.5 18.422 1 98.44 103 ARG B CA 1
ATOM 2844 C C . ARG B 1 103 ? -7.621 22.438 19.625 1 98.44 103 ARG B C 1
ATOM 2846 O O . ARG B 1 103 ? -8.438 23.359 19.75 1 98.44 103 ARG B O 1
ATOM 2853 N N . SER B 1 104 ? -6.648 22.234 20.484 1 98.44 104 SER B N 1
ATOM 2854 C CA . SER B 1 104 ? -6.523 23.062 21.688 1 98.44 104 SER B CA 1
ATOM 2855 C C . SER B 1 104 ? -6.137 24.484 21.328 1 98.44 104 SER B C 1
ATOM 2857 O O . SER B 1 104 ? -6.66 25.438 21.906 1 98.44 104 SER B O 1
ATOM 2859 N N . ILE B 1 105 ? -5.23 24.688 20.406 1 98.69 105 ILE B N 1
ATOM 2860 C CA . ILE B 1 105 ? -4.82 26.016 19.969 1 98.69 105 ILE B CA 1
ATOM 2861 C C . ILE B 1 105 ? -6.008 26.75 19.344 1 98.69 105 ILE B C 1
ATOM 2863 O O . ILE B 1 105 ? -6.242 27.922 19.625 1 98.69 105 ILE B O 1
ATOM 2867 N N . SER B 1 106 ? -6.746 26.031 18.484 1 98.69 106 SER B N 1
ATOM 2868 C CA . SER B 1 106 ? -7.926 26.609 17.859 1 98.69 106 SER B CA 1
ATOM 2869 C C . SER B 1 106 ? -8.938 27.062 18.906 1 98.69 106 SER B C 1
ATOM 2871 O O . SER B 1 106 ? -9.531 28.141 18.781 1 98.69 106 SER B O 1
ATOM 2873 N N . ALA B 1 107 ? -9.164 26.234 19.891 1 98.44 107 ALA B N 1
ATOM 2874 C CA . ALA B 1 107 ? -10.094 26.578 20.953 1 98.44 107 ALA B CA 1
ATOM 2875 C C . ALA B 1 107 ? -9.656 27.844 21.688 1 98.44 107 ALA B C 1
ATOM 2877 O O . ALA B 1 107 ? -10.484 28.703 22 1 98.44 107 ALA B O 1
ATOM 2878 N N . ASP B 1 108 ? -8.422 27.953 21.984 1 98.06 108 ASP B N 1
ATOM 2879 C CA . ASP B 1 108 ? -7.883 29.125 22.688 1 98.06 108 ASP B CA 1
ATOM 2880 C C . ASP B 1 108 ? -8 30.375 21.828 1 98.06 108 ASP B C 1
ATOM 2882 O O . ASP B 1 108 ? -8.281 31.469 22.328 1 98.06 108 ASP B O 1
ATOM 2886 N N . LEU B 1 109 ? -7.766 30.25 20.531 1 98.25 109 LEU B N 1
ATOM 2887 C CA . LEU B 1 109 ? -7.93 31.375 19.609 1 98.25 109 LEU B CA 1
ATOM 2888 C C . LEU B 1 109 ? -9.391 31.812 19.547 1 98.25 109 LEU B C 1
ATOM 2890 O O . LEU B 1 109 ? -9.672 33 19.453 1 98.25 109 LEU B O 1
ATOM 2894 N N . SER B 1 110 ? -10.25 30.828 19.547 1 97.38 110 SER B N 1
ATOM 2895 C CA . SER B 1 110 ? -11.68 31.125 19.484 1 97.38 110 SER B CA 1
ATOM 2896 C C . SER B 1 110 ? -12.117 32 20.656 1 97.38 110 SER B C 1
ATOM 2898 O O . SER B 1 110 ? -13.016 32.844 20.516 1 97.38 110 SER B O 1
ATOM 2900 N N . VAL B 1 111 ? -11.523 31.812 21.828 1 96.81 111 VAL B N 1
ATOM 2901 C CA . VAL B 1 111 ? -11.805 32.625 23 1 96.81 111 VAL B CA 1
ATOM 2902 C C . VAL B 1 111 ? -11.484 34.094 22.703 1 96.81 111 VAL B C 1
ATOM 2904 O O . VAL B 1 111 ? -12.117 35 23.25 1 96.81 111 VAL B O 1
ATOM 2907 N N . LYS B 1 112 ? -10.609 34.312 21.828 1 95.62 112 LYS B N 1
ATOM 2908 C CA . LYS B 1 112 ? -10.211 35.656 21.422 1 95.62 112 LYS B CA 1
ATOM 2909 C C . LYS B 1 112 ? -10.938 36.094 20.156 1 95.62 112 LYS B C 1
ATOM 2911 O O . LYS B 1 112 ? -10.562 37.094 19.531 1 95.62 112 LYS B O 1
ATOM 2916 N N . ASN B 1 113 ? -11.914 35.312 19.703 1 96.69 113 ASN B N 1
ATOM 2917 C CA . ASN B 1 113 ? -12.727 35.531 18.516 1 96.69 113 ASN B CA 1
ATOM 2918 C C . ASN B 1 113 ? -11.898 35.469 17.234 1 96.69 113 ASN B C 1
ATOM 2920 O O . ASN B 1 113 ? -12.109 36.25 16.297 1 96.69 113 ASN B O 1
ATOM 2924 N N . LEU B 1 114 ? -10.898 34.656 17.281 1 98 114 LEU B N 1
ATOM 2925 C CA . LEU B 1 114 ? -10.07 34.375 16.109 1 98 114 LEU B CA 1
ATOM 2926 C C . LEU B 1 114 ? -10.305 32.969 15.602 1 98 114 LEU B C 1
ATOM 2928 O O . LEU B 1 114 ? -10.711 32.062 16.359 1 98 114 LEU B O 1
ATOM 2932 N N . ASN B 1 115 ? -10.094 32.781 14.281 1 98 115 ASN B N 1
ATOM 2933 C CA . ASN B 1 115 ? -10.344 31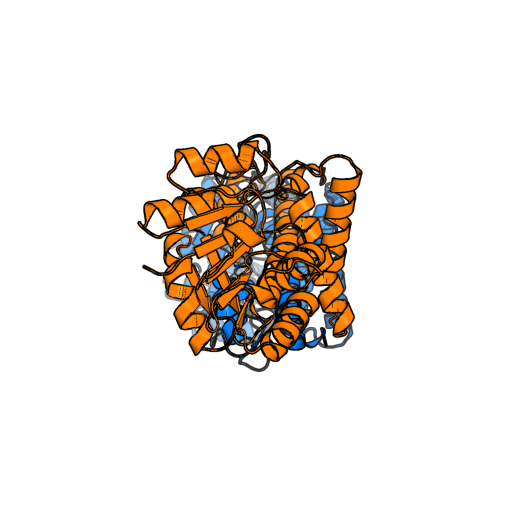.484 13.648 1 98 115 ASN B CA 1
ATOM 2934 C C . ASN B 1 115 ? -9.055 30.844 13.148 1 98 115 ASN B C 1
ATOM 2936 O O . ASN B 1 115 ? -8.078 31.547 12.867 1 98 115 ASN B O 1
ATOM 2940 N N . MET B 1 116 ? -9.109 29.547 13.117 1 98.69 116 MET B N 1
ATOM 2941 C CA . MET B 1 116 ? -7.938 28.797 12.68 1 98.69 116 MET B CA 1
ATOM 2942 C C . MET B 1 116 ? -8.344 27.594 11.836 1 98.69 116 MET B C 1
ATOM 2944 O O . MET B 1 116 ? -9.414 27.016 12.047 1 98.69 116 MET B O 1
ATOM 2948 N N . VAL B 1 117 ? -7.508 27.234 10.859 1 98.8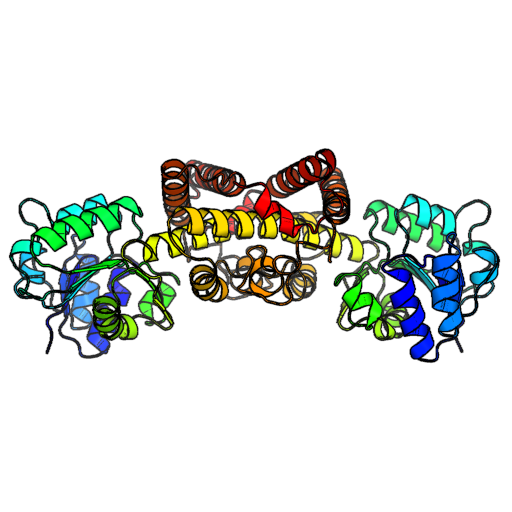8 117 VAL B N 1
ATOM 2949 C CA . VAL B 1 117 ? -7.547 25.938 10.195 1 98.88 117 VAL B CA 1
ATOM 2950 C C . VAL B 1 117 ? -6.195 25.25 10.344 1 98.88 117 VAL B C 1
ATOM 2952 O O . VAL B 1 117 ? -5.152 25.906 10.391 1 98.88 117 VAL B O 1
ATOM 2955 N N . ASP B 1 118 ? -6.234 23.953 10.602 1 98.94 118 ASP B N 1
ATOM 2956 C CA . ASP B 1 118 ? -5.02 23.156 10.398 1 98.94 118 ASP B CA 1
ATOM 2957 C C . ASP B 1 118 ? -4.906 22.688 8.945 1 98.94 118 ASP B C 1
ATOM 2959 O O . ASP B 1 118 ? -5.879 22.203 8.367 1 98.94 118 ASP B O 1
ATOM 2963 N N . ALA B 1 119 ? -3.693 22.844 8.359 1 98.88 119 ALA B N 1
ATOM 2964 C CA . ALA B 1 119 ? -3.51 22.562 6.934 1 98.88 119 ALA B CA 1
ATOM 2965 C C . ALA B 1 119 ? -2.16 21.906 6.676 1 98.88 119 ALA B C 1
ATOM 2967 O O . ALA B 1 119 ? -1.373 22.375 5.855 1 98.88 119 ALA B O 1
ATOM 2968 N N . PRO B 1 120 ? -1.95 20.75 7.355 1 98.62 120 PRO B N 1
ATOM 2969 C CA . PRO B 1 120 ? -0.691 20.062 7.051 1 98.62 120 PRO B CA 1
ATOM 2970 C C . PRO B 1 120 ? -0.552 19.719 5.57 1 98.62 120 PRO B C 1
ATOM 2972 O O . PRO B 1 120 ? -1.532 19.766 4.824 1 98.62 120 PRO B O 1
ATOM 2975 N N . VAL B 1 121 ? 0.73 19.391 5.23 1 97.25 121 VAL B N 1
ATOM 2976 C CA . VAL B 1 121 ? 1.017 19.312 3.801 1 97.25 121 VAL B CA 1
ATOM 2977 C C . VAL B 1 121 ? 1.662 17.969 3.48 1 97.25 121 VAL B C 1
ATOM 2979 O O . VAL B 1 121 ? 2.178 17.281 4.375 1 97.25 121 VAL B O 1
ATOM 2982 N N . SER B 1 122 ? 1.527 17.594 2.25 1 93.94 122 SER B N 1
ATOM 2983 C CA . SER B 1 122 ? 2.27 16.484 1.652 1 93.94 122 SER B CA 1
ATOM 2984 C C . SER B 1 122 ? 2.971 16.922 0.37 1 93.94 122 SER B C 1
ATOM 2986 O O . SER B 1 122 ? 2.641 17.953 -0.203 1 93.94 122 SER B O 1
ATOM 2988 N N . GLY B 1 123 ? 4.086 16.188 -0.057 1 88.44 123 GLY B N 1
ATOM 2989 C CA . GLY B 1 123 ? 4.797 16.469 -1.297 1 88.44 123 GLY B CA 1
ATOM 2990 C C . GLY B 1 123 ? 6.262 16.797 -1.086 1 88.44 123 GLY B C 1
ATOM 2991 O O . GLY B 1 123 ? 7.07 16.672 -2.008 1 88.44 123 GLY B O 1
ATOM 2992 N N . GLY B 1 124 ? 6.629 17.266 0.066 1 87.06 124 GLY B N 1
ATOM 2993 C CA . GLY B 1 124 ? 8.023 17.516 0.389 1 87.06 124 GLY B CA 1
ATOM 2994 C C . GLY B 1 124 ? 8.508 18.875 -0.096 1 87.06 124 GLY B C 1
ATOM 2995 O O . GLY B 1 124 ? 7.707 19.703 -0.531 1 87.06 124 GLY B O 1
ATOM 2996 N N . THR B 1 125 ? 9.797 19.047 0.006 1 89.75 125 THR B N 1
ATOM 2997 C CA . THR B 1 125 ? 10.406 20.344 -0.312 1 89.75 125 THR B CA 1
ATOM 2998 C C . THR B 1 125 ? 10.289 20.641 -1.805 1 89.75 125 THR B C 1
ATOM 3000 O O . THR B 1 125 ? 10.125 21.797 -2.199 1 89.75 125 THR B O 1
ATOM 3003 N N . ALA B 1 126 ? 10.328 19.594 -2.627 1 87.69 126 ALA B N 1
ATOM 3004 C CA . ALA B 1 126 ? 10.211 19.797 -4.07 1 87.69 126 ALA B CA 1
ATOM 3005 C C . ALA B 1 126 ? 8.852 20.406 -4.426 1 87.69 126 ALA B C 1
ATOM 3007 O O . ALA B 1 126 ? 8.781 21.375 -5.188 1 87.69 126 ALA B O 1
ATOM 3008 N N . ALA B 1 127 ? 7.824 19.859 -3.848 1 92.5 127 ALA B N 1
ATOM 3009 C CA . ALA B 1 127 ? 6.484 20.375 -4.109 1 92.5 127 ALA B CA 1
ATOM 3010 C C . ALA B 1 127 ? 6.312 21.781 -3.533 1 92.5 127 ALA B C 1
ATOM 3012 O O . ALA B 1 127 ? 5.648 22.625 -4.129 1 92.5 127 ALA B O 1
ATOM 3013 N N . ALA B 1 128 ? 6.902 22.031 -2.381 1 95.31 128 ALA B N 1
ATOM 3014 C CA . ALA B 1 128 ? 6.832 23.344 -1.746 1 95.31 128 ALA B CA 1
ATOM 3015 C C . ALA B 1 128 ? 7.461 24.406 -2.633 1 95.31 128 ALA B C 1
ATOM 3017 O O . ALA B 1 128 ? 6.953 25.531 -2.717 1 95.31 128 ALA B O 1
ATOM 3018 N N . ASN B 1 129 ? 8.523 24.062 -3.307 1 95.19 129 ASN B N 1
ATOM 3019 C CA . ASN B 1 129 ? 9.273 25.016 -4.125 1 95.19 129 ASN B CA 1
ATOM 3020 C C . ASN B 1 129 ? 8.5 25.391 -5.383 1 95.19 129 ASN B C 1
ATOM 3022 O O . ASN B 1 129 ? 8.586 26.531 -5.844 1 95.19 129 ASN B O 1
ATOM 3026 N N . VAL B 1 130 ? 7.742 24.438 -5.891 1 96 130 VAL B N 1
ATOM 3027 C CA . VAL B 1 130 ? 7.148 24.703 -7.195 1 96 130 VAL B CA 1
ATOM 3028 C C . VAL B 1 130 ? 5.656 25 -7.035 1 96 130 VAL B C 1
ATOM 3030 O O . VAL B 1 130 ? 4.953 25.234 -8.016 1 96 130 VAL B O 1
ATOM 3033 N N . GLY B 1 131 ? 5.16 24.922 -5.824 1 97.38 131 GLY B N 1
ATOM 3034 C CA . GLY B 1 131 ? 3.775 25.281 -5.562 1 97.38 131 GLY B CA 1
ATOM 3035 C C . GLY B 1 131 ? 2.799 24.172 -5.918 1 97.38 131 GLY B C 1
ATOM 3036 O O . GLY B 1 131 ? 1.716 24.453 -6.441 1 97.38 131 GLY B O 1
ATOM 3037 N N . SER B 1 132 ? 3.201 22.922 -5.668 1 96.75 132 SER B N 1
ATOM 3038 C CA . SER B 1 132 ? 2.348 21.797 -6.039 1 96.75 132 SER B CA 1
ATOM 3039 C C . SER B 1 132 ? 2.023 20.938 -4.832 1 96.75 132 SER B C 1
ATOM 3041 O O . SER B 1 132 ? 1.794 19.734 -4.973 1 96.75 132 SER B O 1
ATOM 3043 N N . LEU B 1 133 ? 1.949 21.484 -3.666 1 96.81 133 LEU B N 1
ATOM 3044 C CA . LEU B 1 133 ? 1.691 20.734 -2.438 1 96.81 133 LEU B CA 1
ATOM 3045 C C . LEU B 1 133 ? 0.263 20.203 -2.414 1 96.81 133 LEU B C 1
ATOM 3047 O O . LEU B 1 133 ? -0.588 20.672 -3.18 1 96.81 133 LEU B O 1
ATOM 3051 N N . THR B 1 134 ? 0.106 19.234 -1.651 1 96.88 134 THR B N 1
ATOM 3052 C CA . THR B 1 134 ? -1.218 18.797 -1.223 1 96.88 134 THR B CA 1
ATOM 3053 C C . THR B 1 134 ? -1.512 19.266 0.196 1 96.88 134 THR B C 1
ATOM 3055 O O . THR B 1 134 ? -0.711 19.047 1.108 1 96.88 134 THR B O 1
ATOM 3058 N N . PHE B 1 135 ? -2.641 19.953 0.332 1 98.56 135 PHE B N 1
ATOM 3059 C CA . PHE B 1 135 ? -3.062 20.422 1.647 1 98.56 135 PHE B CA 1
ATOM 3060 C C . PHE B 1 135 ? -4.246 19.609 2.156 1 98.56 135 PHE B C 1
ATOM 3062 O O . PHE B 1 135 ? -5.195 19.344 1.411 1 98.56 135 PHE B O 1
ATOM 3069 N N . MET B 1 136 ? -4.184 19.156 3.369 1 98.56 136 MET B N 1
ATOM 3070 C CA . MET B 1 136 ? -5.293 18.547 4.109 1 98.56 136 MET B CA 1
ATOM 3071 C C . MET B 1 136 ? -5.793 19.5 5.195 1 98.56 136 MET B C 1
ATOM 3073 O O . MET B 1 136 ? -5.133 19.672 6.219 1 98.56 136 MET B O 1
ATOM 3077 N N . VAL B 1 137 ? -6.988 19.984 4.965 1 98.88 137 VAL B N 1
ATOM 3078 C CA . VAL B 1 137 ? -7.359 21.156 5.766 1 98.88 137 VAL B CA 1
ATOM 3079 C C . VAL B 1 137 ? -8.516 20.797 6.691 1 98.88 137 VAL B C 1
ATOM 3081 O O . VAL B 1 137 ? -9.586 20.391 6.23 1 98.88 137 VAL B O 1
ATOM 3084 N N . GLY B 1 138 ? -8.266 20.922 7.938 1 98.75 138 GLY B N 1
ATOM 3085 C CA . GLY B 1 138 ? -9.328 20.812 8.922 1 98.75 138 GLY B CA 1
ATOM 3086 C C . GLY B 1 138 ? -9.828 22.156 9.398 1 98.75 138 GLY B C 1
ATOM 3087 O O . GLY B 1 138 ? -9.031 23.031 9.75 1 98.75 138 GLY B O 1
ATOM 3088 N N . GLY B 1 139 ? -11.125 22.375 9.453 1 98.44 139 GLY B N 1
ATOM 3089 C CA . GLY B 1 139 ? -11.758 23.609 9.898 1 98.44 139 GLY B CA 1
ATOM 3090 C C . GLY B 1 139 ? -13.156 23.781 9.336 1 98.44 139 GLY B C 1
ATOM 3091 O O . GLY B 1 139 ? -13.562 23.062 8.414 1 98.44 139 GLY B O 1
ATOM 3092 N N . GLU B 1 140 ? -13.844 24.797 9.859 1 97.88 140 GLU B N 1
ATOM 3093 C CA . GLU B 1 140 ? -15.203 25.094 9.406 1 97.88 140 GLU B CA 1
ATOM 3094 C C . GLU B 1 140 ? -15.211 25.469 7.93 1 97.88 140 GLU B C 1
ATOM 3096 O O . GLU B 1 140 ? -14.219 25.969 7.402 1 97.88 140 GLU B O 1
ATOM 3101 N N . ASP B 1 141 ? -16.391 25.281 7.301 1 98.31 141 ASP B N 1
ATOM 3102 C CA . ASP B 1 141 ? -16.562 25.516 5.867 1 98.31 141 ASP B CA 1
ATOM 3103 C C . ASP B 1 141 ? -16.125 26.938 5.5 1 98.31 141 ASP B C 1
ATOM 3105 O O . ASP B 1 141 ? -15.398 27.125 4.516 1 98.31 141 ASP B O 1
ATOM 3109 N N . LYS B 1 142 ? -16.531 27.859 6.262 1 98.25 142 LYS B N 1
ATOM 3110 C CA . LYS B 1 142 ? -16.234 29.25 5.953 1 98.25 142 LYS B CA 1
ATOM 3111 C C . LYS B 1 142 ? -14.742 29.531 6.047 1 98.25 142 LYS B C 1
ATOM 3113 O O . LYS B 1 142 ? -14.188 30.266 5.23 1 98.25 142 LYS B O 1
ATOM 3118 N N . ASN B 1 143 ? -14.125 29.016 7.074 1 98.56 143 ASN B N 1
ATOM 3119 C CA . ASN B 1 143 ? -12.688 29.219 7.25 1 98.56 143 ASN B CA 1
ATOM 3120 C C . ASN B 1 143 ? -11.883 28.484 6.184 1 98.56 143 ASN B C 1
ATOM 3122 O O . ASN B 1 143 ? -10.859 28.984 5.723 1 98.56 143 ASN B O 1
ATOM 3126 N N . PHE B 1 144 ? -12.375 27.312 5.801 1 98.75 144 PHE B N 1
ATOM 3127 C CA . PHE B 1 144 ? -11.75 26.562 4.711 1 98.75 144 PHE B CA 1
ATOM 3128 C C . PHE B 1 144 ? -11.789 27.375 3.418 1 98.75 144 PHE B C 1
ATOM 3130 O O . PHE B 1 144 ? -10.781 27.484 2.717 1 98.75 144 PHE B O 1
ATOM 3137 N N . ALA B 1 145 ? -12.922 27.859 3.117 1 98.62 145 ALA B N 1
ATOM 3138 C CA . ALA B 1 145 ? -13.078 28.656 1.894 1 98.62 145 ALA B CA 1
ATOM 3139 C C . ALA B 1 145 ? -12.125 29.844 1.873 1 98.62 145 ALA B C 1
ATOM 3141 O O . ALA B 1 145 ? -11.523 30.141 0.841 1 98.62 145 ALA B O 1
ATOM 3142 N N . ARG B 1 146 ? -11.969 30.484 2.979 1 98.31 146 ARG B N 1
ATOM 3143 C CA . ARG B 1 146 ? -11.047 31.609 3.09 1 98.31 146 ARG B CA 1
ATOM 3144 C C . ARG B 1 146 ? -9.602 31.172 2.92 1 98.31 146 ARG B C 1
ATOM 3146 O O . ARG B 1 146 ? -8.828 31.812 2.211 1 98.31 146 ARG B O 1
ATOM 3153 N N . ALA B 1 147 ? -9.273 30.078 3.574 1 98.81 147 ALA B N 1
ATOM 3154 C CA . ALA B 1 147 ? -7.906 29.578 3.521 1 98.81 147 ALA B CA 1
ATOM 3155 C C . ALA B 1 147 ? -7.535 29.141 2.105 1 98.81 147 ALA B C 1
ATOM 3157 O O . ALA B 1 147 ? -6.402 29.344 1.662 1 98.81 147 ALA B O 1
ATOM 3158 N N . LYS B 1 148 ? -8.461 28.5 1.429 1 98.69 148 LYS B N 1
ATOM 3159 C CA . LYS B 1 148 ? -8.234 27.906 0.118 1 98.69 148 LYS B CA 1
ATOM 3160 C C . LYS B 1 148 ? -7.68 28.922 -0.868 1 98.69 148 LYS B C 1
ATOM 3162 O O . LYS B 1 148 ? -6.844 28.594 -1.71 1 98.69 148 LYS B O 1
ATOM 3167 N N . VAL B 1 149 ? -8.07 30.141 -0.765 1 97.88 149 VAL B N 1
ATOM 3168 C CA . VAL B 1 149 ? -7.648 31.219 -1.649 1 97.88 149 VAL B CA 1
ATOM 3169 C C . VAL B 1 149 ? -6.129 31.359 -1.606 1 97.88 149 VAL B C 1
ATOM 3171 O O . VAL B 1 149 ? -5.488 31.578 -2.639 1 97.88 149 VAL B O 1
ATOM 3174 N N . TYR B 1 150 ? -5.574 31.219 -0.483 1 98.38 150 TYR B N 1
ATOM 3175 C CA . TYR B 1 150 ? -4.137 31.406 -0.294 1 98.38 150 TYR B CA 1
ATOM 3176 C C . TYR B 1 150 ? -3.387 30.094 -0.495 1 98.38 150 TYR B C 1
ATOM 3178 O O . TYR B 1 150 ? -2.264 30.078 -1.005 1 98.38 150 TYR B O 1
ATOM 3186 N N . LEU B 1 151 ? -4.043 28.938 -0.102 1 98.81 151 LEU B N 1
ATOM 3187 C CA . LEU B 1 151 ? -3.408 27.625 -0.225 1 98.81 151 LEU B CA 1
ATOM 3188 C C . LEU B 1 151 ? -3.205 27.25 -1.69 1 98.81 151 LEU B C 1
ATOM 3190 O O . LEU B 1 151 ? -2.234 26.578 -2.035 1 98.81 151 LEU B O 1
ATOM 3194 N N . GLU B 1 152 ? -4.039 27.75 -2.557 1 98.44 152 GLU B N 1
ATOM 3195 C CA . GLU B 1 152 ? -3.979 27.438 -3.98 1 98.44 152 GLU B CA 1
ATOM 3196 C C . GLU B 1 152 ? -2.713 28 -4.617 1 98.44 152 GLU B C 1
ATOM 3198 O O . GLU B 1 152 ? -2.227 27.484 -5.621 1 98.44 152 GLU B O 1
ATOM 3203 N N . ALA B 1 153 ? -2.148 29.047 -4.027 1 98.06 153 ALA B N 1
ATOM 3204 C CA . ALA B 1 153 ? -0.904 29.625 -4.52 1 98.06 153 ALA B CA 1
ATOM 3205 C C . ALA B 1 153 ? 0.287 28.734 -4.199 1 98.06 153 ALA B C 1
ATOM 3207 O O . ALA B 1 153 ? 1.361 28.875 -4.785 1 98.06 153 ALA B O 1
ATOM 3208 N N . MET B 1 154 ? 0.076 27.797 -3.281 1 98.31 154 MET B N 1
ATOM 3209 C CA . MET B 1 154 ? 1.185 27 -2.779 1 98.31 154 MET B CA 1
ATOM 3210 C C . MET B 1 154 ? 0.971 25.516 -3.096 1 98.31 154 MET B C 1
ATOM 3212 O O . MET B 1 154 ? 1.868 24.703 -2.889 1 98.31 154 MET B O 1
ATOM 3216 N N . GLY B 1 155 ? -0.238 25.172 -3.504 1 97.81 155 GLY B N 1
ATOM 3217 C CA . GLY B 1 155 ? -0.554 23.75 -3.633 1 97.81 155 GLY B CA 1
ATOM 3218 C C . GLY B 1 155 ? -1.376 23.438 -4.867 1 97.81 155 GLY B C 1
ATOM 3219 O O . GLY B 1 155 ? -2.01 24.328 -5.445 1 97.81 155 GLY B O 1
ATOM 3220 N N . LYS B 1 156 ? -1.299 22.188 -5.281 1 96 156 LYS B N 1
ATOM 3221 C CA . LYS B 1 156 ? -2.059 21.672 -6.418 1 96 156 LYS B CA 1
ATOM 3222 C C . LYS B 1 156 ? -3.367 21.031 -5.961 1 96 156 LYS B C 1
ATOM 3224 O O . LYS B 1 156 ? -4.398 21.172 -6.621 1 96 156 LYS B O 1
ATOM 3229 N N . ASN B 1 157 ? -3.33 20.297 -4.859 1 96.44 157 ASN B N 1
ATOM 3230 C CA . ASN B 1 157 ? -4.504 19.656 -4.281 1 96.44 157 ASN B CA 1
ATOM 3231 C C . ASN B 1 157 ? -4.836 20.219 -2.904 1 96.44 157 ASN B C 1
ATOM 3233 O O . ASN B 1 157 ? -3.99 20.219 -2.008 1 96.44 157 ASN B O 1
ATOM 3237 N N . ILE B 1 158 ? -6.094 20.688 -2.73 1 98.38 158 ILE B N 1
ATOM 3238 C CA . ILE B 1 158 ? -6.566 21.219 -1.455 1 98.38 158 ILE B CA 1
ATOM 3239 C C . ILE B 1 158 ? -7.801 20.438 -1 1 98.38 158 ILE B C 1
ATOM 3241 O O . ILE B 1 158 ? -8.875 20.578 -1.58 1 98.38 158 ILE B O 1
ATOM 3245 N N . PHE B 1 159 ? -7.652 19.688 0.057 1 98 159 PHE B N 1
ATOM 3246 C CA . PHE B 1 159 ? -8.75 18.859 0.539 1 98 159 PHE B CA 1
ATOM 3247 C C . PHE B 1 159 ? -9.32 19.406 1.837 1 98 159 PHE B C 1
ATOM 3249 O O . PHE B 1 159 ? -8.57 19.859 2.711 1 98 159 PHE B O 1
ATOM 3256 N N . HIS B 1 160 ? -10.633 19.438 1.876 1 98.5 160 HIS B N 1
ATOM 3257 C CA . HIS B 1 160 ? -11.297 19.734 3.141 1 98.5 160 HIS B CA 1
ATOM 3258 C C . HIS B 1 160 ? -11.5 18.469 3.967 1 98.5 160 HIS B C 1
ATOM 3260 O O . HIS B 1 160 ? -12.188 17.547 3.533 1 98.5 160 HIS B O 1
ATOM 3266 N N . ALA B 1 161 ? -10.945 18.406 5.168 1 98.38 161 ALA B N 1
ATOM 3267 C CA . ALA B 1 161 ? -10.945 17.203 5.996 1 98.38 161 ALA B CA 1
ATOM 3268 C C . ALA B 1 161 ? -12.023 17.266 7.07 1 98.38 161 ALA B C 1
ATOM 3270 O O . ALA B 1 161 ? -12.047 16.453 7.996 1 98.38 161 ALA B O 1
ATOM 3271 N N . GLY B 1 162 ? -12.883 18.234 6.941 1 97.38 162 GLY B N 1
ATOM 3272 C CA . GLY B 1 162 ? -13.883 18.391 7.984 1 97.38 162 GLY B CA 1
ATOM 3273 C C . GLY B 1 162 ? -13.484 19.406 9.039 1 97.38 162 GLY B C 1
ATOM 3274 O O . GLY B 1 162 ? -12.906 20.453 8.727 1 97.38 162 GLY B O 1
ATOM 3275 N N . GLY B 1 163 ? -13.828 19.203 10.344 1 97.81 163 GLY B N 1
ATOM 3276 C CA . GLY B 1 163 ? -13.625 20.156 11.422 1 97.81 163 GLY B CA 1
ATOM 3277 C C . GLY B 1 163 ? -12.164 20.312 11.805 1 97.81 163 GLY B C 1
ATOM 3278 O O . GLY B 1 163 ? -11.297 19.594 11.305 1 97.81 163 GLY B O 1
ATOM 3279 N N . ILE B 1 164 ? -11.938 21.234 12.727 1 98.56 164 ILE B N 1
ATOM 3280 C CA . ILE B 1 164 ? -10.594 21.578 13.203 1 98.56 164 ILE B CA 1
ATOM 3281 C C . ILE B 1 164 ? -9.898 20.312 13.719 1 98.56 164 ILE B C 1
ATOM 3283 O O . ILE B 1 164 ? -10.516 19.5 14.406 1 98.56 164 ILE B O 1
ATOM 3287 N N . GLY B 1 165 ? -8.68 20.141 13.359 1 98.62 165 GLY B N 1
ATOM 3288 C CA . GLY B 1 165 ? -7.887 19 13.797 1 98.62 165 GLY B CA 1
ATOM 3289 C C . GLY B 1 165 ? -7.898 17.859 12.812 1 98.62 165 GLY B C 1
ATOM 3290 O O . GLY B 1 165 ? -6.969 17.047 12.781 1 98.62 165 GLY B O 1
ATOM 3291 N N . ASN B 1 166 ? -8.859 17.812 11.945 1 98.75 166 ASN B N 1
ATOM 3292 C CA . ASN B 1 166 ? -9.016 16.688 11.031 1 98.75 166 ASN B CA 1
ATOM 3293 C C . ASN B 1 166 ? -7.973 16.719 9.914 1 98.75 166 ASN B C 1
ATOM 3295 O O . ASN B 1 166 ? -7.699 15.703 9.289 1 98.75 166 ASN B O 1
ATOM 3299 N N . GLY B 1 167 ? -7.445 17.891 9.602 1 98.81 167 GLY B N 1
ATOM 3300 C CA . GLY B 1 167 ? -6.293 17.906 8.711 1 98.81 167 GLY B CA 1
ATOM 3301 C C . GLY B 1 167 ? -5.121 17.094 9.234 1 98.81 167 GLY B C 1
ATOM 3302 O O . GLY B 1 167 ? -4.508 16.328 8.484 1 98.81 167 GLY B O 1
ATOM 3303 N N . GLN B 1 168 ? -4.859 17.281 10.5 1 98.88 168 GLN B N 1
ATOM 3304 C CA . GLN B 1 168 ? -3.795 16.516 11.141 1 98.88 168 GLN B CA 1
ATOM 3305 C C . GLN B 1 168 ? -4.137 15.023 11.195 1 98.88 168 GLN B C 1
ATOM 3307 O O . GLN B 1 168 ? -3.271 14.18 10.969 1 98.88 168 GLN B O 1
ATOM 3312 N N . VAL B 1 169 ? -5.434 14.719 11.484 1 98.81 169 VAL B N 1
ATOM 3313 C CA . VAL B 1 169 ? -5.863 13.328 11.516 1 98.81 169 VAL B CA 1
ATOM 3314 C C . VAL B 1 169 ? -5.57 12.664 10.172 1 98.81 169 VAL B C 1
ATOM 3316 O O . VAL B 1 169 ? -4.977 11.578 10.117 1 98.81 169 VAL B O 1
ATOM 3319 N N . ALA B 1 170 ? -5.992 13.352 9.102 1 98.81 170 ALA B N 1
ATOM 3320 C CA . ALA B 1 170 ? -5.785 12.828 7.758 1 98.81 170 ALA B CA 1
ATOM 3321 C C . ALA B 1 170 ? -4.297 12.625 7.473 1 98.81 170 ALA B C 1
ATOM 3323 O O . ALA B 1 170 ? -3.893 11.562 6.988 1 98.81 170 ALA B O 1
ATOM 3324 N N . LYS B 1 171 ? -3.484 13.57 7.773 1 98.62 171 LYS B N 1
ATOM 3325 C CA . LYS B 1 171 ? -2.045 13.516 7.531 1 98.62 171 LYS B CA 1
ATOM 3326 C C . LYS B 1 171 ? -1.399 12.367 8.297 1 98.62 171 LYS B C 1
ATOM 3328 O O . LYS B 1 171 ? -0.613 11.602 7.738 1 98.62 171 LYS B O 1
ATOM 3333 N N . LEU B 1 172 ? -1.704 12.281 9.562 1 98.69 172 LEU B N 1
ATOM 3334 C CA . LEU B 1 172 ? -1.061 11.289 10.422 1 98.69 172 LEU B CA 1
ATOM 3335 C C . LEU B 1 172 ? -1.46 9.875 10.016 1 98.69 172 LEU B C 1
ATOM 3337 O O . LEU B 1 172 ? -0.612 8.984 9.945 1 98.69 172 LEU B O 1
ATOM 3341 N N . ALA B 1 173 ? -2.773 9.648 9.773 1 98.81 173 ALA B N 1
ATOM 3342 C CA . ALA B 1 173 ? -3.227 8.336 9.32 1 98.81 173 ALA B CA 1
ATOM 3343 C C . ALA B 1 173 ? -2.604 7.984 7.969 1 98.81 173 ALA B C 1
ATOM 3345 O O . ALA B 1 173 ? -2.176 6.848 7.754 1 98.81 173 ALA B O 1
ATOM 3346 N N . ASN B 1 174 ? -2.57 8.977 7.094 1 98.56 174 ASN B N 1
ATOM 3347 C CA . ASN B 1 174 ? -1.967 8.789 5.777 1 98.56 174 ASN B CA 1
ATOM 3348 C C . ASN B 1 174 ? -0.488 8.43 5.883 1 98.56 174 ASN B C 1
ATOM 3350 O O . ASN B 1 174 ? -0.017 7.52 5.203 1 98.56 174 ASN B O 1
ATOM 3354 N N . ASN B 1 175 ? 0.234 9.117 6.691 1 98.62 175 ASN B N 1
ATOM 3355 C CA . ASN B 1 175 ? 1.675 8.898 6.773 1 98.62 175 ASN B CA 1
ATOM 3356 C C . ASN B 1 175 ? 2.006 7.629 7.555 1 98.62 175 ASN B C 1
ATOM 3358 O O . ASN B 1 175 ? 3.029 6.992 7.301 1 98.62 175 ASN B O 1
ATOM 3362 N N . MET B 1 176 ? 1.134 7.266 8.531 1 98.88 176 MET B N 1
ATOM 3363 C CA . MET B 1 176 ? 1.305 5.953 9.156 1 98.88 176 MET B CA 1
ATOM 3364 C C . MET B 1 176 ? 1.174 4.84 8.125 1 98.88 176 MET B C 1
ATOM 3366 O O . MET B 1 176 ? 2.012 3.938 8.07 1 98.88 176 MET B O 1
ATOM 3370 N N . LEU B 1 177 ? 0.135 4.98 7.297 1 98.88 177 LEU B N 1
ATOM 3371 C CA . LEU B 1 177 ? -0.072 4.031 6.207 1 98.88 177 LEU B CA 1
ATOM 3372 C C . LEU B 1 177 ? 1.123 4.02 5.262 1 98.88 177 LEU B C 1
ATOM 3374 O O . LEU B 1 177 ? 1.59 2.953 4.855 1 98.88 177 LEU B O 1
ATOM 3378 N N . LEU B 1 178 ? 1.647 5.172 4.957 1 98.69 178 LEU B N 1
ATOM 3379 C CA . LEU B 1 178 ? 2.799 5.309 4.07 1 98.69 178 LEU B CA 1
ATOM 3380 C C . LEU B 1 178 ? 4.02 4.605 4.656 1 98.69 178 LEU B C 1
ATOM 3382 O O . LEU B 1 178 ? 4.723 3.883 3.947 1 98.69 178 LEU B O 1
ATOM 3386 N N . GLY B 1 179 ? 4.297 4.867 5.918 1 98.88 179 GLY B N 1
ATOM 3387 C CA . GLY B 1 179 ? 5.441 4.242 6.559 1 98.88 179 GLY B CA 1
ATOM 3388 C C . GLY B 1 179 ? 5.398 2.727 6.508 1 98.88 179 GLY B C 1
ATOM 3389 O O . GLY B 1 179 ? 6.387 2.082 6.145 1 98.88 179 GLY B O 1
ATOM 3390 N N . ILE B 1 180 ? 4.207 2.152 6.852 1 98.94 180 ILE B N 1
ATOM 3391 C CA . ILE B 1 180 ? 4.031 0.705 6.824 1 98.94 180 ILE B CA 1
ATOM 3392 C C . ILE B 1 180 ? 4.184 0.193 5.395 1 98.94 180 ILE B C 1
ATOM 3394 O O . ILE B 1 180 ? 4.883 -0.793 5.152 1 98.94 180 ILE B O 1
ATOM 3398 N N . SER B 1 181 ? 3.559 0.888 4.418 1 98.88 181 SER B N 1
ATOM 3399 C CA . SER B 1 181 ? 3.576 0.473 3.02 1 98.88 181 SER B CA 1
ATOM 3400 C C . SER B 1 181 ? 4.996 0.473 2.461 1 98.88 181 SER B C 1
ATOM 3402 O O . SER B 1 181 ? 5.355 -0.403 1.673 1 98.88 181 SER B O 1
ATOM 3404 N N . MET B 1 182 ? 5.785 1.451 2.844 1 98.94 182 MET B N 1
ATOM 3405 C CA . MET B 1 182 ? 7.164 1.523 2.367 1 98.94 182 MET B CA 1
ATOM 3406 C C . MET B 1 182 ? 7.973 0.331 2.863 1 98.94 182 MET B C 1
ATOM 3408 O O . MET B 1 182 ? 8.719 -0.279 2.098 1 98.94 182 MET B O 1
ATOM 3412 N N . ILE B 1 183 ? 7.836 0.04 4.129 1 98.94 183 ILE B N 1
ATOM 3413 C CA . ILE B 1 183 ? 8.547 -1.102 4.695 1 98.94 183 ILE B CA 1
ATOM 3414 C C . ILE B 1 183 ? 8.094 -2.387 4.008 1 98.94 183 ILE B C 1
ATOM 3416 O O . ILE B 1 183 ? 8.914 -3.219 3.619 1 98.94 183 ILE B O 1
ATOM 3420 N N . ALA B 1 184 ? 6.754 -2.539 3.83 1 98.94 184 ALA B N 1
ATOM 3421 C CA . ALA B 1 184 ? 6.191 -3.717 3.176 1 98.94 184 ALA B CA 1
ATOM 3422 C C . ALA B 1 184 ? 6.711 -3.852 1.748 1 98.94 184 ALA B C 1
ATOM 3424 O O . ALA B 1 184 ? 7.062 -4.949 1.311 1 98.94 184 ALA B O 1
ATOM 3425 N N . THR B 1 185 ? 6.695 -2.742 1.021 1 98.94 185 THR B N 1
ATOM 3426 C CA . THR B 1 185 ? 7.211 -2.725 -0.343 1 98.94 185 THR B CA 1
ATOM 3427 C C . THR B 1 185 ? 8.68 -3.129 -0.371 1 98.94 185 THR B C 1
ATOM 3429 O O . THR B 1 185 ? 9.102 -3.91 -1.229 1 98.94 185 THR B O 1
ATOM 3432 N N . SER B 1 186 ? 9.438 -2.605 0.558 1 98.94 186 SER B N 1
ATOM 3433 C CA . SER B 1 186 ? 10.852 -2.93 0.67 1 98.94 186 SER B CA 1
ATOM 3434 C C . SER B 1 186 ? 11.062 -4.418 0.935 1 98.94 186 SER B C 1
ATOM 3436 O O . SER B 1 186 ? 11.906 -5.055 0.301 1 98.94 186 SER B O 1
ATOM 3438 N N . GLU B 1 187 ? 10.266 -4.98 1.902 1 98.88 187 GLU B N 1
ATOM 3439 C CA . GLU B 1 187 ? 10.352 -6.41 2.178 1 98.88 187 GLU B CA 1
ATOM 3440 C C . GLU B 1 187 ? 10.039 -7.23 0.928 1 98.88 187 GLU B C 1
ATOM 3442 O O . GLU B 1 187 ? 10.695 -8.234 0.66 1 98.88 187 GLU B O 1
ATOM 3447 N N . ALA B 1 188 ? 9.047 -6.832 0.182 1 98.88 188 ALA B N 1
ATOM 3448 C CA . ALA B 1 188 ? 8.633 -7.57 -1.008 1 98.88 188 ALA B CA 1
ATOM 3449 C C . ALA B 1 188 ? 9.734 -7.57 -2.066 1 98.88 188 ALA B C 1
ATOM 3451 O O . ALA B 1 188 ? 10.031 -8.609 -2.66 1 98.88 188 ALA B O 1
ATOM 3452 N N . PHE B 1 189 ? 10.344 -6.406 -2.309 1 98.81 189 PHE B N 1
ATOM 3453 C CA . PHE B 1 189 ? 11.422 -6.312 -3.281 1 98.81 189 PHE B CA 1
ATOM 3454 C C . PHE B 1 189 ? 12.617 -7.16 -2.854 1 98.81 189 PHE B C 1
ATOM 3456 O O . PHE B 1 189 ? 13.227 -7.84 -3.682 1 98.81 189 PHE B O 1
ATOM 3463 N N . LYS B 1 190 ? 12.945 -7.121 -1.577 1 98.44 190 LYS B N 1
ATOM 3464 C CA . LYS B 1 190 ? 14.094 -7.887 -1.099 1 98.44 190 LYS B CA 1
ATOM 3465 C C . LYS B 1 190 ? 13.828 -9.391 -1.188 1 98.44 190 LYS B C 1
ATOM 3467 O O . LYS B 1 190 ? 14.719 -10.164 -1.55 1 98.44 190 LYS B O 1
ATOM 3472 N N . LEU B 1 191 ? 12.625 -9.781 -0.817 1 98.62 191 LEU B N 1
ATOM 3473 C CA . LEU B 1 191 ? 12.242 -11.188 -0.955 1 98.62 191 LEU B CA 1
ATOM 3474 C C . LEU B 1 191 ? 12.367 -11.641 -2.404 1 98.62 191 LEU B C 1
ATOM 3476 O O . LEU B 1 191 ? 12.969 -12.68 -2.686 1 98.62 191 LEU B O 1
ATOM 3480 N N . ALA B 1 192 ? 11.766 -10.859 -3.318 1 98.56 192 ALA B N 1
ATOM 3481 C CA . ALA B 1 192 ? 11.82 -11.18 -4.742 1 98.56 192 ALA B CA 1
ATOM 3482 C C . ALA B 1 192 ? 13.258 -11.305 -5.223 1 98.56 192 ALA B C 1
ATOM 3484 O O . ALA B 1 192 ? 13.617 -12.273 -5.898 1 98.56 192 ALA B O 1
ATOM 3485 N N . GLU B 1 193 ? 14.086 -10.352 -4.809 1 97.81 193 GLU B N 1
ATOM 3486 C CA . GLU B 1 193 ? 15.484 -10.328 -5.211 1 97.81 193 GLU B CA 1
ATOM 3487 C C . GLU B 1 193 ? 16.219 -11.586 -4.742 1 97.81 193 GLU B C 1
ATOM 3489 O O . GLU B 1 193 ? 16.906 -12.234 -5.527 1 97.81 193 GLU B O 1
ATOM 3494 N N . LYS B 1 194 ? 16.062 -11.93 -3.502 1 97.94 194 LYS B N 1
ATOM 3495 C CA . LYS B 1 194 ? 16.766 -13.07 -2.92 1 97.94 194 LYS B CA 1
ATOM 3496 C C . LYS B 1 194 ? 16.297 -14.383 -3.541 1 97.94 194 LYS B C 1
ATOM 3498 O O . LYS B 1 194 ? 17.031 -15.367 -3.568 1 97.94 194 LYS B O 1
ATOM 3503 N N . LEU B 1 195 ? 15.07 -14.367 -4.094 1 98.12 195 LEU B N 1
ATOM 3504 C CA . LEU B 1 195 ? 14.516 -15.57 -4.707 1 98.12 195 LEU B CA 1
ATOM 3505 C C . LEU B 1 195 ? 14.781 -15.586 -6.207 1 98.12 195 LEU B C 1
ATOM 3507 O O . LEU B 1 195 ? 14.352 -16.5 -6.906 1 98.12 195 LEU B O 1
ATOM 3511 N N . GLY B 1 196 ? 15.406 -14.555 -6.715 1 96.94 196 GLY B N 1
ATOM 3512 C CA . GLY B 1 196 ? 15.914 -14.594 -8.078 1 96.94 196 GLY B CA 1
ATOM 3513 C C . GLY B 1 196 ? 15.047 -13.82 -9.055 1 96.94 196 GLY B C 1
ATOM 3514 O O . GLY B 1 196 ? 15.148 -14.008 -10.266 1 96.94 196 GLY B O 1
ATOM 3515 N N . LEU B 1 197 ? 14.219 -13.008 -8.594 1 98.19 197 LEU B N 1
ATOM 3516 C CA . LEU B 1 197 ? 13.398 -12.141 -9.445 1 98.19 197 LEU B CA 1
ATOM 3517 C C . LEU B 1 197 ? 13.922 -10.711 -9.422 1 98.19 197 LEU B C 1
ATOM 3519 O O . LEU B 1 197 ? 13.961 -10.078 -8.367 1 98.19 197 LEU B O 1
ATOM 3523 N N . ASP B 1 198 ? 14.289 -10.195 -10.555 1 96.69 198 ASP B N 1
ATOM 3524 C CA . ASP B 1 198 ? 14.906 -8.875 -10.57 1 96.69 198 ASP B CA 1
ATOM 3525 C C . ASP B 1 198 ? 13.867 -7.789 -10.273 1 96.69 198 ASP B C 1
ATOM 3527 O O . ASP B 1 198 ? 12.672 -7.988 -10.492 1 96.69 198 ASP B O 1
ATOM 3531 N N . ALA B 1 199 ? 14.375 -6.637 -9.922 1 98 199 ALA B N 1
ATOM 3532 C CA . ALA B 1 199 ? 13.547 -5.551 -9.406 1 98 199 ALA B CA 1
ATOM 3533 C C . ALA B 1 199 ? 12.609 -5.02 -10.484 1 98 199 ALA B C 1
ATOM 3535 O O . ALA B 1 199 ? 11.438 -4.734 -10.219 1 98 199 ALA B O 1
ATOM 3536 N N . GLN B 1 200 ? 13.109 -4.879 -11.688 1 98.31 200 GLN B N 1
ATOM 3537 C CA . GLN B 1 200 ? 12.297 -4.316 -12.758 1 98.31 200 GLN B CA 1
ATOM 3538 C C . GLN B 1 200 ? 11.125 -5.234 -13.102 1 98.31 200 GLN B C 1
ATOM 3540 O O . GLN B 1 200 ? 10 -4.773 -13.281 1 98.31 200 GLN B O 1
ATOM 3545 N N . THR B 1 201 ? 11.414 -6.523 -13.203 1 98.19 201 THR B N 1
ATOM 3546 C CA . THR B 1 201 ? 10.359 -7.48 -13.516 1 98.19 201 THR B CA 1
ATOM 3547 C C . THR B 1 201 ? 9.305 -7.508 -12.414 1 98.19 201 THR B C 1
ATOM 3549 O O . THR B 1 201 ? 8.109 -7.52 -12.695 1 98.19 201 THR B O 1
ATOM 3552 N N . PHE B 1 202 ? 9.805 -7.551 -11.172 1 98.62 202 PHE B N 1
ATOM 3553 C CA . PHE B 1 202 ? 8.852 -7.531 -10.062 1 98.62 202 PHE B CA 1
ATOM 3554 C C . PHE B 1 202 ? 8 -6.266 -10.102 1 98.62 202 PHE B C 1
ATOM 3556 O O . PHE B 1 202 ? 6.785 -6.324 -9.906 1 98.62 202 PHE B O 1
ATOM 3563 N N . PHE B 1 203 ? 8.633 -5.105 -10.336 1 98.81 203 PHE B N 1
ATOM 3564 C CA . PHE B 1 203 ? 7.934 -3.832 -10.461 1 98.81 203 PHE B CA 1
ATOM 3565 C C . PHE B 1 203 ? 6.875 -3.9 -11.555 1 98.81 203 PHE B C 1
ATOM 3567 O O . PHE B 1 203 ? 5.727 -3.506 -11.336 1 98.81 203 PHE B O 1
ATOM 3574 N N . ASP B 1 204 ? 7.184 -4.441 -12.703 1 97.88 204 ASP B N 1
ATOM 3575 C CA . ASP B 1 204 ? 6.273 -4.496 -13.844 1 97.88 204 ASP B CA 1
ATOM 3576 C C . ASP B 1 204 ? 5.023 -5.312 -13.508 1 97.88 204 ASP B C 1
ATOM 3578 O O . ASP B 1 204 ? 3.924 -4.984 -13.961 1 97.88 204 ASP B O 1
ATOM 3582 N N . ILE B 1 205 ? 5.203 -6.293 -12.742 1 97.69 205 ILE B N 1
ATOM 3583 C CA . ILE B 1 205 ? 4.105 -7.191 -12.398 1 97.69 205 ILE B CA 1
ATOM 3584 C C . ILE B 1 205 ? 3.277 -6.578 -11.273 1 97.69 205 ILE B C 1
ATOM 3586 O O . ILE B 1 205 ? 2.082 -6.328 -11.438 1 97.69 205 ILE B O 1
ATOM 3590 N N . SER B 1 206 ? 3.936 -6.227 -10.164 1 97.88 206 SER B N 1
ATOM 3591 C CA . SER B 1 206 ? 3.217 -5.859 -8.945 1 97.88 206 SER B CA 1
ATOM 3592 C C . SER B 1 206 ? 2.611 -4.465 -9.062 1 97.88 206 SER B C 1
ATOM 3594 O O . SER B 1 206 ? 1.613 -4.156 -8.406 1 97.88 206 SER B O 1
ATOM 3596 N N . SER B 1 207 ? 3.176 -3.562 -9.914 1 97.25 207 SER B N 1
ATOM 3597 C CA . SER B 1 207 ? 2.627 -2.227 -10.125 1 97.25 207 SER B CA 1
ATOM 3598 C C . SER B 1 207 ? 1.269 -2.291 -10.812 1 97.25 207 SER B C 1
ATOM 3600 O O . SER B 1 207 ? 0.522 -1.31 -10.82 1 97.25 207 SER B O 1
ATOM 3602 N N . LYS B 1 208 ? 0.922 -3.469 -11.391 1 94.88 208 LYS B N 1
ATOM 3603 C CA . LYS B 1 208 ? -0.348 -3.66 -12.086 1 94.88 208 LYS B CA 1
ATOM 3604 C C . LYS B 1 208 ? -1.185 -4.746 -11.414 1 94.88 208 LYS B C 1
ATOM 3606 O O . LYS B 1 208 ? -2.143 -5.25 -12 1 94.88 208 LYS B O 1
ATOM 3611 N N . ALA B 1 209 ? -0.781 -5.121 -10.258 1 95.69 209 ALA B N 1
ATOM 3612 C CA . ALA B 1 209 ? -1.456 -6.16 -9.492 1 95.69 209 ALA B CA 1
ATOM 3613 C C . ALA B 1 209 ? -1.896 -5.637 -8.125 1 95.69 209 ALA B C 1
ATOM 3615 O O . ALA B 1 209 ? -1.957 -4.426 -7.91 1 95.69 209 ALA B O 1
ATOM 3616 N N . SER B 1 210 ? -2.211 -6.512 -7.199 1 96.31 210 SER B N 1
ATOM 3617 C CA . SER B 1 210 ? -2.828 -6.141 -5.934 1 96.31 210 SER B CA 1
ATOM 3618 C C . SER B 1 210 ? -1.793 -5.609 -4.945 1 96.31 210 SER B C 1
ATOM 3620 O O . SER B 1 210 ? -2.148 -5.055 -3.904 1 96.31 210 SER B O 1
ATOM 3622 N N . GLY B 1 211 ? -0.544 -5.691 -5.273 1 97.56 211 GLY B N 1
ATOM 3623 C CA . GLY B 1 211 ? 0.507 -5.129 -4.441 1 97.56 211 GLY B CA 1
ATOM 3624 C C . GLY B 1 211 ? 0.791 -3.67 -4.746 1 97.56 211 GLY B C 1
ATOM 3625 O O . GLY B 1 211 ? 1.58 -3.027 -4.051 1 97.56 211 GLY B O 1
ATOM 3626 N N . GLN B 1 212 ? 0.094 -3.145 -5.777 1 98 212 GLN B N 1
ATOM 3627 C CA . GLN B 1 212 ? 0.359 -1.782 -6.227 1 98 212 GLN B CA 1
ATOM 3628 C C . GLN B 1 212 ? 0.099 -0.775 -5.109 1 98 212 GLN B C 1
ATOM 3630 O O . GLN B 1 212 ? -0.892 -0.886 -4.383 1 98 212 GLN B O 1
ATOM 3635 N N . ASN B 1 213 ? 1.006 0.178 -4.926 1 98.5 213 ASN B N 1
ATOM 3636 C CA . ASN B 1 213 ? 0.855 1.285 -3.986 1 98.5 213 ASN B CA 1
ATOM 3637 C C . ASN B 1 213 ? 1.743 2.467 -4.367 1 98.5 213 ASN B C 1
ATOM 3639 O O . ASN B 1 213 ? 2.578 2.357 -5.266 1 98.5 213 ASN B O 1
ATOM 3643 N N . TRP B 1 214 ? 1.545 3.529 -3.717 1 98.06 214 TRP B N 1
ATOM 3644 C CA . TRP B 1 214 ? 2.27 4.762 -4.016 1 98.06 214 TRP B CA 1
ATOM 3645 C C . TRP B 1 214 ? 3.77 4.566 -3.836 1 98.06 214 TRP B C 1
ATOM 3647 O O . TRP B 1 214 ? 4.566 5.043 -4.648 1 98.06 214 TRP B O 1
ATOM 3657 N N . SER B 1 215 ? 4.223 3.871 -2.744 1 98.56 215 SER B N 1
ATOM 3658 C CA . SER B 1 215 ? 5.645 3.629 -2.51 1 98.56 215 SER B CA 1
ATOM 3659 C C . SER B 1 215 ? 6.289 2.922 -3.697 1 98.56 215 SER B C 1
ATOM 3661 O O . SER B 1 215 ? 7.43 3.221 -4.059 1 98.56 215 SER B O 1
ATOM 3663 N N . MET B 1 216 ? 5.559 2.047 -4.273 1 98.38 216 MET B N 1
ATOM 3664 C CA . MET B 1 216 ? 6.074 1.289 -5.41 1 98.38 216 MET B CA 1
ATOM 3665 C C . MET B 1 216 ? 6.121 2.154 -6.668 1 98.38 216 MET B C 1
ATOM 3667 O O . MET B 1 216 ? 7.184 2.352 -7.254 1 98.38 216 MET B O 1
ATOM 3671 N N . THR B 1 217 ? 5.039 2.77 -7.031 1 98.12 217 THR B N 1
ATOM 3672 C CA . THR B 1 217 ? 4.902 3.322 -8.375 1 98.12 217 THR B CA 1
ATOM 3673 C C . THR B 1 217 ? 5.438 4.75 -8.43 1 98.12 217 THR B C 1
ATOM 3675 O O . THR B 1 217 ? 5.832 5.23 -9.492 1 98.12 217 THR B O 1
ATOM 3678 N N . SER B 1 218 ? 5.488 5.465 -7.289 1 96.31 218 SER B N 1
ATOM 3679 C CA . SER B 1 218 ? 5.883 6.871 -7.301 1 96.31 218 SER B CA 1
ATOM 3680 C C . SER B 1 218 ? 7.199 7.078 -6.559 1 96.31 218 SER B C 1
ATOM 3682 O O . SER B 1 218 ? 7.879 8.086 -6.762 1 96.31 218 SER B O 1
ATOM 3684 N N . TYR B 1 219 ? 7.559 6.168 -5.742 1 97.31 219 TYR B N 1
ATOM 3685 C CA . TYR B 1 219 ? 8.633 6.391 -4.777 1 97.31 219 TYR B CA 1
ATOM 3686 C C . TYR B 1 219 ? 9.375 5.094 -4.48 1 97.31 219 TYR B C 1
ATOM 3688 O O . TYR B 1 219 ? 9.672 4.789 -3.324 1 97.31 219 TYR B O 1
ATOM 3696 N N . CYS B 1 220 ? 9.625 4.332 -5.535 1 98.75 220 CYS B N 1
ATOM 3697 C CA . CYS B 1 220 ? 10.117 2.961 -5.426 1 98.75 220 CYS B CA 1
ATOM 3698 C C . CYS B 1 220 ? 11.414 2.91 -4.621 1 98.75 220 CYS B C 1
ATOM 3700 O O . CYS B 1 220 ? 12.367 3.637 -4.922 1 98.75 220 CYS B O 1
ATOM 3702 N N . PRO B 1 221 ? 11.438 2.047 -3.604 1 98.75 221 PRO B N 1
ATOM 3703 C CA . PRO B 1 221 ? 12.641 1.969 -2.773 1 98.75 221 PRO B CA 1
ATOM 3704 C C . PRO B 1 221 ? 13.773 1.209 -3.453 1 98.75 221 PRO B C 1
ATOM 3706 O O . PRO B 1 221 ? 14.938 1.334 -3.051 1 98.75 221 PRO B O 1
ATOM 3709 N N . ALA B 1 222 ? 13.484 0.331 -4.402 1 98.56 222 ALA B N 1
ATOM 3710 C CA . ALA B 1 222 ? 14.523 -0.351 -5.172 1 98.56 222 ALA B CA 1
ATOM 3711 C C . ALA B 1 222 ? 15.039 0.538 -6.301 1 98.56 222 ALA B C 1
ATOM 3713 O O . ALA B 1 222 ? 14.258 1.147 -7.031 1 98.56 222 ALA B O 1
ATOM 3714 N N . PRO B 1 223 ? 16.375 0.648 -6.457 1 98.19 223 PRO B N 1
ATOM 3715 C CA . PRO B 1 223 ? 16.906 1.427 -7.582 1 98.19 223 PRO B CA 1
ATOM 3716 C C . PRO B 1 223 ? 16.469 0.878 -8.938 1 98.19 223 PRO B C 1
ATOM 3718 O O . PRO B 1 223 ? 16.328 -0.337 -9.102 1 98.19 223 PRO B O 1
ATOM 3721 N N . GLY B 1 224 ? 16.234 1.792 -9.914 1 98.25 224 GLY B N 1
ATOM 3722 C CA . GLY B 1 224 ? 15.938 1.34 -11.266 1 98.25 224 GLY B CA 1
ATOM 3723 C C . GLY B 1 224 ? 14.547 1.712 -11.734 1 98.25 224 GLY B C 1
ATOM 3724 O O . GLY B 1 224 ? 14.367 2.678 -12.484 1 98.25 224 GLY B O 1
ATOM 3725 N N . PRO B 1 225 ? 13.469 1.075 -11.227 1 98.44 225 PRO B N 1
ATOM 3726 C CA . PRO B 1 225 ? 12.133 1.089 -11.812 1 98.44 225 PRO B CA 1
ATOM 3727 C C . PRO B 1 225 ? 11.555 2.496 -11.938 1 98.44 225 PRO B C 1
ATOM 3729 O O . PRO B 1 225 ? 10.812 2.785 -12.875 1 98.44 225 PRO B O 1
ATOM 3732 N N . VAL B 1 226 ? 11.836 3.324 -10.891 1 98.19 226 VAL B N 1
ATOM 3733 C CA . VAL B 1 226 ? 11.312 4.688 -10.883 1 98.19 226 VAL B CA 1
ATOM 3734 C C . VAL B 1 226 ? 12.461 5.684 -10.859 1 98.19 226 VAL B C 1
ATOM 3736 O O . VAL B 1 226 ? 12.977 6.023 -9.781 1 98.19 226 VAL B O 1
ATOM 3739 N N . PRO B 1 227 ? 12.867 6.203 -11.969 1 97.75 227 PRO B N 1
ATOM 3740 C CA . PRO B 1 227 ? 14.094 6.988 -12.094 1 97.75 227 PRO B CA 1
ATOM 3741 C C . PRO B 1 227 ? 14.125 8.195 -11.164 1 97.75 227 PRO B C 1
ATOM 3743 O O . PRO B 1 227 ? 15.18 8.531 -10.609 1 97.75 227 PRO B O 1
ATOM 3746 N N . ALA B 1 228 ? 13.023 8.844 -10.852 1 94.75 228 ALA B N 1
ATOM 3747 C CA . ALA B 1 228 ? 12.977 10.086 -10.078 1 94.75 228 ALA B CA 1
ATOM 3748 C C . ALA B 1 228 ? 12.977 9.805 -8.578 1 94.75 228 ALA B C 1
ATOM 3750 O O . ALA B 1 228 ? 13.086 10.727 -7.77 1 94.75 228 ALA B O 1
ATOM 3751 N N . ALA B 1 229 ? 12.875 8.484 -8.148 1 97 229 ALA B N 1
ATOM 3752 C CA . ALA B 1 229 ? 12.797 8.133 -6.738 1 97 229 ALA B CA 1
ATOM 3753 C C . ALA B 1 229 ? 14.156 8.297 -6.059 1 97 229 ALA B C 1
ATOM 3755 O O . ALA B 1 229 ? 15.195 8.172 -6.699 1 97 229 ALA B O 1
ATOM 3756 N N . PRO B 1 230 ? 14.141 8.531 -4.766 1 97.19 230 PRO B N 1
ATOM 3757 C CA . PRO B 1 230 ? 15.391 8.703 -4.016 1 97.19 230 PRO B CA 1
ATOM 3758 C C . PRO B 1 230 ? 16.312 7.5 -4.133 1 97.19 230 PRO B C 1
ATOM 3760 O O . PRO B 1 230 ? 17.531 7.645 -3.998 1 97.19 230 PRO B O 1
ATOM 3763 N N . SER B 1 231 ? 15.766 6.309 -4.391 1 98.25 231 SER B N 1
ATOM 3764 C CA . SER B 1 231 ? 16.562 5.098 -4.539 1 98.25 231 SER B CA 1
ATOM 3765 C C . SER B 1 231 ? 17.562 5.23 -5.68 1 98.25 231 SER B C 1
ATOM 3767 O O . SER B 1 231 ? 18.562 4.508 -5.723 1 98.25 231 SER B O 1
ATOM 3769 N N . ASN B 1 232 ? 17.359 6.133 -6.637 1 98.19 232 ASN B N 1
ATOM 3770 C CA . ASN B 1 232 ? 18.266 6.348 -7.762 1 98.19 232 ASN B CA 1
ATOM 3771 C C . ASN B 1 232 ? 19.156 7.566 -7.535 1 98.19 232 ASN B C 1
ATOM 3773 O O . ASN B 1 232 ? 19.844 8.023 -8.461 1 98.19 232 ASN B O 1
ATOM 3777 N N . ASN B 1 233 ? 19.156 8.172 -6.406 1 97.5 233 ASN B N 1
ATOM 3778 C CA . ASN B 1 233 ? 19.953 9.344 -6.035 1 97.5 233 ASN B CA 1
ATOM 3779 C C . ASN B 1 233 ? 20.578 9.188 -4.652 1 97.5 233 ASN B C 1
ATOM 3781 O O . ASN B 1 233 ? 20.469 10.086 -3.816 1 97.5 233 ASN B O 1
ATOM 3785 N N . GLU B 1 234 ? 21.094 8.023 -4.418 1 97.69 234 GLU B N 1
ATOM 3786 C CA . GLU B 1 234 ? 21.844 7.68 -3.209 1 97.69 234 GLU B CA 1
ATOM 3787 C C . GLU B 1 234 ? 21 7.906 -1.961 1 97.69 234 GLU B C 1
ATOM 3789 O O . GLU B 1 234 ? 21.516 8.25 -0.901 1 97.69 234 GLU B O 1
ATOM 3794 N N . TYR B 1 235 ? 19.719 7.91 -2.072 1 98 235 TYR B N 1
ATOM 3795 C CA . TYR B 1 235 ? 18.75 8.055 -0.996 1 98 235 TYR B CA 1
ATOM 3796 C C . TYR B 1 235 ? 18.906 9.398 -0.291 1 98 235 TYR B C 1
ATOM 3798 O O . TYR B 1 235 ? 18.719 9.492 0.924 1 98 235 TYR B O 1
ATOM 3806 N N . LYS B 1 236 ? 19.375 10.391 -1.075 1 96.19 236 LYS B N 1
ATOM 3807 C CA . LYS B 1 236 ? 19.188 11.758 -0.59 1 96.19 236 LYS B CA 1
ATOM 3808 C C . LYS B 1 236 ? 17.719 12.062 -0.338 1 96.19 236 LYS B C 1
ATOM 3810 O O . LYS B 1 236 ? 16.844 11.672 -1.129 1 96.19 236 LYS B O 1
ATOM 3815 N N . PRO B 1 237 ? 17.422 12.758 0.725 1 93.69 237 PRO B N 1
ATOM 3816 C CA . PRO B 1 237 ? 16.047 12.734 1.228 1 93.69 237 PRO B CA 1
ATOM 3817 C C . PRO B 1 237 ? 15.117 13.641 0.434 1 93.69 237 PRO B C 1
ATOM 3819 O O . PRO B 1 237 ? 15.445 14.805 0.194 1 93.69 237 PRO B O 1
ATOM 3822 N N . GLY B 1 238 ? 14.078 13.102 -0.028 1 89.69 238 GLY B N 1
ATOM 3823 C CA . GLY B 1 238 ? 12.867 13.875 -0.249 1 89.69 238 GLY B CA 1
ATOM 3824 C C . GLY B 1 238 ? 12 13.992 0.992 1 89.69 238 GLY B C 1
ATOM 3825 O O . GLY B 1 238 ? 11.375 15.031 1.219 1 89.69 238 GLY B O 1
ATOM 3826 N N . PHE B 1 239 ? 12.062 13.008 1.775 1 94.25 239 PHE B N 1
ATOM 3827 C CA . PHE B 1 239 ? 11.422 12.875 3.076 1 94.25 239 PHE B CA 1
ATOM 3828 C C . PHE B 1 239 ? 12.273 12.023 4.016 1 94.25 239 PHE B C 1
ATOM 3830 O O . PHE B 1 239 ? 12.242 10.797 3.947 1 94.25 239 PHE B O 1
ATOM 3837 N N . ALA B 1 240 ? 12.906 12.664 4.961 1 96.25 240 ALA B N 1
ATOM 3838 C CA . ALA B 1 240 ? 13.961 12.039 5.746 1 96.25 240 ALA B CA 1
ATOM 3839 C C . ALA B 1 240 ? 13.391 11.016 6.723 1 96.25 240 ALA B C 1
ATOM 3841 O O . ALA B 1 240 ? 12.234 11.125 7.145 1 96.25 240 ALA B O 1
ATOM 3842 N N . VAL B 1 241 ? 14.195 10.062 7.113 1 98.38 241 VAL B N 1
ATOM 3843 C CA . VAL B 1 241 ? 13.875 9.07 8.133 1 98.38 241 VAL B CA 1
ATOM 3844 C C . VAL B 1 241 ? 13.375 9.766 9.391 1 98.38 241 VAL B C 1
ATOM 3846 O O . VAL B 1 241 ? 12.359 9.375 9.969 1 98.38 241 VAL B O 1
ATOM 3849 N N . ASP B 1 242 ? 14.008 10.805 9.797 1 97.75 242 ASP B N 1
ATOM 3850 C CA . ASP B 1 242 ? 13.648 11.5 11.023 1 97.75 242 ASP B CA 1
ATOM 3851 C C . ASP B 1 242 ? 12.281 12.172 10.898 1 97.75 242 ASP B C 1
ATOM 3853 O O . ASP B 1 242 ? 11.539 12.266 11.883 1 97.75 242 ASP B O 1
ATOM 3857 N N . MET B 1 243 ? 11.953 12.68 9.727 1 95.56 243 MET B N 1
ATOM 3858 C CA . MET B 1 243 ? 10.641 13.281 9.5 1 95.56 243 MET B CA 1
ATOM 3859 C C . MET B 1 243 ? 9.547 12.227 9.547 1 95.56 243 MET B C 1
ATOM 3861 O O . MET B 1 243 ? 8.492 12.445 10.148 1 95.56 243 MET B O 1
ATOM 3865 N N . MET B 1 244 ? 9.781 11.062 8.914 1 98 244 MET B N 1
ATOM 3866 C CA . MET B 1 244 ? 8.836 9.953 8.977 1 98 244 MET B CA 1
ATOM 3867 C C . MET B 1 244 ? 8.641 9.492 10.422 1 98 244 MET B C 1
ATOM 3869 O O . MET B 1 244 ? 7.508 9.258 10.852 1 98 244 MET B O 1
ATOM 3873 N N . LEU B 1 245 ? 9.789 9.414 11.117 1 98.69 245 LEU B N 1
ATOM 3874 C CA . LEU B 1 245 ? 9.727 9 12.516 1 98.69 245 LEU B CA 1
ATOM 3875 C C . LEU B 1 245 ? 8.891 9.977 13.336 1 98.69 245 LEU B C 1
ATOM 3877 O O . LEU B 1 245 ? 8.062 9.562 14.148 1 98.69 245 LEU B O 1
ATOM 3881 N N . LYS B 1 246 ? 9.078 11.234 13.117 1 97.69 246 LYS B N 1
ATOM 3882 C CA . LYS B 1 246 ? 8.289 12.25 13.82 1 97.69 246 LYS B CA 1
ATOM 3883 C C . LYS B 1 246 ? 6.797 12.055 13.578 1 97.69 246 LYS B C 1
ATOM 3885 O O . LYS B 1 246 ? 6 12.07 14.516 1 97.69 246 LYS B O 1
ATOM 3890 N N . ASP B 1 247 ? 6.387 11.906 12.344 1 98.19 247 ASP B N 1
ATOM 3891 C CA . ASP B 1 247 ? 4.98 11.727 12.008 1 98.19 247 ASP B CA 1
ATOM 3892 C C . ASP B 1 247 ? 4.426 10.445 12.617 1 98.19 247 ASP B C 1
ATOM 3894 O O . ASP B 1 247 ? 3.281 10.406 13.078 1 98.19 247 ASP B O 1
ATOM 3898 N N . LEU B 1 248 ? 5.242 9.359 12.586 1 98.88 248 LEU B N 1
ATOM 3899 C CA . LEU B 1 248 ? 4.805 8.094 13.156 1 98.88 248 LEU B CA 1
ATOM 3900 C C . LEU B 1 248 ? 4.613 8.211 14.664 1 98.88 248 LEU B C 1
ATOM 3902 O O . LEU B 1 248 ? 3.689 7.621 15.227 1 98.88 248 LEU B O 1
ATOM 3906 N N . ARG B 1 249 ? 5.48 8.953 15.273 1 98.81 249 ARG B N 1
ATOM 3907 C CA . ARG B 1 249 ? 5.324 9.172 16.719 1 98.81 249 ARG B CA 1
ATOM 3908 C C . ARG B 1 249 ? 4.059 9.969 17.016 1 98.81 249 ARG B C 1
ATOM 3910 O O . ARG B 1 249 ? 3.348 9.672 17.969 1 98.81 249 ARG B O 1
ATOM 3917 N N . LEU B 1 250 ? 3.787 10.969 16.234 1 98.75 250 LEU B N 1
ATOM 3918 C CA . LEU B 1 250 ? 2.545 11.719 16.375 1 98.75 250 LEU B CA 1
ATOM 3919 C C . LEU B 1 250 ? 1.336 10.805 16.188 1 98.75 250 LEU B C 1
ATOM 3921 O O . LEU B 1 250 ? 0.348 10.914 16.922 1 98.75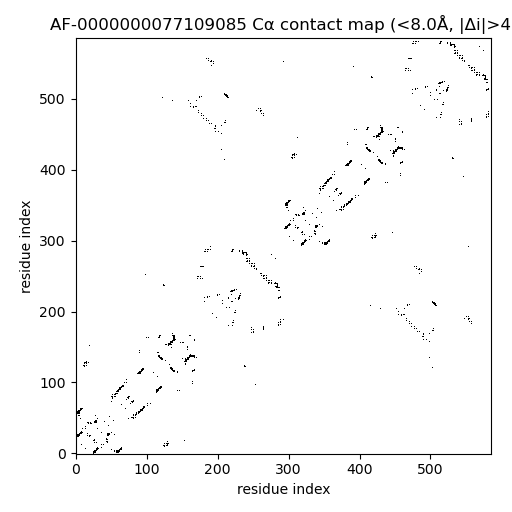 250 LEU B O 1
ATOM 3925 N N . ALA B 1 251 ? 1.392 9.922 15.203 1 98.81 251 ALA B N 1
ATOM 3926 C CA . ALA B 1 251 ? 0.307 8.977 14.953 1 98.81 251 ALA B CA 1
ATOM 3927 C C . ALA B 1 251 ? 0.116 8.039 16.141 1 98.81 251 ALA B C 1
ATOM 3929 O O . ALA B 1 251 ? -1.016 7.758 16.547 1 98.81 251 ALA B O 1
ATOM 3930 N N . GLN B 1 252 ? 1.227 7.566 16.688 1 98.69 252 GLN B N 1
ATOM 3931 C CA . GLN B 1 252 ? 1.158 6.676 17.844 1 98.69 252 GLN B CA 1
ATOM 3932 C C . GLN B 1 252 ? 0.54 7.379 19.047 1 98.69 252 GLN B C 1
ATOM 3934 O O . GLN B 1 252 ? -0.273 6.793 19.766 1 98.69 252 GLN B O 1
ATOM 3939 N N . ASN B 1 253 ? 0.978 8.562 19.25 1 98.38 253 ASN B N 1
ATOM 3940 C CA . ASN B 1 253 ? 0.398 9.336 20.344 1 98.38 253 ASN B CA 1
ATOM 3941 C C . ASN B 1 253 ? -1.105 9.523 20.156 1 98.38 253 ASN B C 1
ATOM 3943 O O . ASN B 1 253 ? -1.871 9.398 21.109 1 98.38 253 ASN B O 1
ATOM 3947 N N . ALA B 1 254 ? -1.529 9.844 18.969 1 98.38 254 ALA B N 1
ATOM 3948 C CA . ALA B 1 254 ? -2.951 9.992 18.672 1 98.38 254 ALA B CA 1
ATOM 3949 C C . ALA B 1 254 ? -3.703 8.688 18.906 1 98.38 254 ALA B C 1
ATOM 3951 O O . ALA B 1 254 ? -4.789 8.688 19.484 1 98.38 254 ALA B O 1
ATOM 3952 N N . ALA B 1 255 ? -3.121 7.59 18.422 1 98.44 255 ALA B N 1
ATOM 3953 C CA . ALA B 1 255 ? -3.742 6.277 18.609 1 98.44 255 ALA B CA 1
ATOM 3954 C C . ALA B 1 255 ? -3.941 5.961 20.078 1 98.44 255 ALA B C 1
ATOM 3956 O O . ALA B 1 255 ? -5.012 5.496 20.484 1 98.44 255 ALA B O 1
ATOM 3957 N N . ASN B 1 256 ? -2.922 6.219 20.828 1 97.81 256 ASN B N 1
ATOM 3958 C CA . ASN B 1 256 ? -2.982 5.969 22.266 1 97.81 256 ASN B CA 1
ATOM 3959 C C . ASN B 1 256 ? -4.074 6.797 22.938 1 97.81 256 ASN B C 1
ATOM 3961 O O . ASN B 1 256 ? -4.754 6.32 23.844 1 97.81 256 ASN B O 1
ATOM 3965 N N . SER B 1 257 ? -4.219 7.992 22.516 1 97.12 257 SER B N 1
ATOM 3966 C CA . SER B 1 257 ? -5.164 8.914 23.141 1 97.12 257 SER B CA 1
ATOM 3967 C C . SER B 1 257 ? -6.602 8.445 22.938 1 97.12 257 SER B C 1
ATOM 3969 O O . SER B 1 257 ? -7.492 8.805 23.719 1 97.12 257 SER B O 1
ATOM 3971 N N . VAL B 1 258 ? -6.887 7.633 21.922 1 97 258 VAL B N 1
ATOM 3972 C CA . VAL B 1 258 ? -8.258 7.234 21.641 1 97 258 VAL B CA 1
ATOM 3973 C C . VAL B 1 258 ? -8.391 5.715 21.734 1 97 258 VAL B C 1
ATOM 3975 O O . VAL B 1 258 ? -9.422 5.148 21.375 1 97 258 VAL B O 1
ATOM 3978 N N . GLY B 1 259 ? -7.348 5.016 22.078 1 96.75 259 GLY B N 1
ATOM 3979 C CA . GLY B 1 259 ? -7.367 3.568 22.25 1 96.75 259 GLY B CA 1
ATOM 3980 C C . GLY B 1 259 ? -7.441 2.82 20.938 1 96.75 259 GLY B C 1
ATOM 3981 O O . GLY B 1 259 ? -8.062 1.759 20.844 1 96.75 259 GLY B O 1
ATOM 3982 N N . ALA B 1 260 ? -6.91 3.398 19.891 1 97.12 260 ALA B N 1
ATOM 3983 C CA . ALA B 1 260 ? -6.867 2.719 18.594 1 97.12 260 ALA B CA 1
ATOM 3984 C C . ALA B 1 260 ? -5.734 1.698 18.547 1 97.12 260 ALA B C 1
ATOM 3986 O O . ALA B 1 260 ? -4.625 1.973 19.016 1 97.12 260 ALA B O 1
ATOM 3987 N N . LYS B 1 261 ? -6.016 0.469 18.094 1 96.38 261 LYS B N 1
ATOM 3988 C CA . LYS B 1 261 ? -5 -0.567 17.922 1 96.38 261 LYS B CA 1
ATOM 3989 C C . LYS B 1 261 ? -4.289 -0.422 16.578 1 96.38 261 LYS B C 1
ATOM 3991 O O . LYS B 1 261 ? -4.863 -0.722 15.539 1 96.38 261 LYS B O 1
ATOM 3996 N N . VAL B 1 262 ? -3.031 0.047 16.562 1 98.25 262 VAL B N 1
ATOM 3997 C CA . VAL B 1 262 ? -2.246 0.242 15.344 1 98.25 262 VAL B CA 1
ATOM 3998 C C . VAL B 1 262 ? -0.921 -0.507 15.461 1 98.25 262 VAL B C 1
ATOM 4000 O O . VAL B 1 262 ? 0.151 0.096 15.359 1 98.25 262 VAL B O 1
ATOM 4003 N N . THR B 1 263 ? -1.004 -1.822 15.547 1 98.31 263 THR B N 1
ATOM 4004 C CA . THR B 1 263 ? 0.146 -2.684 15.805 1 98.31 263 THR B CA 1
ATOM 4005 C C . THR B 1 263 ? 1.2 -2.514 14.711 1 98.31 263 THR B C 1
ATOM 4007 O O . THR B 1 263 ? 2.393 -2.404 15.008 1 98.31 263 THR B O 1
ATOM 4010 N N . PHE B 1 264 ? 0.825 -2.521 13.438 1 98.88 264 PHE B N 1
ATOM 4011 C CA . PHE B 1 264 ? 1.773 -2.348 12.344 1 98.88 264 PHE B CA 1
ATOM 4012 C C . PHE B 1 264 ? 2.34 -0.934 12.344 1 98.88 264 PHE B C 1
ATOM 4014 O O . PHE B 1 264 ? 3.512 -0.73 12.016 1 98.88 264 PHE B O 1
ATOM 4021 N N . GLY B 1 265 ? 1.448 0.078 12.711 1 98.81 265 GLY B N 1
ATOM 4022 C CA . GLY B 1 265 ? 1.943 1.436 12.875 1 98.81 265 GLY B CA 1
ATOM 4023 C C . GLY B 1 265 ? 3.041 1.551 13.914 1 98.81 265 GLY B C 1
ATOM 4024 O O . GLY B 1 265 ? 4.055 2.217 13.68 1 98.81 265 GLY B O 1
ATOM 4025 N N . LYS B 1 266 ? 2.832 0.869 15.016 1 98.75 266 LYS B N 1
ATOM 4026 C CA . LYS B 1 266 ? 3.83 0.885 16.078 1 98.75 266 LYS B CA 1
ATOM 4027 C C . LYS B 1 266 ? 5.133 0.238 15.633 1 98.75 266 LYS B C 1
ATOM 4029 O O . LYS B 1 266 ? 6.219 0.756 15.898 1 98.75 266 LYS B O 1
ATOM 4034 N N . MET B 1 267 ? 5.047 -0.838 14.922 1 98.75 267 MET B N 1
ATOM 4035 C CA . MET B 1 267 ? 6.238 -1.52 14.422 1 98.75 267 MET B CA 1
ATOM 4036 C C . MET B 1 267 ? 6.984 -0.64 13.422 1 98.75 267 MET B C 1
ATOM 4038 O O . MET B 1 267 ? 8.219 -0.653 13.383 1 98.75 267 MET B O 1
ATOM 4042 N N . ALA B 1 268 ? 6.238 0.051 12.602 1 98.88 268 ALA B N 1
ATOM 4043 C CA . ALA B 1 268 ? 6.875 0.98 11.672 1 98.88 268 ALA B CA 1
ATOM 4044 C C . ALA B 1 268 ? 7.633 2.072 12.422 1 98.88 268 ALA B C 1
ATOM 4046 O O . ALA B 1 268 ? 8.766 2.406 12.062 1 98.88 268 ALA B O 1
ATOM 4047 N N . GLU B 1 269 ? 6.973 2.66 13.469 1 98.88 269 GLU B N 1
ATOM 4048 C CA . GLU B 1 269 ? 7.633 3.664 14.297 1 98.88 269 GLU B CA 1
ATOM 4049 C C . GLU B 1 269 ? 8.938 3.129 14.875 1 98.88 269 GLU B C 1
ATOM 4051 O O . GLU B 1 269 ? 9.969 3.807 14.836 1 98.88 269 GLU B O 1
ATOM 4056 N N . GLU B 1 270 ? 8.93 1.886 15.344 1 98.81 270 GLU B N 1
ATOM 4057 C CA . GLU B 1 270 ? 10.109 1.266 15.93 1 98.81 270 GLU B CA 1
ATOM 4058 C C . GLU B 1 270 ? 11.195 1.041 14.883 1 98.81 270 GLU B C 1
ATOM 4060 O O . GLU B 1 270 ? 12.383 1.19 15.172 1 98.81 270 GLU B O 1
ATOM 4065 N N . THR B 1 271 ? 10.789 0.645 13.719 1 98.81 271 THR B N 1
ATOM 4066 C CA . THR B 1 271 ? 11.727 0.421 12.625 1 98.81 271 THR B CA 1
ATOM 4067 C C . THR B 1 271 ? 12.469 1.709 12.273 1 98.81 271 THR B C 1
ATOM 4069 O O . THR B 1 271 ? 13.695 1.722 12.195 1 98.81 271 THR B O 1
ATOM 4072 N N . TYR B 1 272 ? 11.781 2.781 12.117 1 98.81 272 TYR B N 1
ATOM 4073 C CA . TYR B 1 272 ? 12.414 4.043 11.742 1 98.81 272 TYR B CA 1
ATOM 4074 C C . TYR B 1 272 ? 13.164 4.645 12.922 1 98.81 272 TYR B C 1
ATOM 4076 O O . TYR B 1 272 ? 14.172 5.34 12.742 1 98.81 272 TYR B O 1
ATOM 4084 N N . ALA B 1 273 ? 12.672 4.398 14.148 1 98.81 273 ALA B N 1
ATOM 4085 C CA . ALA B 1 273 ? 13.438 4.812 15.328 1 98.81 273 ALA B CA 1
ATOM 4086 C C . ALA B 1 273 ? 14.82 4.168 15.336 1 98.81 273 ALA B C 1
ATOM 4088 O O . ALA B 1 273 ? 15.812 4.828 15.648 1 98.81 273 ALA B O 1
ATOM 4089 N N . ARG B 1 274 ? 14.859 2.91 15.008 1 98.5 274 ARG B N 1
ATOM 4090 C CA . ARG B 1 274 ? 16.141 2.203 14.953 1 98.5 274 ARG B CA 1
ATOM 4091 C C . ARG B 1 274 ? 17.047 2.805 13.891 1 98.5 274 ARG B C 1
ATOM 4093 O O . ARG B 1 274 ? 18.25 2.951 14.109 1 98.5 274 ARG B O 1
ATOM 4100 N N . LEU B 1 275 ? 16.484 3.131 12.719 1 98.44 275 LEU B N 1
ATOM 4101 C CA . LEU B 1 275 ? 17.281 3.771 11.68 1 98.44 275 LEU B CA 1
ATOM 4102 C C . LEU B 1 275 ? 17.859 5.094 12.172 1 98.44 275 LEU B C 1
ATOM 4104 O O . LEU B 1 275 ? 19.047 5.371 11.969 1 98.44 275 LEU B O 1
ATOM 4108 N N . SER B 1 276 ? 17.016 5.891 12.773 1 98.5 276 SER B N 1
ATOM 4109 C CA . SER B 1 276 ? 17.453 7.18 13.305 1 98.5 276 SER B CA 1
ATOM 4110 C C . SER B 1 276 ? 18.562 7.004 14.328 1 98.5 276 SER B C 1
ATOM 4112 O O . SER B 1 276 ? 19.578 7.703 14.273 1 98.5 276 SER B O 1
ATOM 4114 N N . GLU B 1 277 ? 18.406 6.062 15.219 1 98.38 277 GLU B N 1
ATOM 4115 C CA . GLU B 1 277 ? 19.375 5.793 16.281 1 98.38 277 GLU B CA 1
ATOM 4116 C C . GLU B 1 277 ? 20.703 5.316 15.695 1 98.38 277 GLU B C 1
ATOM 4118 O O . GLU B 1 277 ? 21.766 5.543 16.297 1 98.38 277 GLU B O 1
ATOM 4123 N N . ASN B 1 278 ? 20.688 4.734 14.578 1 98.12 278 ASN B N 1
ATOM 4124 C CA . ASN B 1 278 ? 21.891 4.215 13.922 1 98.12 278 ASN B CA 1
ATOM 4125 C C . ASN B 1 278 ? 22.562 5.273 13.047 1 98.12 278 ASN B C 1
ATOM 4127 O O . ASN B 1 278 ? 23.438 4.957 12.242 1 98.12 278 ASN B O 1
ATOM 4131 N N . GLY B 1 279 ? 22.141 6.457 13.133 1 98.06 279 GLY B N 1
ATOM 4132 C CA . GLY B 1 279 ? 22.781 7.566 12.453 1 98.06 279 GLY B CA 1
ATOM 4133 C C . GLY B 1 279 ? 22.297 7.746 11.023 1 98.06 279 GLY B C 1
ATOM 4134 O O . GLY B 1 279 ? 22.938 8.445 10.234 1 98.06 279 GLY B O 1
ATOM 4135 N N . LEU B 1 280 ? 21.141 7.125 10.695 1 98.25 280 LEU B N 1
ATOM 4136 C CA . LEU B 1 280 ? 20.656 7.164 9.32 1 98.25 280 LEU B CA 1
ATOM 4137 C C . LEU B 1 280 ? 19.469 8.109 9.188 1 98.25 280 LEU B C 1
ATOM 4139 O O . LEU B 1 280 ? 18.719 8.039 8.211 1 98.25 280 LEU B O 1
ATOM 4143 N N . GLY B 1 281 ? 19.281 8.961 10.164 1 98.19 281 GLY B N 1
ATOM 4144 C CA . GLY B 1 281 ? 18.125 9.844 10.242 1 98.19 281 GLY B CA 1
ATOM 4145 C C . GLY B 1 281 ? 18.031 10.82 9.086 1 98.19 281 GLY B C 1
ATOM 4146 O O . GLY B 1 281 ? 16.953 11.258 8.711 1 98.19 281 GLY B O 1
ATOM 4147 N N . GLY B 1 282 ? 19.141 11.141 8.469 1 97.25 282 GLY B N 1
ATOM 4148 C CA . GLY B 1 282 ? 19.203 12.125 7.406 1 97.25 282 GLY B CA 1
ATOM 4149 C C . GLY B 1 282 ? 18.969 11.539 6.027 1 97.25 282 GLY B C 1
ATOM 4150 O O . GLY B 1 282 ? 18.766 12.273 5.059 1 97.25 282 GLY B O 1
ATOM 4151 N N . LEU B 1 283 ? 18.891 10.195 5.922 1 98.12 283 LEU B N 1
ATOM 4152 C CA . LEU B 1 283 ? 18.578 9.547 4.652 1 98.12 283 LEU B CA 1
ATOM 4153 C C . LEU B 1 283 ? 17.078 9.555 4.379 1 98.12 283 LEU B C 1
ATOM 4155 O O . LEU B 1 283 ? 16.297 9.859 5.273 1 98.12 283 LEU B O 1
ATOM 4159 N N . ASP B 1 284 ? 16.766 9.344 3.15 1 97.88 284 ASP B N 1
ATOM 4160 C CA . ASP B 1 284 ? 15.359 9.211 2.797 1 97.88 284 ASP B CA 1
ATOM 4161 C C . ASP B 1 284 ? 14.727 8.016 3.512 1 97.88 284 ASP B C 1
ATOM 4163 O O . ASP B 1 284 ? 15.375 6.984 3.697 1 97.88 284 ASP B O 1
ATOM 4167 N N . PHE B 1 285 ? 13.453 8.125 3.82 1 98.31 285 PHE B N 1
ATOM 4168 C CA . PHE B 1 285 ? 12.789 7.051 4.551 1 98.31 285 PHE B CA 1
ATOM 4169 C C . PHE B 1 285 ? 12.734 5.777 3.713 1 98.31 285 PHE B C 1
ATOM 4171 O O . PHE B 1 285 ? 12.602 4.68 4.254 1 98.31 285 PHE B O 1
ATOM 4178 N N . SER B 1 286 ? 12.836 5.809 2.375 1 98.69 286 SER B N 1
ATOM 4179 C CA . SER B 1 286 ? 12.867 4.637 1.508 1 98.69 286 SER B CA 1
ATOM 4180 C C . SER B 1 286 ? 14.172 3.865 1.658 1 98.69 286 SER B C 1
ATOM 4182 O O . SER B 1 286 ? 14.289 2.729 1.197 1 98.69 286 SER B O 1
ATOM 4184 N N . SER B 1 287 ? 15.18 4.469 2.354 1 98.62 287 SER B N 1
ATOM 4185 C CA . SER B 1 287 ? 16.453 3.787 2.568 1 98.62 287 SER B CA 1
ATOM 4186 C C . SER B 1 287 ? 16.281 2.59 3.5 1 98.62 287 SER B C 1
ATOM 4188 O O . SER B 1 287 ? 17.203 1.785 3.652 1 98.62 287 SER B O 1
ATOM 4190 N N . VAL B 1 288 ? 15.117 2.453 4.07 1 98.75 288 VAL B N 1
ATOM 4191 C CA . VAL B 1 288 ? 14.82 1.33 4.953 1 98.75 288 VAL B CA 1
ATOM 4192 C C . VAL B 1 288 ? 15.102 0.014 4.23 1 98.75 288 VAL B C 1
ATOM 4194 O O . VAL B 1 288 ? 15.484 -0.975 4.855 1 98.75 288 VAL B O 1
ATOM 4197 N N . ILE B 1 289 ? 14.992 -0.027 2.912 1 98.5 289 ILE B N 1
ATOM 4198 C CA . ILE B 1 289 ? 15.219 -1.239 2.133 1 98.5 289 ILE B CA 1
ATOM 4199 C C . ILE B 1 289 ? 16.656 -1.712 2.324 1 98.5 289 ILE B C 1
ATOM 4201 O O . ILE B 1 289 ? 16.938 -2.914 2.281 1 98.5 289 ILE B O 1
ATOM 4205 N N . GLU B 1 290 ? 17.578 -0.786 2.59 1 96.88 290 GLU B N 1
ATOM 4206 C CA . GLU B 1 290 ? 19 -1.109 2.73 1 96.88 290 GLU B CA 1
ATOM 4207 C C . GLU B 1 290 ? 19.281 -1.81 4.059 1 96.88 290 GLU B C 1
ATOM 4209 O O . GLU B 1 290 ? 20.344 -2.402 4.242 1 96.88 290 GLU B O 1
ATOM 4214 N N . GLN B 1 291 ? 18.297 -1.748 4.941 1 93.12 291 GLN B N 1
ATOM 4215 C CA . GLN B 1 291 ? 18.469 -2.34 6.266 1 93.12 291 GLN B CA 1
ATOM 4216 C C . GLN B 1 291 ? 17.922 -3.766 6.305 1 93.12 291 GLN B C 1
ATOM 4218 O O . GLN B 1 291 ? 18 -4.438 7.332 1 93.12 291 GLN B O 1
ATOM 4223 N N . LEU B 1 292 ? 17.312 -4.223 5.207 1 88.06 292 LEU B N 1
ATOM 4224 C CA . LEU B 1 292 ? 16.688 -5.543 5.145 1 88.06 292 LEU B CA 1
ATOM 4225 C C . LEU B 1 292 ? 17.656 -6.566 4.551 1 88.06 292 LEU B C 1
ATOM 4227 O O . LEU B 1 292 ? 17.234 -7.672 4.184 1 88.06 292 LEU B O 1
ATOM 4231 N N . ASN B 1 293 ? 18.906 -6.461 4.602 1 77.06 293 ASN B N 1
ATOM 4232 C CA . ASN B 1 293 ? 19.875 -7.387 4.023 1 77.06 293 ASN B CA 1
ATOM 4233 C C . ASN B 1 293 ? 20 -8.656 4.859 1 77.06 293 ASN B C 1
ATOM 4235 O O . ASN B 1 293 ? 19.953 -8.609 6.086 1 77.06 293 ASN B O 1
#

Foldseek 3Di:
DAEEEEEDQPLQRLLQQLLLVVVVHQYEYDDPDVVSVVSNVVSPHHYDDDLQVSQAQGQEYEYADAELVVVLCCQPNPSHNLVGYHLAHEYEYQYQYALCSQVVSQVVSVVSVYGYKYWHWDDFSVLQNVQAIATEIADDPVSLVVVCVSSNSRHNHYDYQYHTSSRNVVVLVVLLVVLLLLLVLLVVQVVCVVVPHHNQRVLVPCCPHPNNDCCSPPAPLDPDNHCVHCNVVVQQASAFLQNSLVSLVSSVVNCVVVVNDDPSSVVSNVLSVVCVVVVRRRGYSSCSSVVVD/DAEEEEEDQPLQRLLQQLLLVVVVHQYEYEDPDVVSVVSNVVSPHHYDPDLQVRQAQGQEYEYADAELVVVLCCQPNPSHNLVGYHLAHEYEYQYQYALCSQVVSQVVSVVSVYGYKYWHWDDFSVLQNVQAIATEIADDPVSLVVVCVSSNSRHNHYDYQYHTSSRNVVVLVVLLVVLLLLLVLLVVQVVCVVVPHHNQRVLVPCCPHPNNDCCRQPAPLDPDNHCVHCNVVVQQASAFLQNSLVSLVSSVVNCVVVVNDDPSSVVSNVLSVVCVVVVRRRGYSSCSSVVVD

Radius of gyration: 27.97 Å; Cα contacts (8 Å, |Δi|>4): 1381; chains: 2; bounding box: 45×88×59 Å